Protein AF-0000000084910487 (afdb_homodimer)

Nearest PDB structures (foldseek):
  5ccx-assembly1_A-2  TM=9.450E-01  e=1.710E-36  Homo sapiens
  5cd1-assembly1_D  TM=9.436E-01  e=4.066E-35  Homo sapiens
  1i9g-assembly1_A  TM=9.002E-01  e=2.651E-21  Mycobacterium tuberculosis
  2pwy-assembly1_A  TM=8.645E-01  e=6.296E-18  Thermus thermophilus HB27
  5c1i-assembly1_B  TM=8.237E-01  e=2.722E-16  Thermus thermophilus HB27

InterPro domains:
  IPR014816 tRNA (1-methyladenosine) methyltransferase catalytic subunit Gcd14 [PIRSF017269] (6-311)
  IPR014816 tRNA (1-methyladenosine) methyltransferase catalytic subunit Gcd14 [PS51620] (13-311)
  IPR014816 tRNA (1-methyladenosine) methyltransferase catalytic subunit Gcd14 [PTHR12133] (1-312)
  IPR029063 S-adenosyl-L-methionine-dependent methyltransferase superfamily [G3DSA:3.40.50.150] (75-312)
  IPR029063 S-adenosyl-L-methionine-dependent methyltransferase superfamily [SSF53335] (8-310)
  IPR049470 tRNA (adenine(58)-N(1))-methyltransferase catalytic subunit TRM61, C-terminal [PF08704] (67-310)

Organism: Salpingoeca rosetta (strain ATCC 50818 / BSB-021) (NCBI:txid946362)

Solvent-accessible surface area (backbone atoms only — not comparable to full-atom values): 37308 Å² total; per-residue (Å²): 82,37,62,70,50,89,70,61,54,37,47,76,64,25,63,33,30,37,36,42,95,96,43,66,40,68,46,68,33,39,77,88,40,68,49,76,56,98,71,35,37,33,49,30,61,74,43,45,71,34,48,38,36,35,72,44,58,28,69,76,47,83,64,95,75,36,59,32,33,38,30,70,54,35,40,72,55,42,56,71,42,54,72,77,85,43,88,76,71,50,68,71,58,41,20,42,50,47,47,78,41,66,63,28,52,45,37,26,35,37,36,39,52,40,52,71,36,42,56,55,41,46,49,43,33,44,13,33,89,71,14,36,35,41,30,25,20,73,48,62,67,46,37,52,51,40,46,52,49,35,47,63,36,52,34,56,89,33,42,46,73,41,68,37,50,56,63,75,71,38,83,90,49,66,47,61,16,42,23,39,38,38,49,44,97,56,48,59,59,21,45,67,42,51,57,48,22,26,24,58,65,19,34,25,37,38,36,44,33,76,43,68,69,56,46,44,51,32,53,52,50,39,48,74,71,58,40,39,75,73,44,32,36,34,70,36,48,39,41,42,42,73,41,75,34,64,63,71,78,67,74,72,70,75,70,69,70,76,80,72,78,77,72,82,72,72,79,82,74,83,70,79,77,76,82,75,79,74,77,77,79,75,71,77,69,78,69,68,44,63,43,68,44,69,44,83,65,50,58,60,90,75,42,33,43,36,35,32,31,44,52,23,49,87,62,73,57,65,79,72,71,74,73,72,69,68,74,73,71,76,78,67,81,64,78,114,82,38,63,71,49,88,69,61,55,37,48,79,63,24,62,32,29,37,37,42,95,94,42,66,40,69,47,69,31,40,77,88,41,68,50,77,57,99,70,34,37,34,50,30,61,75,43,45,72,34,47,39,37,35,72,44,58,27,70,74,45,85,66,96,76,35,61,32,33,37,29,69,54,36,41,72,54,43,57,71,42,52,74,78,86,44,89,75,71,49,68,71,57,42,20,40,50,47,46,75,41,65,61,26,53,46,37,28,34,37,36,38,54,40,52,71,34,40,55,55,41,46,49,45,35,44,12,34,90,70,14,36,34,43,29,25,19,73,48,62,67,46,34,54,51,39,47,53,49,35,46,63,36,53,35,56,88,34,44,47,72,42,68,35,49,56,63,76,72,38,83,90,48,66,47,59,16,42,24,39,39,37,48,46,96,57,48,59,57,22,45,68,41,52,55,48,21,25,24,58,64,17,31,25,37,38,37,44,33,76,43,69,68,58,45,46,52,33,52,52,50,38,49,73,70,57,39,39,76,72,44,33,36,33,69,36,47,39,40,41,42,73,40,75,35,65,63,74,77,67,75,72,71,75,71,67,69,76,79,69,77,75,71,76,72,82,77,82,69,81,68,78,77,72,80,74,77,73,77,76,78,72,73,77,70,78,68,67,44,64,44,68,44,69,43,83,65,50,58,61,90,74,43,34,41,36,34,32,30,44,53,23,47,85,60,75,57,66,78,70,72,73,70,74,69,67,74,72,71,77,74,67,80,72,79,118

Secondary structure (DSSP, 8-state):
--SSS--SB--TT-EEEEEETTEEEEEE--TT-EEEETTEEEEGGGTTTSBTTEEEE-SSSSSTT-EEEEE---HHHHHHHS--SS----HHHHHHHHHHTT--TT-EEEEE--TTSHHHHHHHHHHTTT-EEEEEES-HHHHHHHHHHHHHTT-TTTEEEEE--TTTT--S-TT-BSEEEE--S-HHHHHHHHHHHBBTTBEEEEEEESSHHHHHHHHHHHHHTT-EEEEEEEEEEEEEEEEEE-------------------------------------------EEEEEEEEEEE----EEEEEEEPPGGGGS-------------------/--SSS--SB--TT-EEEEEETTEEEEEE--TT-EEEETTEEEEGGGTTTSBTTEEEE-SSSSSTT-EEEEE---HHHHHHHS--SS----HHHHHHHHHHTT--TT-EEEEE--TTSHHHHHHHHHHTTT-EEEEEES-HHHHHHHHHHHHHTT-TTTEEEEE--TTTT--S-TT-BSEEEE--S-HHHHHHHHHHHBBTTBEEEEEEESSHHHHHHHHHHHHHTT-EEEEEEEEEEEEEEEEEEE-----------------------------------------EEEEEEEEEEEE----EEEEEEEPPGGGGS-------------------

Foldseek 3Di:
DALQDDDFADAQQAKWWKAFDPDIAIDGQHAPDWDQDPLAIFHSVQRGGHTQQDWTAHPPPPDSPGTIGTHHDHLQRCQRHFDPPDDDDHDQVLVCVCVQQVAAAQFEEEEEDCASVSSVRSSLNRHPDNYAYEYEYQDPVRQVVNQVVCVSNVRNNRYDYYYDDLLPDARPQFQPGQEYEAEDAQVLSNVVSVNRNHHLQKGKYKYWFADVVSVVSNVVSCVVVVWPPKDKDWDWDWDKDQAQDQDPPPPPPPPVPPPPDPPPPDDDDDPPPPPPPPPPCPVPVRPRDRDTDGDPDGVPTDTMMIMTMTHNNVPPDDPPPPPCPVPPVCPPCPVD/DALQDDDFADAQQAKWWKAFDPDIAIDGQHAPDWDQDPLAIFHSVQRGGHTQQDWTAHPPPPDSPGTIGTHHDHLQRCQRHFDPPDDDDHDQVLVCVCVQQVAAAQFEEEEEDCASVSSVRSSLNRHPDNYAYEYEYQDPVRQVVNQVVCVSN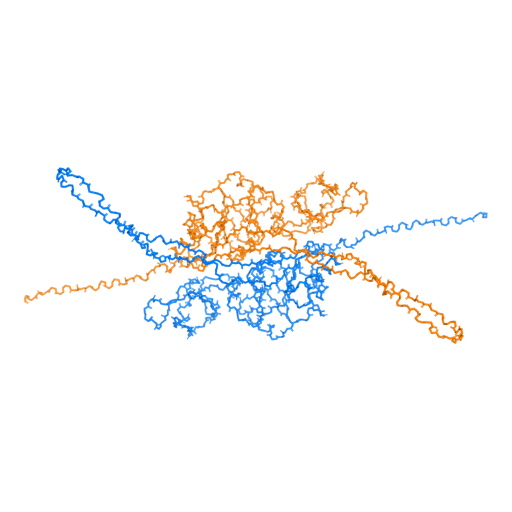VRNNHYDYYYDDLLPDARPQFQPGQEYEAEDAQVLSNVVSVNRNHHLQKGKYKYWFADVVSVVSNLVSCVVVVWPPKDKDWDWDWDWDQAQDQDPPPPPPPPVPPPPDPPPDDDDDDPPPPPPPVPPCPVPVRPRDRDTDGDPPGVPTDTMMIMTMTHNNVPPDDPPPPPCPVPPVCPPCPVD

Sequence (672 aa):
MSFVKFKDVIEDGDTVIVKYAQHSSFVVVEKGKDFHNKHGRFLFDDMIGKPFGSRIYASDRGSLRSYIYAMHPTPEYWTEVLPHRTQIIYASDISMVTFMLDLKPGSVVLETGTGSGSLSHAIARTIAPTGHLHTFDFHAERVEKAKAEFASHGLSDVITVKQADATRDGFGVDGLCDAVFLDLPSPHLALPFADKALKSTGGRLCSFSPCIEQVQRTCDLLRDMKYTDILTIEVLERKLEAKPTTMPECPLTSTAPPKAGKRKAGESSGASKRDKRGSSIDDTSALSFTSTNHVAEQKGHTGFLTFATKPHALLLQSPAEDDDEGDEGDEGRKNEMSFVKFKDVIEDGDTVIVKYAQHSSFVVVEKGKDFHNKHGRFLFDDMIGKPFGSRIYASDRGSLRSYIYAMHPTPEYWTEVLPHRTQIIYASDISMVTFMLDLKPGSVVLETGTGSGSLSHAIARTIAPTGHLHTFDFHAERVEKAKAEFASHGLSDVITVKQADATRDGFGVDGLCDAVFLDLPSPHLALPFADKALKSTGGRLCSFSPCIEQVQRTCDLLRDMKYTDILTIEVLERKLEAKPTTMPECPLTSTAPPKAGKRKAGESSGASKRDKRGSSIDDTSALSFTSTNHVAEQKGHTGFLTFATKPHALLLQSPAEDDDEGDEGDEGRKNE

Radius of gyration: 34.28 Å; Cα contacts (8 Å, |Δi|>4): 1322; chains: 2; bounding box: 84×142×130 Å

pLDDT: mean 77.85, std 25.69, range [20.2, 98.81]

Structure (mmCIF, N/CA/C/O backbone):
data_AF-0000000084910487-model_v1
#
loop_
_entity.id
_entity.type
_entity.pdbx_description
1 polymer 'tRNA (adenine(58)-N(1))-methyltransferase'
#
loop_
_atom_site.group_PDB
_atom_site.id
_atom_site.type_symbol
_atom_site.label_atom_id
_atom_site.label_alt_id
_atom_site.label_comp_id
_atom_site.label_asym_id
_atom_site.label_entity_id
_atom_site.label_seq_id
_atom_site.pdbx_PDB_ins_code
_atom_site.Cartn_x
_atom_site.Cartn_y
_atom_site.Cartn_z
_atom_site.occupancy
_atom_site.B_iso_or_equiv
_atom_site.auth_seq_id
_atom_site.auth_comp_id
_atom_site.auth_asym_id
_atom_site.auth_atom_id
_atom_site.pdbx_PDB_model_num
ATOM 1 N N . MET A 1 1 ? -7.648 -20.328 9.836 1 56.59 1 MET A N 1
ATOM 2 C CA . MET A 1 1 ? -6.816 -19.797 8.75 1 56.59 1 MET A CA 1
ATOM 3 C C . MET A 1 1 ? -6.703 -18.281 8.844 1 56.59 1 MET A C 1
ATOM 5 O O . MET A 1 1 ? -7.586 -17.609 9.391 1 56.59 1 MET A O 1
ATOM 9 N N . SER A 1 2 ? -5.418 -17.859 8.562 1 66.5 2 SER A N 1
ATOM 10 C CA . SER A 1 2 ? -5.277 -16.438 8.836 1 66.5 2 SER A CA 1
ATOM 11 C C . SER A 1 2 ? -4.773 -15.68 7.605 1 66.5 2 SER A C 1
ATOM 13 O O . SER A 1 2 ? -3.932 -16.188 6.863 1 66.5 2 SER A O 1
ATOM 15 N N . PHE A 1 3 ? -5.531 -14.633 7.176 1 77.19 3 PHE A N 1
ATOM 16 C CA . PHE A 1 3 ? -5.125 -13.688 6.141 1 77.19 3 PHE A CA 1
ATOM 17 C C . PHE A 1 3 ? -3.883 -12.914 6.57 1 77.19 3 PHE A C 1
ATOM 19 O O . PHE A 1 3 ? -3.232 -12.266 5.75 1 77.19 3 PHE A O 1
ATOM 26 N N . VAL A 1 4 ? -3.533 -13.07 7.812 1 72.25 4 VAL A N 1
ATOM 27 C CA . VAL A 1 4 ? -2.412 -12.305 8.352 1 72.25 4 VAL A CA 1
ATOM 28 C C . VAL A 1 4 ? -1.222 -13.234 8.586 1 72.25 4 VAL A C 1
ATOM 30 O O . VAL A 1 4 ? -0.068 -12.828 8.422 1 72.25 4 VAL A O 1
ATOM 33 N N . LYS A 1 5 ? -1.516 -14.5 8.922 1 73.38 5 LYS A N 1
ATOM 34 C CA . LYS A 1 5 ? -0.438 -15.461 9.125 1 73.38 5 LYS A CA 1
ATOM 35 C C . LYS A 1 5 ? -0.403 -16.484 7.996 1 73.38 5 LYS A C 1
ATOM 37 O O . LYS A 1 5 ? -1.414 -17.141 7.703 1 73.38 5 LYS A O 1
ATOM 42 N N . PHE A 1 6 ? 0.732 -16.531 7.301 1 70.38 6 PHE A N 1
ATOM 43 C CA . PHE A 1 6 ? 0.835 -17.484 6.207 1 70.38 6 PHE A CA 1
ATOM 44 C C . PHE A 1 6 ? 1.097 -18.891 6.742 1 70.38 6 PHE A C 1
ATOM 46 O O . PHE A 1 6 ? 1.873 -19.062 7.684 1 70.38 6 PHE A O 1
ATOM 53 N N . LYS A 1 7 ? 0.257 -19.734 6.324 1 79.62 7 LYS A N 1
ATOM 54 C CA . LYS A 1 7 ? 0.502 -21.156 6.555 1 79.62 7 LYS A CA 1
ATOM 55 C C . LYS A 1 7 ? 0.938 -21.859 5.27 1 79.62 7 LYS A C 1
ATOM 57 O O . LYS A 1 7 ? 0.58 -21.438 4.172 1 79.62 7 LYS A O 1
ATOM 62 N N . ASP A 1 8 ? 1.623 -22.953 5.438 1 83.38 8 ASP A N 1
ATOM 63 C CA . ASP A 1 8 ? 2.252 -23.594 4.289 1 83.38 8 ASP A CA 1
ATOM 64 C C . ASP A 1 8 ? 1.332 -24.656 3.678 1 83.38 8 ASP A C 1
ATOM 66 O O . ASP A 1 8 ? 1.296 -24.828 2.457 1 83.38 8 ASP A O 1
ATOM 70 N N . VAL A 1 9 ? 0.574 -25.234 4.594 1 91.31 9 VAL A N 1
ATOM 71 C CA . VAL A 1 9 ? -0.173 -26.391 4.121 1 91.31 9 VAL A CA 1
ATOM 72 C C . VAL A 1 9 ? -1.67 -26.156 4.309 1 91.31 9 VAL A C 1
ATOM 74 O O . VAL A 1 9 ? -2.094 -25.594 5.316 1 91.31 9 VAL A O 1
ATOM 77 N N . ILE A 1 10 ? -2.406 -26.656 3.369 1 93.81 10 ILE A N 1
ATOM 78 C CA . ILE A 1 10 ? -3.859 -26.531 3.41 1 93.81 10 ILE A CA 1
ATOM 79 C C . ILE A 1 10 ? -4.434 -27.484 4.445 1 93.81 10 ILE A C 1
ATOM 81 O O . ILE A 1 10 ? -4.066 -28.672 4.477 1 93.81 10 ILE A O 1
ATOM 85 N N . GLU A 1 11 ? -5.305 -27 5.32 1 94.31 11 GLU A N 1
ATOM 86 C CA . GLU A 1 11 ? -5.961 -27.812 6.344 1 94.31 11 GLU A CA 1
ATOM 87 C C . GLU A 1 11 ? -7.48 -27.75 6.207 1 94.31 11 GLU A C 1
ATOM 89 O O . GLU A 1 11 ? -8.008 -26.906 5.484 1 94.31 11 GLU A O 1
ATOM 94 N N . ASP A 1 12 ? -8.125 -28.641 6.883 1 94.69 12 ASP A N 1
ATOM 95 C CA . ASP A 1 12 ? -9.578 -28.656 6.922 1 94.69 12 ASP A CA 1
ATOM 96 C C . ASP A 1 12 ? -10.125 -27.359 7.512 1 94.69 12 ASP A C 1
ATOM 98 O O . ASP A 1 12 ? -9.641 -26.891 8.539 1 94.69 12 ASP A O 1
ATOM 102 N N . GLY A 1 13 ? -11.047 -26.75 6.801 1 92.75 13 GLY A N 1
ATOM 103 C CA . GLY A 1 13 ? -11.656 -25.531 7.277 1 92.75 13 GLY A CA 1
ATOM 104 C C . GLY A 1 13 ? -11.031 -24.281 6.691 1 92.75 13 GLY A C 1
ATOM 105 O O . GLY A 1 13 ? -11.555 -23.172 6.859 1 92.75 13 GLY A O 1
ATOM 106 N N . ASP A 1 14 ? -9.961 -24.469 5.941 1 93.12 14 ASP A N 1
ATOM 107 C CA . ASP A 1 14 ? -9.25 -23.312 5.406 1 93.12 14 ASP A CA 1
ATOM 108 C C . ASP A 1 14 ? -10.008 -22.703 4.23 1 93.12 14 ASP A C 1
ATOM 110 O O . ASP A 1 14 ? -10.656 -23.406 3.457 1 93.12 14 ASP A O 1
ATOM 114 N N . THR A 1 15 ? -9.961 -21.406 4.168 1 93.5 15 THR A N 1
ATOM 115 C CA . THR A 1 15 ? -10.352 -20.719 2.938 1 93.5 15 THR A CA 1
ATOM 116 C C . THR A 1 15 ? -9.234 -20.781 1.905 1 93.5 15 THR A C 1
ATOM 118 O O . THR A 1 15 ? -8.094 -20.422 2.199 1 93.5 15 THR A O 1
ATOM 121 N N . VAL A 1 16 ? -9.555 -21.25 0.729 1 94.12 16 VAL A N 1
ATOM 122 C CA . VAL A 1 16 ? -8.57 -21.406 -0.338 1 94.12 16 VAL A CA 1
ATOM 123 C C . VAL A 1 16 ? -9.039 -20.656 -1.582 1 94.12 16 VAL A C 1
ATOM 125 O O . VAL A 1 16 ? -10.211 -20.734 -1.958 1 94.12 16 VAL A O 1
ATOM 128 N N . ILE A 1 17 ? -8.133 -19.875 -2.135 1 93.94 17 ILE A N 1
ATOM 129 C CA . ILE A 1 17 ? -8.398 -19.234 -3.424 1 93.94 17 ILE A CA 1
ATOM 130 C C . ILE A 1 17 ? -8.102 -20.234 -4.551 1 93.94 17 ILE A C 1
ATOM 132 O O . ILE A 1 17 ? -7.008 -20.781 -4.625 1 93.94 17 ILE A O 1
ATOM 136 N N . VAL A 1 18 ? -9.062 -20.453 -5.363 1 94.06 18 VAL A N 1
ATOM 137 C CA . VAL A 1 18 ? -8.914 -21.375 -6.484 1 94.06 18 VAL A CA 1
ATOM 138 C C . VAL A 1 18 ? -8.766 -20.578 -7.781 1 94.06 18 VAL A C 1
ATOM 140 O O . VAL A 1 18 ? -9.633 -19.781 -8.133 1 94.06 18 VAL A O 1
ATOM 143 N N . LYS A 1 19 ? -7.684 -20.859 -8.391 1 91 19 LYS A N 1
ATOM 144 C CA . LYS A 1 19 ? -7.414 -20.203 -9.664 1 91 19 LYS A CA 1
ATOM 145 C C . LYS A 1 19 ? -7.438 -21.188 -10.82 1 91 19 LYS A C 1
ATOM 147 O O . LYS A 1 19 ? -6.836 -22.266 -10.742 1 91 19 LYS A O 1
ATOM 152 N N . TYR A 1 20 ? -8.141 -20.859 -11.812 1 85.06 20 TYR A N 1
ATOM 153 C CA . TYR A 1 20 ? -8.242 -21.656 -13.023 1 85.06 20 TYR A CA 1
ATOM 154 C C . TYR A 1 20 ? -8.391 -20.781 -14.258 1 85.06 20 TYR A C 1
ATOM 156 O O . TYR A 1 20 ? -9.32 -19.969 -14.336 1 85.06 20 TYR A O 1
ATOM 164 N N . ALA A 1 21 ? -7.434 -20.922 -15.227 1 76.75 21 ALA A N 1
ATOM 165 C CA . ALA A 1 21 ? -7.398 -20.078 -16.422 1 76.75 21 ALA A CA 1
ATOM 166 C C . ALA A 1 21 ? -7.438 -18.594 -16.031 1 76.75 21 ALA A C 1
ATOM 168 O O . ALA A 1 21 ? -6.586 -18.125 -15.281 1 76.75 21 ALA A O 1
ATOM 169 N N . GLN A 1 22 ? -8.453 -17.844 -16.359 1 76.19 22 GLN A N 1
ATOM 170 C CA . GLN A 1 22 ? -8.547 -16.422 -16.094 1 76.19 22 GLN A CA 1
ATOM 171 C C . GLN A 1 22 ? -9.594 -16.141 -15.016 1 76.19 22 GLN A C 1
ATOM 173 O O . GLN A 1 22 ? -10 -14.984 -14.82 1 76.19 22 GLN A O 1
ATOM 178 N N . HIS A 1 23 ? -9.867 -17.25 -14.297 1 84.69 23 HIS A N 1
ATOM 179 C CA . HIS A 1 23 ? -10.906 -17.062 -13.289 1 84.69 23 HIS A CA 1
ATOM 180 C C . HIS A 1 23 ? -10.383 -17.375 -11.891 1 84.69 23 HIS A C 1
ATOM 182 O O . HIS A 1 23 ? -9.445 -18.156 -11.734 1 84.69 23 HIS A O 1
ATOM 188 N N . SER A 1 24 ? -10.969 -16.688 -10.992 1 91.38 24 SER A N 1
ATOM 189 C CA . SER A 1 24 ? -10.656 -16.938 -9.586 1 91.38 24 SER A CA 1
ATOM 190 C C . SER A 1 24 ? -11.922 -17.031 -8.742 1 91.38 24 SER A C 1
ATOM 192 O O . SER A 1 24 ? -12.914 -16.359 -9.031 1 91.38 24 SER A O 1
ATOM 194 N N . SER A 1 25 ? -11.953 -17.906 -7.832 1 93.69 25 SER A N 1
ATOM 195 C CA . SER A 1 25 ? -12.992 -18.031 -6.812 1 93.69 25 SER A CA 1
ATOM 196 C C . SER A 1 25 ? -12.406 -18.5 -5.484 1 93.69 25 SER A C 1
ATOM 198 O O . SER A 1 25 ? -11.195 -18.688 -5.367 1 93.69 25 SER A O 1
ATOM 200 N N . PHE A 1 26 ? -13.258 -18.531 -4.434 1 94.31 26 PHE A N 1
ATOM 201 C CA . PHE A 1 26 ? -12.758 -19.078 -3.178 1 94.31 26 PHE A CA 1
ATOM 202 C C . PHE A 1 26 ? -13.617 -20.25 -2.715 1 94.31 26 PHE A C 1
ATOM 204 O O . PHE A 1 26 ? -14.781 -20.344 -3.088 1 94.31 26 PHE A O 1
ATOM 211 N N . VAL A 1 27 ? -12.992 -21.156 -2.016 1 94.75 27 VAL A N 1
ATOM 212 C CA . VAL A 1 27 ? -13.688 -22.281 -1.409 1 94.75 27 VAL A CA 1
ATOM 213 C C . VAL A 1 27 ? -13.258 -22.438 0.048 1 94.75 27 VAL A C 1
ATOM 215 O O . VAL A 1 27 ? -12.156 -22.016 0.422 1 94.75 27 VAL A O 1
ATOM 218 N N . VAL A 1 28 ? -14.141 -22.922 0.833 1 94.44 28 VAL A N 1
ATOM 219 C CA . VAL A 1 28 ? -13.789 -23.375 2.174 1 94.44 28 VAL A CA 1
ATOM 220 C C . VAL A 1 28 ? -13.625 -24.891 2.182 1 94.44 28 VAL A C 1
ATOM 222 O O . VAL A 1 28 ? -14.586 -25.625 1.926 1 94.44 28 VAL A O 1
ATOM 225 N N . VAL A 1 29 ? -12.461 -25.312 2.502 1 95.81 29 VAL A N 1
ATOM 226 C CA . VAL A 1 29 ? -12.109 -26.719 2.396 1 95.81 29 VAL A CA 1
ATOM 227 C C . VAL A 1 29 ? -12.734 -27.5 3.551 1 95.81 29 VAL A C 1
ATOM 229 O O . VAL A 1 29 ? -12.523 -27.172 4.719 1 95.81 29 VAL A O 1
ATOM 232 N N . GLU A 1 30 ? -13.508 -28.422 3.164 1 95.81 30 GLU A N 1
ATOM 233 C CA . GLU A 1 30 ? -14.125 -29.328 4.121 1 95.81 30 GLU A CA 1
ATOM 234 C C . GLU A 1 30 ? -13.883 -30.797 3.736 1 95.81 30 GLU A C 1
ATOM 236 O O . GLU A 1 30 ? -14.211 -31.203 2.621 1 95.81 30 GLU A O 1
ATOM 241 N N . LYS A 1 31 ? -13.383 -31.484 4.695 1 96.06 31 LYS A N 1
ATOM 242 C CA . LYS A 1 31 ? -13.094 -32.875 4.441 1 96.06 31 LYS A CA 1
ATOM 243 C C . LYS A 1 31 ? -14.32 -33.625 3.912 1 96.06 31 LYS A C 1
ATOM 245 O O . LYS A 1 31 ? -15.43 -33.438 4.418 1 96.06 31 LYS A O 1
ATOM 250 N N . GLY A 1 32 ? -14.148 -34.438 2.898 1 95.94 32 GLY A N 1
ATOM 251 C CA . GLY A 1 32 ? -15.219 -35.25 2.352 1 95.94 32 GLY A CA 1
ATOM 252 C C . GLY A 1 32 ? -16.047 -34.531 1.306 1 95.94 32 GLY A C 1
ATOM 253 O O . GLY A 1 32 ? -16.891 -35.125 0.646 1 95.94 32 GLY A O 1
ATOM 254 N N . LYS A 1 33 ? -15.797 -33.219 1.127 1 97 33 LYS A N 1
ATOM 255 C CA . LYS A 1 33 ? -16.547 -32.469 0.147 1 97 33 LYS A CA 1
ATOM 256 C C . LYS A 1 33 ? -15.703 -32.125 -1.082 1 97 33 LYS A C 1
ATOM 258 O O . LYS A 1 33 ? -14.578 -32.625 -1.202 1 97 33 LYS A O 1
ATOM 263 N N . ASP A 1 34 ? -16.359 -31.594 -2.045 1 95.62 34 ASP A N 1
ATOM 264 C CA . ASP A 1 34 ? -15.648 -31.281 -3.285 1 95.62 34 ASP A CA 1
ATOM 265 C C . ASP A 1 34 ? -16.109 -29.938 -3.857 1 95.62 34 ASP A C 1
ATOM 267 O O . ASP A 1 34 ? -17.047 -29.328 -3.34 1 95.62 34 ASP A O 1
ATOM 271 N N . PHE A 1 35 ? -15.367 -29.438 -4.766 1 94 35 PHE A N 1
ATOM 272 C CA . PHE A 1 35 ? -15.641 -28.25 -5.555 1 94 35 PHE A CA 1
ATOM 273 C C . PHE A 1 35 ? -15.727 -28.578 -7.039 1 94 35 PHE A C 1
ATOM 275 O O . PHE A 1 35 ? -14.867 -29.297 -7.57 1 94 35 PHE A O 1
ATOM 282 N N . HIS A 1 36 ? -16.844 -28.172 -7.641 1 92.25 36 HIS A N 1
ATOM 283 C CA . HIS A 1 36 ? -17.047 -28.5 -9.047 1 92.25 36 HIS A CA 1
ATOM 284 C C . HIS A 1 36 ? -17.219 -27.234 -9.883 1 92.25 36 HIS A C 1
ATOM 286 O O . HIS A 1 36 ? -17.891 -26.281 -9.469 1 92.25 36 HIS A O 1
ATOM 292 N N . ASN A 1 37 ? -16.484 -27.188 -11 1 87.81 37 ASN A N 1
ATOM 293 C CA . ASN A 1 37 ? -16.688 -26.141 -12 1 87.81 37 ASN A CA 1
ATOM 294 C C . ASN A 1 37 ? -16.547 -26.688 -13.414 1 87.81 37 ASN A C 1
ATOM 296 O O . ASN A 1 37 ? -16.578 -27.891 -13.625 1 87.81 37 ASN A O 1
ATOM 300 N N . LYS A 1 38 ? -16.547 -25.844 -14.422 1 86 38 LYS A N 1
ATOM 301 C CA . LYS A 1 38 ? -16.516 -26.2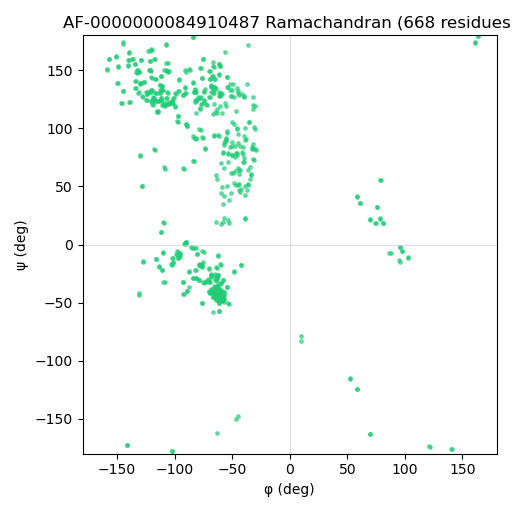5 -15.82 1 86 38 LYS A CA 1
ATOM 302 C C . LYS A 1 38 ? -15.242 -27.047 -16.125 1 86 38 LYS A C 1
ATOM 304 O O . LYS A 1 38 ? -15.195 -27.812 -17.094 1 86 38 LYS A O 1
ATOM 309 N N . HIS A 1 39 ? -14.258 -26.969 -15.266 1 86.31 39 HIS A N 1
ATOM 310 C CA . HIS A 1 39 ? -12.984 -27.641 -15.508 1 86.31 39 HIS A CA 1
ATOM 311 C C . HIS A 1 39 ? -12.93 -29 -14.812 1 86.31 39 HIS A C 1
ATOM 313 O O . HIS A 1 39 ? -11.984 -29.766 -15.023 1 86.31 39 HIS A O 1
ATOM 319 N N . GLY A 1 40 ? -13.906 -29.219 -13.961 1 89.94 40 GLY A N 1
ATOM 320 C CA . GLY A 1 40 ? -13.953 -30.531 -13.359 1 89.94 40 GLY A CA 1
ATOM 321 C C . GLY A 1 40 ? -14.352 -30.516 -11.898 1 89.94 40 GLY A C 1
ATOM 322 O O . GLY A 1 40 ? -14.836 -29.5 -11.398 1 89.94 40 GLY A O 1
ATOM 323 N N . ARG A 1 41 ? -14.266 -31.734 -11.445 1 93.38 41 ARG A N 1
ATOM 324 C CA . ARG A 1 41 ? -14.562 -31.938 -10.023 1 93.38 41 ARG A CA 1
ATOM 325 C C . ARG A 1 41 ? -13.281 -32.062 -9.211 1 93.38 41 ARG A C 1
ATOM 327 O O . ARG A 1 41 ? -12.445 -32.938 -9.5 1 93.38 41 ARG A O 1
ATOM 334 N N . PHE A 1 42 ? -13.125 -31.281 -8.203 1 94.62 42 PHE A N 1
ATOM 335 C CA . PHE A 1 42 ? -11.906 -31.266 -7.391 1 94.62 42 PHE A CA 1
ATOM 336 C C . PHE A 1 42 ? -12.219 -31.625 -5.945 1 94.62 42 PHE A C 1
ATOM 338 O O . PHE A 1 42 ? -12.992 -30.938 -5.273 1 94.62 42 PHE A O 1
ATOM 345 N N . LEU A 1 43 ? -11.602 -32.656 -5.492 1 95.38 43 LEU A N 1
ATOM 346 C CA . LEU A 1 43 ? -11.852 -33.156 -4.145 1 95.38 43 LEU A CA 1
ATOM 347 C C . LEU A 1 43 ? -11.047 -32.375 -3.117 1 95.38 43 LEU A C 1
ATOM 349 O O . LEU A 1 43 ? -9.852 -32.125 -3.311 1 95.38 43 LEU A O 1
ATOM 353 N N . PHE A 1 44 ? -11.68 -31.938 -2 1 96.88 44 PHE A N 1
ATOM 354 C CA . PHE A 1 44 ? -10.984 -31.203 -0.956 1 96.88 44 PHE A CA 1
ATOM 355 C C . PHE A 1 44 ? -9.969 -32.094 -0.252 1 96.88 44 PHE A C 1
ATOM 357 O O . PHE A 1 44 ? -8.922 -31.625 0.202 1 96.88 44 PHE A O 1
ATOM 364 N N . ASP A 1 45 ? -10.242 -33.406 -0.24 1 96.31 45 ASP A N 1
ATOM 365 C CA . ASP A 1 45 ? -9.297 -34.344 0.353 1 96.31 45 ASP A CA 1
ATOM 366 C C . ASP A 1 45 ? -7.973 -34.344 -0.408 1 96.31 45 ASP A C 1
ATOM 368 O O . ASP A 1 45 ? -6.918 -34.594 0.17 1 96.31 45 ASP A O 1
ATOM 372 N N . ASP A 1 46 ? -8.023 -34.031 -1.67 1 93.5 46 ASP A N 1
ATOM 373 C CA . ASP A 1 46 ? -6.812 -33.969 -2.486 1 93.5 46 ASP A CA 1
ATOM 374 C C . ASP A 1 46 ? -6.035 -32.688 -2.209 1 93.5 46 ASP A C 1
ATOM 376 O O . ASP A 1 46 ? -4.863 -32.562 -2.574 1 93.5 46 ASP A O 1
ATOM 380 N N . MET A 1 47 ? -6.711 -31.703 -1.601 1 93.44 47 MET A N 1
ATOM 381 C CA . MET A 1 47 ? -6.098 -30.422 -1.276 1 93.44 47 MET A CA 1
ATOM 382 C C . MET A 1 47 ? -5.453 -30.453 0.106 1 93.44 47 MET A C 1
ATOM 384 O O . MET A 1 47 ? -4.371 -29.906 0.308 1 93.44 47 MET A O 1
ATOM 388 N N . ILE A 1 48 ? -6.16 -31.094 0.97 1 95.62 48 ILE A N 1
ATOM 389 C CA . ILE A 1 48 ? -5.734 -31.109 2.365 1 95.62 48 ILE A CA 1
ATOM 390 C C . ILE A 1 48 ? -4.359 -31.766 2.479 1 95.62 48 ILE A C 1
ATOM 392 O O . ILE A 1 48 ? -4.141 -32.844 1.943 1 95.62 48 ILE A O 1
ATOM 396 N N . GLY A 1 49 ? -3.455 -31.078 3.121 1 94.12 49 GLY A N 1
ATOM 397 C CA . GLY A 1 49 ? -2.107 -31.594 3.297 1 94.12 49 GLY A CA 1
ATOM 398 C C . GLY A 1 49 ? -1.133 -31.094 2.25 1 94.12 49 GLY A C 1
ATOM 399 O O . GLY A 1 49 ? 0.082 -31.219 2.414 1 94.12 49 GLY A O 1
ATOM 400 N N . LYS A 1 50 ? -1.613 -30.562 1.215 1 92.44 50 LYS A N 1
ATOM 401 C CA . LYS A 1 50 ? -0.75 -30 0.178 1 92.44 50 LYS A CA 1
ATOM 402 C C . LYS A 1 50 ? -0.381 -28.562 0.49 1 92.44 50 LYS A C 1
ATOM 404 O O . LYS A 1 50 ? -1.137 -27.844 1.157 1 92.44 50 LYS A O 1
ATOM 409 N N . PRO A 1 51 ? 0.771 -28.156 0.043 1 90.25 51 PRO A N 1
ATOM 410 C CA . PRO A 1 51 ? 1.132 -26.75 0.214 1 90.25 51 PRO A CA 1
ATOM 411 C C . PRO A 1 51 ? 0.253 -25.812 -0.609 1 90.25 51 PRO A C 1
ATOM 413 O O . PRO A 1 51 ? -0.191 -26.172 -1.701 1 90.25 51 PRO A O 1
ATOM 416 N N . PHE A 1 52 ? -0.011 -24.672 -0.073 1 89.75 52 PHE A N 1
ATOM 417 C CA . PHE A 1 52 ? -0.647 -23.641 -0.89 1 89.75 52 PHE A CA 1
ATOM 418 C C . PHE A 1 52 ? 0.161 -23.391 -2.156 1 89.75 52 PHE A C 1
ATOM 420 O O . PHE A 1 52 ? 1.394 -23.375 -2.121 1 89.75 52 PHE A O 1
ATOM 427 N N . GLY A 1 53 ? -0.508 -23.125 -3.221 1 86.56 53 GLY A N 1
ATOM 428 C CA . GLY A 1 53 ? 0.14 -22.938 -4.508 1 86.56 53 GLY A CA 1
ATOM 429 C C . GLY A 1 53 ? 0.161 -24.203 -5.352 1 86.56 53 GLY A C 1
ATOM 430 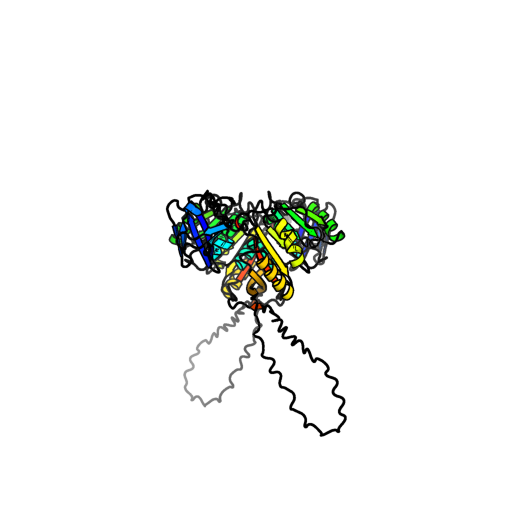O O . GLY A 1 53 ? 0.54 -24.172 -6.523 1 86.56 53 GLY A O 1
ATOM 431 N N . SER A 1 54 ? -0.357 -25.312 -4.824 1 88.62 54 SER A N 1
ATOM 432 C CA . SER A 1 54 ? -0.314 -26.594 -5.512 1 88.62 54 SER A CA 1
ATOM 433 C C . SER A 1 54 ? -1.367 -26.672 -6.609 1 88.62 54 SER A C 1
ATOM 435 O O . SER A 1 54 ? -2.414 -26.031 -6.523 1 88.62 54 SER A O 1
ATOM 437 N N . ARG A 1 55 ? -1.036 -27.453 -7.555 1 88.5 55 ARG A N 1
ATOM 438 C CA . ARG A 1 55 ? -2.027 -27.844 -8.555 1 88.5 55 ARG A CA 1
ATOM 439 C C . ARG A 1 55 ? -2.895 -28.984 -8.039 1 88.5 55 ARG A C 1
ATOM 441 O O . ARG A 1 55 ? -2.383 -29.953 -7.473 1 88.5 55 ARG A O 1
ATOM 448 N N . ILE A 1 56 ? -4.105 -28.812 -8.188 1 91.25 56 ILE A N 1
ATOM 449 C CA . ILE A 1 56 ? -5.059 -29.859 -7.84 1 91.25 56 ILE A CA 1
ATOM 450 C C . ILE A 1 56 ? -5.762 -30.359 -9.102 1 91.25 56 ILE A C 1
ATOM 452 O O . ILE A 1 56 ? -6.406 -29.594 -9.812 1 91.25 56 ILE A O 1
ATOM 456 N N . TYR A 1 57 ? -5.66 -31.594 -9.312 1 90.94 57 TYR A N 1
ATOM 457 C CA . TYR A 1 57 ? -6.18 -32.156 -10.547 1 90.94 57 TYR A CA 1
ATOM 458 C C . TYR A 1 57 ? -7.633 -32.594 -10.375 1 90.94 57 TYR A C 1
ATOM 460 O O . TYR A 1 57 ? -8.031 -33.031 -9.289 1 90.94 57 TYR A O 1
ATOM 468 N N . ALA A 1 58 ? -8.328 -32.5 -11.516 1 92.19 58 ALA A N 1
ATOM 469 C CA . ALA A 1 58 ? -9.727 -32.938 -11.508 1 92.19 58 ALA A CA 1
ATOM 470 C C . ALA A 1 58 ? -9.844 -34.438 -11.328 1 92.19 58 ALA A C 1
ATOM 472 O O . ALA A 1 58 ? -9.062 -35.219 -11.906 1 92.19 58 ALA A O 1
ATOM 473 N N . SER A 1 59 ? -10.727 -34.875 -10.531 1 88.38 59 SER A N 1
ATOM 474 C CA . SER A 1 59 ? -10.898 -36.281 -10.219 1 88.38 59 SER A CA 1
ATOM 475 C C . SER A 1 59 ? -11.703 -37 -11.297 1 88.38 59 SER A C 1
ATOM 477 O O . SER A 1 59 ? -11.625 -38.219 -11.43 1 88.38 59 SER A O 1
ATOM 479 N N . ASP A 1 60 ? -12.531 -36.406 -11.969 1 84.19 60 ASP A N 1
ATOM 480 C CA . ASP A 1 60 ? -13.469 -37.031 -12.898 1 84.19 60 ASP A CA 1
ATOM 481 C C . ASP A 1 60 ? -12.961 -36.938 -14.336 1 84.19 60 ASP A C 1
ATOM 483 O O . ASP A 1 60 ? -13.688 -37.281 -15.273 1 84.19 60 ASP A O 1
ATOM 487 N N . ARG A 1 61 ? -12 -36.281 -14.562 1 73.88 61 ARG A N 1
ATOM 488 C CA . ARG A 1 61 ? -11.562 -36.125 -15.938 1 73.88 61 ARG A CA 1
ATOM 489 C C . ARG A 1 61 ? -10.281 -36.906 -16.203 1 73.88 61 ARG A C 1
ATOM 491 O O . ARG A 1 61 ? -9.406 -36.969 -15.344 1 73.88 61 ARG A O 1
ATOM 498 N N . GLY A 1 62 ? -10.398 -38.281 -16.109 1 58.75 62 GLY A N 1
ATOM 499 C CA . GLY A 1 62 ? -9.266 -39.156 -16.391 1 58.75 62 GLY A CA 1
ATOM 500 C C . GLY A 1 62 ? -7.961 -38.406 -16.547 1 58.75 62 GLY A C 1
ATOM 501 O O . GLY A 1 62 ? -6.949 -38.781 -15.945 1 58.75 62 GLY A O 1
ATOM 502 N N . SER A 1 63 ? -7.777 -37.781 -17.766 1 52.53 63 SER A N 1
ATOM 503 C CA . SER A 1 63 ? -6.484 -37.25 -18.188 1 52.53 63 SER A CA 1
ATOM 504 C C . SER A 1 63 ? -6.066 -36.031 -17.344 1 52.53 63 SER A C 1
ATOM 506 O O . SER A 1 63 ? -6.918 -35.312 -16.828 1 52.53 63 SER A O 1
ATOM 508 N N . LEU A 1 64 ? -4.75 -36.062 -16.828 1 59.59 64 LEU A N 1
ATOM 509 C CA . LEU A 1 64 ? -3.881 -35.094 -16.141 1 59.59 64 LEU A CA 1
ATOM 510 C C . LEU A 1 64 ? -4.043 -33.719 -16.719 1 59.59 64 LEU A C 1
ATOM 512 O O . LEU A 1 64 ? -3.16 -32.844 -16.562 1 59.59 64 LEU A O 1
ATOM 516 N N . ARG A 1 65 ? -5.242 -33.469 -17.391 1 67.12 65 ARG A N 1
ATOM 517 C CA . ARG A 1 65 ? -5.152 -32.281 -18.219 1 67.12 65 ARG A CA 1
ATOM 518 C C . ARG A 1 65 ? -5.852 -31.094 -17.562 1 67.12 65 ARG A C 1
ATOM 520 O O . ARG A 1 65 ? -5.582 -29.938 -17.906 1 67.12 65 ARG A O 1
ATOM 527 N N . SER A 1 66 ? -6.723 -31.375 -16.531 1 86 66 SER A N 1
ATOM 528 C CA . SER A 1 66 ? -7.395 -30.203 -15.977 1 86 66 SER A CA 1
ATOM 529 C C . SER A 1 66 ? -7.035 -30 -14.508 1 86 66 SER A C 1
ATOM 531 O O . SER A 1 66 ? -7.113 -30.938 -13.711 1 86 66 SER A O 1
ATOM 533 N N . TYR A 1 67 ? -6.531 -28.891 -14.234 1 89.12 67 TYR A N 1
ATOM 534 C CA . TYR A 1 67 ? -6.129 -28.609 -12.859 1 89.12 67 TYR A CA 1
ATOM 535 C C . TYR A 1 67 ? -6.48 -27.172 -12.477 1 89.12 67 TYR A C 1
ATOM 537 O O . TYR A 1 67 ? -6.812 -26.359 -13.336 1 89.12 67 TYR A O 1
ATOM 545 N N . ILE A 1 68 ? -6.551 -27.031 -11.211 1 90.44 68 ILE A N 1
ATOM 546 C CA . ILE A 1 68 ? -6.672 -25.703 -10.633 1 90.44 68 ILE A CA 1
ATOM 547 C C . ILE A 1 68 ? -5.504 -25.453 -9.68 1 90.44 68 ILE A C 1
ATOM 549 O O . ILE A 1 68 ? -4.828 -26.391 -9.25 1 90.44 68 ILE A O 1
ATOM 553 N N . TYR A 1 69 ? -5.246 -24.203 -9.461 1 90.44 69 TYR A N 1
ATOM 554 C CA . TYR A 1 69 ? -4.27 -23.844 -8.43 1 90.44 69 TYR A CA 1
ATOM 555 C C . TYR A 1 69 ? -4.957 -23.516 -7.113 1 90.44 69 TYR A C 1
ATOM 557 O O . TYR A 1 69 ? -5.961 -22.797 -7.094 1 90.44 69 TYR A O 1
ATOM 565 N N . ALA A 1 70 ? -4.48 -24.078 -6.035 1 92.69 70 ALA A N 1
ATOM 566 C CA . ALA A 1 70 ? -4.965 -23.766 -4.691 1 92.69 70 ALA A CA 1
ATOM 567 C C . ALA A 1 70 ? -4.062 -22.734 -4.012 1 92.69 70 ALA A C 1
ATOM 569 O O . ALA A 1 70 ? -3.002 -23.078 -3.486 1 92.69 70 ALA A O 1
ATOM 570 N N . MET A 1 71 ? -4.566 -21.516 -3.928 1 91.12 71 MET A N 1
ATOM 571 C CA . MET A 1 71 ? -3.723 -20.422 -3.455 1 91.12 71 MET A CA 1
ATOM 572 C C . MET A 1 71 ? -4.09 -20.031 -2.027 1 91.12 71 MET A C 1
ATOM 574 O O . MET A 1 71 ? -5.238 -20.203 -1.608 1 91.12 71 MET A O 1
ATOM 578 N N . HIS A 1 72 ? -3.051 -19.578 -1.337 1 91.62 72 HIS A N 1
ATOM 579 C CA . HIS A 1 72 ? -3.309 -18.984 -0.034 1 91.62 72 HIS A CA 1
ATOM 580 C C . HIS A 1 72 ? -4.113 -17.688 -0.172 1 91.62 72 HIS A C 1
ATOM 582 O O . HIS A 1 72 ? -3.832 -16.875 -1.047 1 91.62 72 HIS A O 1
ATOM 588 N N . PRO A 1 73 ? -5.102 -17.547 0.66 1 92.62 73 PRO A N 1
ATOM 589 C CA . PRO A 1 73 ? -5.848 -16.297 0.566 1 92.62 73 PRO A CA 1
ATOM 590 C C . PRO A 1 73 ? -5.02 -15.086 0.999 1 92.62 73 PRO A C 1
ATOM 592 O O . PRO A 1 73 ? -4.254 -15.164 1.964 1 92.62 73 PRO A O 1
ATOM 595 N N . THR A 1 74 ? -5.07 -14.023 0.262 1 92.31 74 THR A N 1
ATOM 596 C CA . THR A 1 74 ? -4.504 -12.711 0.546 1 92.31 74 THR A CA 1
ATOM 597 C C . THR A 1 74 ? -5.547 -11.617 0.354 1 92.31 74 THR A C 1
ATOM 599 O O . THR A 1 74 ? -6.574 -11.836 -0.294 1 92.31 74 THR A O 1
ATOM 602 N N . PRO A 1 75 ? -5.332 -10.461 0.974 1 94.19 75 PRO A N 1
ATOM 603 C CA . PRO A 1 75 ? -6.277 -9.367 0.738 1 94.19 75 PRO A CA 1
ATOM 604 C C . PRO A 1 75 ? -6.449 -9.047 -0.745 1 94.19 75 PRO A C 1
ATOM 606 O O . PRO A 1 75 ? -7.555 -8.719 -1.186 1 94.19 75 PRO A O 1
ATOM 609 N N . GLU A 1 76 ? -5.41 -9.141 -1.494 1 92.19 76 GLU A N 1
ATOM 610 C CA . GLU A 1 76 ? -5.465 -8.906 -2.932 1 92.19 76 GLU A CA 1
ATOM 611 C C . GLU A 1 76 ? -6.402 -9.891 -3.619 1 92.19 76 GLU A C 1
ATOM 613 O O . GLU A 1 76 ? -7.281 -9.492 -4.387 1 92.19 76 GLU A O 1
ATOM 618 N N . TYR A 1 77 ? -6.242 -11.164 -3.297 1 92.75 77 TYR A N 1
ATOM 619 C CA . TYR A 1 77 ? -7.105 -12.18 -3.885 1 92.75 77 TYR A CA 1
ATOM 620 C C . TYR A 1 77 ? -8.539 -12.039 -3.377 1 92.75 77 TYR A C 1
ATOM 622 O O . TYR A 1 77 ? -9.492 -12.273 -4.121 1 92.75 77 TYR A O 1
ATOM 630 N N . TRP A 1 78 ? -8.648 -11.711 -2.119 1 94 78 TRP A N 1
ATOM 631 C CA . TRP A 1 78 ? -9.984 -11.547 -1.561 1 94 78 TRP A CA 1
ATOM 632 C C . TRP A 1 78 ? -10.758 -10.469 -2.309 1 94 78 TRP A C 1
ATOM 634 O O . TRP A 1 78 ? -11.945 -10.641 -2.611 1 94 78 TRP A O 1
ATOM 644 N N . THR A 1 79 ? -10.125 -9.391 -2.594 1 93.12 79 THR A N 1
ATOM 645 C CA . THR A 1 79 ? -10.75 -8.305 -3.344 1 93.12 79 THR A CA 1
ATOM 646 C C . THR A 1 79 ? -11.25 -8.797 -4.699 1 93.12 79 THR A C 1
ATOM 648 O O . THR A 1 79 ? -12.258 -8.312 -5.207 1 93.12 79 THR A O 1
ATOM 651 N N . GLU A 1 80 ? -10.602 -9.758 -5.238 1 90.88 80 GLU A N 1
ATOM 652 C CA . GLU A 1 80 ? -10.953 -10.281 -6.555 1 90.88 80 GLU A CA 1
ATOM 653 C C . GLU A 1 80 ? -12.156 -11.219 -6.465 1 90.88 80 GLU A C 1
ATOM 655 O O . GLU A 1 80 ? -12.945 -11.312 -7.41 1 90.88 80 GLU A O 1
ATOM 660 N N . VAL A 1 81 ? -12.297 -11.906 -5.324 1 93.19 81 VAL A N 1
ATOM 661 C CA . VAL A 1 81 ? -13.18 -13.062 -5.363 1 93.19 81 VAL A CA 1
ATOM 662 C C . VAL A 1 81 ? -14.367 -12.836 -4.434 1 93.19 81 VAL A C 1
ATOM 664 O O . VAL A 1 81 ? -15.344 -13.594 -4.473 1 93.19 81 VAL A O 1
ATOM 667 N N . LEU A 1 82 ? -14.312 -11.805 -3.572 1 90.25 82 LEU A N 1
ATOM 668 C CA . LEU A 1 82 ? -15.367 -11.656 -2.568 1 90.25 82 LEU A CA 1
ATOM 669 C C . LEU A 1 82 ? -16.719 -11.453 -3.23 1 90.25 82 LEU A C 1
ATOM 671 O O . LEU A 1 82 ? -16.812 -10.922 -4.34 1 90.25 82 LEU A O 1
ATOM 675 N N . PRO A 1 83 ? -17.719 -11.984 -2.564 1 84.5 83 PRO A N 1
ATOM 676 C CA . PRO A 1 83 ? -19.062 -11.734 -3.086 1 84.5 83 PRO A CA 1
ATOM 677 C C . PRO A 1 83 ? -19.406 -10.25 -3.154 1 84.5 83 PRO A C 1
ATOM 679 O O . PRO A 1 83 ? -19.094 -9.492 -2.229 1 84.5 83 PRO A O 1
ATOM 682 N N . HIS A 1 84 ? -19.875 -9.82 -4.219 1 81.94 84 HIS A N 1
ATOM 683 C CA . HIS A 1 84 ? -20.172 -8.398 -4.406 1 81.94 84 HIS A CA 1
ATOM 684 C C . HIS A 1 84 ? -21.547 -8.047 -3.846 1 81.94 84 HIS A C 1
ATOM 686 O O . HIS A 1 84 ? -22.484 -7.789 -4.605 1 81.94 84 HIS A O 1
ATOM 692 N N . ARG A 1 85 ? -21.609 -8.047 -2.607 1 84.81 85 ARG A N 1
ATOM 693 C CA . ARG A 1 85 ? -22.844 -7.625 -1.94 1 84.81 85 ARG A CA 1
ATOM 694 C C . ARG A 1 85 ? -22.906 -6.105 -1.841 1 84.81 85 ARG A C 1
ATOM 696 O O . ARG A 1 85 ? -23.984 -5.547 -1.583 1 84.81 85 ARG A O 1
ATOM 703 N N . THR A 1 86 ? -21.797 -5.508 -1.911 1 89.31 86 THR A N 1
ATOM 704 C CA . THR A 1 86 ? -21.641 -4.059 -1.892 1 89.31 86 THR A CA 1
ATOM 705 C C . THR A 1 86 ? -20.641 -3.6 -2.947 1 89.31 86 THR A C 1
ATOM 707 O O . THR A 1 86 ? -19.953 -4.422 -3.547 1 89.31 86 THR A O 1
ATOM 710 N N . GLN A 1 87 ? -20.75 -2.324 -3.277 1 87.44 87 GLN A N 1
ATOM 711 C CA . GLN A 1 87 ? -19.656 -1.759 -4.059 1 87.44 87 GLN A CA 1
ATOM 712 C C . GLN A 1 87 ? -18.359 -1.741 -3.26 1 87.44 87 GLN A C 1
ATOM 714 O O . GLN A 1 87 ? -18.344 -1.372 -2.084 1 87.44 87 GLN A O 1
ATOM 719 N N . ILE A 1 88 ? -17.312 -2.174 -3.912 1 89.69 88 ILE A N 1
ATOM 720 C CA . ILE A 1 88 ? -16.062 -2.277 -3.172 1 89.69 88 ILE A CA 1
ATOM 721 C C . ILE A 1 88 ? -15.016 -1.334 -3.777 1 89.69 88 ILE A C 1
ATOM 723 O O . ILE A 1 88 ? -15.18 -0.869 -4.91 1 89.69 88 ILE A O 1
ATOM 727 N N . ILE A 1 89 ? -13.992 -1.031 -2.91 1 91.75 89 ILE A N 1
ATOM 728 C CA . ILE A 1 89 ? -12.773 -0.361 -3.357 1 91.75 89 ILE A CA 1
ATOM 729 C C . ILE A 1 89 ? -11.797 -1.388 -3.928 1 91.75 89 ILE A C 1
ATOM 731 O O . ILE A 1 89 ? -11.625 -2.467 -3.357 1 91.75 89 ILE A O 1
ATOM 735 N N . TYR A 1 90 ? -11.156 -1.006 -5.008 1 89.12 90 TYR A N 1
ATOM 736 C CA . TYR A 1 90 ? -10.328 -1.986 -5.699 1 89.12 90 TYR A CA 1
ATOM 737 C C . TYR A 1 90 ? -8.852 -1.765 -5.387 1 89.12 90 TYR A C 1
ATOM 739 O O . TYR A 1 90 ? -8.5 -0.84 -4.652 1 89.12 90 TYR A O 1
ATOM 747 N N . ALA A 1 91 ? -8.094 -2.561 -5.992 1 91.81 91 ALA A N 1
ATOM 748 C CA . ALA A 1 91 ? -6.711 -2.771 -5.578 1 91.81 91 ALA A CA 1
ATOM 749 C C . ALA A 1 91 ? -5.914 -1.472 -5.633 1 91.81 91 ALA A C 1
ATOM 751 O O . ALA A 1 91 ? -5.16 -1.158 -4.711 1 91.81 91 ALA A O 1
ATOM 752 N N . SER A 1 92 ? -6.016 -0.7 -6.719 1 92.56 92 SER A N 1
ATOM 753 C CA . SER A 1 92 ? -5.23 0.522 -6.855 1 92.56 92 SER A CA 1
ATOM 754 C C . SER A 1 92 ? -5.559 1.518 -5.746 1 92.56 92 SER A C 1
ATOM 756 O O . SER A 1 92 ? -4.656 2.096 -5.141 1 92.56 92 SER A O 1
ATOM 758 N N . ASP A 1 93 ? -6.812 1.68 -5.492 1 95.25 93 ASP A N 1
ATOM 759 C CA . ASP A 1 93 ? -7.227 2.58 -4.418 1 95.25 93 ASP A CA 1
ATOM 760 C C . ASP A 1 93 ? -6.848 2.016 -3.053 1 95.25 93 ASP A C 1
ATOM 762 O O . ASP A 1 93 ? -6.398 2.754 -2.172 1 95.25 93 ASP A O 1
ATOM 766 N N . ILE A 1 94 ? -7.043 0.739 -2.904 1 97.12 94 ILE A N 1
ATOM 767 C CA . ILE A 1 94 ? -6.711 0.089 -1.642 1 97.12 94 ILE A CA 1
ATOM 768 C C . ILE A 1 94 ? -5.23 0.294 -1.33 1 97.12 94 ILE A C 1
ATOM 770 O O . ILE A 1 94 ? -4.867 0.642 -0.203 1 97.12 94 ILE A O 1
ATOM 774 N N . SER A 1 95 ? -4.398 0.054 -2.324 1 96.44 95 SER A N 1
ATOM 775 C CA . SER A 1 95 ? -2.961 0.207 -2.127 1 96.44 95 SER A CA 1
ATOM 776 C C . SER A 1 95 ? -2.607 1.633 -1.721 1 96.44 95 SER A C 1
ATOM 778 O O . SER A 1 95 ? -1.815 1.844 -0.8 1 96.44 95 SER A O 1
ATOM 780 N N . MET A 1 96 ? -3.242 2.592 -2.383 1 96.19 96 MET A N 1
ATOM 781 C CA . MET A 1 96 ? -2.977 3.998 -2.092 1 96.19 96 MET A CA 1
ATOM 782 C C . MET A 1 96 ? -3.432 4.355 -0.681 1 96.19 96 MET A C 1
ATOM 784 O O . MET A 1 96 ? -2.725 5.059 0.044 1 96.19 96 MET A O 1
ATOM 788 N N . VAL A 1 97 ? -4.562 3.873 -0.297 1 97.94 97 VAL A N 1
ATOM 789 C CA . VAL A 1 97 ? -5.102 4.156 1.027 1 97.94 97 VAL A CA 1
ATOM 790 C C . VAL A 1 97 ? -4.152 3.623 2.098 1 97.94 97 VAL A C 1
ATOM 792 O O . VAL A 1 97 ? -3.787 4.348 3.027 1 97.94 97 VAL A O 1
ATOM 795 N N . THR A 1 98 ? -3.738 2.395 1.992 1 97.44 98 THR A N 1
ATOM 796 C CA . THR A 1 98 ? -2.883 1.784 3.004 1 97.44 98 THR A CA 1
ATOM 797 C C . THR A 1 98 ? -1.544 2.512 3.09 1 97.44 98 THR A C 1
ATOM 799 O O . THR A 1 98 ? -0.996 2.686 4.18 1 97.44 98 THR A O 1
ATOM 802 N N . PHE A 1 99 ? -1.054 2.973 1.958 1 96.12 99 PHE A N 1
ATOM 803 C CA . PHE A 1 99 ? 0.234 3.658 1.914 1 96.12 99 PHE A CA 1
ATOM 804 C C . PHE A 1 99 ? 0.109 5.078 2.447 1 96.12 99 PHE A C 1
ATOM 806 O O . PHE A 1 99 ? 0.806 5.457 3.393 1 96.12 99 PHE A O 1
ATOM 813 N N . MET A 1 100 ? -0.843 5.812 1.951 1 96.25 100 MET A N 1
ATOM 814 C CA . MET A 1 100 ? -0.91 7.25 2.195 1 96.25 100 MET A CA 1
ATOM 815 C C . MET A 1 100 ? -1.526 7.539 3.561 1 96.25 100 MET A C 1
ATOM 817 O O . MET A 1 100 ? -1.467 8.672 4.043 1 96.25 100 MET A O 1
ATOM 821 N N . LEU A 1 101 ? -2.027 6.555 4.211 1 97.44 101 LEU A N 1
ATOM 822 C CA . LEU A 1 101 ? -2.432 6.691 5.605 1 97.44 101 LEU A CA 1
ATOM 823 C C . LEU A 1 101 ? -1.276 6.355 6.543 1 97.44 101 LEU A C 1
ATOM 825 O O . LEU A 1 101 ? -1.449 6.328 7.762 1 97.44 101 LEU A O 1
ATOM 829 N N . ASP A 1 102 ? -0.167 6.062 5.996 1 93.31 102 ASP A N 1
ATOM 830 C CA . ASP A 1 102 ? 1.054 5.766 6.738 1 93.31 102 ASP A CA 1
ATOM 831 C C . ASP A 1 102 ? 0.866 4.547 7.641 1 93.31 102 ASP A C 1
ATOM 833 O O . ASP A 1 102 ? 1.341 4.531 8.781 1 93.31 102 ASP A O 1
ATOM 837 N N . LEU A 1 103 ? 0.103 3.551 7.195 1 95.19 103 LEU A N 1
ATOM 838 C CA . LEU A 1 103 ? -0.176 2.389 8.031 1 95.19 103 LEU A CA 1
ATOM 839 C C . LEU A 1 103 ? 1.078 1.542 8.219 1 95.19 103 LEU A C 1
ATOM 841 O O . LEU A 1 103 ? 1.872 1.383 7.293 1 95.19 103 LEU A O 1
ATOM 845 N N . LYS A 1 104 ? 1.211 1.031 9.375 1 90 104 LYS A N 1
ATOM 846 C CA . LYS A 1 104 ? 2.328 0.18 9.773 1 90 104 LYS A CA 1
ATOM 847 C C . LYS A 1 104 ? 1.903 -0.811 10.852 1 90 104 LYS A C 1
ATOM 849 O O . LYS A 1 104 ? 0.844 -0.656 11.461 1 90 104 LYS A O 1
ATOM 854 N N . PRO A 1 105 ? 2.682 -1.835 11.023 1 89.19 105 PRO A N 1
ATOM 855 C CA . PRO A 1 105 ? 2.348 -2.723 12.141 1 89.19 105 PRO A CA 1
ATOM 856 C C . PRO A 1 105 ? 2.168 -1.973 13.453 1 89.19 105 PRO A C 1
ATOM 858 O O . PRO A 1 105 ? 3.006 -1.14 13.812 1 89.19 105 PRO A O 1
ATOM 861 N N . GLY A 1 106 ? 1.023 -2.215 14.117 1 92.06 106 GLY A N 1
ATOM 862 C CA . GLY A 1 106 ? 0.759 -1.562 15.391 1 92.06 106 GLY A CA 1
ATOM 863 C C . GLY A 1 106 ? -0.213 -0.403 15.273 1 92.06 106 GLY A C 1
ATOM 864 O O . GLY A 1 106 ? -0.73 0.085 16.281 1 92.06 106 GLY A O 1
ATOM 865 N N . SER A 1 107 ? -0.509 0.005 14.086 1 94.81 107 SER A N 1
ATOM 866 C CA . SER A 1 107 ? -1.428 1.122 13.898 1 94.81 107 SER A CA 1
ATOM 867 C C . SER A 1 107 ? -2.832 0.772 14.375 1 94.81 107 SER A C 1
ATOM 869 O O . SER A 1 107 ? -3.283 -0.364 14.219 1 94.81 107 SER A O 1
ATOM 871 N N . VAL A 1 108 ? -3.438 1.763 14.961 1 98 108 VAL A N 1
ATOM 872 C CA . VAL A 1 108 ? -4.863 1.681 15.258 1 98 108 VAL A CA 1
ATOM 873 C C . VAL A 1 108 ? -5.648 2.49 14.227 1 98 108 VAL A C 1
ATOM 875 O O . VAL A 1 108 ? -5.418 3.691 14.062 1 98 108 VAL A O 1
ATOM 878 N N . VAL A 1 109 ? -6.605 1.812 13.539 1 98.81 109 VAL A N 1
ATOM 879 C CA . VAL A 1 109 ? -7.258 2.426 12.391 1 98.81 109 VAL A CA 1
ATOM 880 C C . VAL A 1 109 ? -8.773 2.377 12.57 1 98.81 109 VAL A C 1
ATOM 882 O O . VAL A 1 109 ? -9.312 1.39 13.07 1 98.81 109 VAL A O 1
ATOM 885 N N . LEU A 1 110 ? -9.43 3.465 12.18 1 98.75 110 LEU A N 1
ATOM 886 C CA . LEU A 1 110 ? -10.883 3.52 12.086 1 98.75 110 LEU A CA 1
ATOM 887 C C . LEU A 1 110 ? -11.328 3.52 10.625 1 98.75 110 LEU A C 1
ATOM 889 O O . LEU A 1 110 ? -10.828 4.305 9.82 1 98.75 110 LEU A O 1
ATOM 893 N N . GLU A 1 111 ? -12.188 2.615 10.281 1 98.62 111 GLU A N 1
ATOM 894 C CA . GLU A 1 111 ? -12.766 2.523 8.945 1 98.62 111 GLU A CA 1
ATOM 895 C C . GLU A 1 111 ? -14.281 2.627 8.992 1 98.62 111 GLU A C 1
ATOM 897 O O . GLU A 1 111 ? -14.93 2.014 9.844 1 98.62 111 GLU A O 1
ATOM 902 N N . THR A 1 112 ? -14.844 3.467 8.164 1 97.62 112 THR A N 1
ATOM 903 C CA . THR A 1 112 ? -16.281 3.445 7.938 1 97.62 112 THR A CA 1
ATOM 904 C C . THR A 1 112 ? -16.609 2.861 6.562 1 97.62 112 THR A C 1
ATOM 906 O O . THR A 1 112 ? -15.836 3.037 5.613 1 97.62 112 THR A O 1
ATOM 909 N N . GLY A 1 113 ? -17.766 2.217 6.461 1 95.75 113 GLY A N 1
ATOM 910 C CA . GLY A 1 113 ? -18.109 1.521 5.23 1 95.75 113 GLY A CA 1
ATOM 911 C C . GLY A 1 113 ? -17.422 0.177 5.094 1 95.75 113 GLY A C 1
ATOM 912 O O . GLY A 1 113 ? -16.766 -0.087 4.086 1 95.75 113 GLY A O 1
ATOM 913 N N . THR A 1 114 ? -17.609 -0.658 6.09 1 96.06 114 THR A N 1
ATOM 914 C CA . THR A 1 114 ? -17 -1.979 6.094 1 96.06 114 THR A CA 1
ATOM 915 C C . THR A 1 114 ? -17.328 -2.734 4.809 1 96.06 114 THR A C 1
ATOM 917 O O . THR A 1 114 ? -16.438 -3.273 4.152 1 96.06 114 THR A O 1
ATOM 920 N N . GLY A 1 115 ? -18.688 -2.773 4.473 1 94.38 115 GLY A N 1
ATOM 921 C CA . GLY A 1 115 ? -19.141 -3.459 3.273 1 94.38 115 GLY A CA 1
ATOM 922 C C . GLY A 1 115 ? -18.766 -4.926 3.246 1 94.38 115 GLY A C 1
ATOM 923 O O . GLY A 1 115 ? -19.047 -5.664 4.195 1 94.38 115 GLY A O 1
ATOM 924 N N . SER A 1 116 ? -18.078 -5.266 2.186 1 93.69 116 SER A N 1
ATOM 925 C CA . SER A 1 116 ? -17.688 -6.66 2.012 1 93.69 116 SER A CA 1
ATOM 926 C C . SER A 1 116 ? -16.312 -6.926 2.621 1 93.69 116 SER A C 1
ATOM 928 O O . SER A 1 116 ? -15.789 -8.031 2.506 1 93.69 116 SER A O 1
ATOM 930 N N . GLY A 1 117 ? -15.719 -5.938 3.189 1 95.25 117 GLY A N 1
ATOM 931 C CA . GLY A 1 117 ? -14.5 -6.105 3.961 1 95.25 117 GLY A CA 1
ATOM 932 C C . GLY A 1 117 ? -13.25 -6.176 3.1 1 95.25 117 GLY A C 1
ATOM 933 O O . GLY A 1 117 ? -12.211 -6.68 3.535 1 95.25 117 GLY A O 1
ATOM 934 N N . SER A 1 118 ? -13.367 -5.695 1.824 1 95.31 118 SER A N 1
ATOM 935 C CA . SER A 1 118 ? -12.203 -5.703 0.937 1 95.31 118 SER A CA 1
ATOM 936 C C . SER A 1 118 ? -11.078 -4.848 1.495 1 95.31 118 SER A C 1
ATOM 938 O O . SER A 1 118 ? -9.984 -5.355 1.773 1 95.31 118 SER A O 1
ATOM 940 N N . LEU A 1 119 ? -11.344 -3.619 1.731 1 97.56 119 LEU A N 1
ATOM 941 C CA . LEU A 1 119 ? -10.336 -2.717 2.285 1 97.56 119 LEU A CA 1
ATOM 942 C C . LEU A 1 119 ? -9.93 -3.152 3.688 1 97.56 119 LEU A C 1
ATOM 944 O O . LEU A 1 119 ? -8.75 -3.1 4.039 1 97.56 119 LEU A O 1
ATOM 948 N N . SER A 1 120 ? -10.867 -3.65 4.48 1 97.88 120 SER A N 1
ATOM 949 C CA . SER A 1 120 ? -10.609 -4.074 5.855 1 97.88 120 SER A CA 1
ATOM 950 C C . SER A 1 120 ? -9.516 -5.133 5.91 1 97.88 120 SER A C 1
ATOM 952 O O . SER A 1 120 ? -8.648 -5.09 6.789 1 97.88 120 SER A O 1
ATOM 954 N N . HIS A 1 121 ? -9.539 -6.043 4.988 1 96.88 121 HIS A N 1
ATOM 955 C CA . HIS A 1 121 ? -8.547 -7.113 4.969 1 96.88 121 HIS A CA 1
ATOM 956 C C . HIS A 1 121 ? -7.148 -6.566 4.699 1 96.88 121 HIS A C 1
ATOM 958 O O . HIS A 1 121 ? -6.176 -7.012 5.312 1 96.88 121 HIS A O 1
ATOM 964 N N . ALA A 1 122 ? -7.082 -5.637 3.754 1 97.12 122 ALA A N 1
ATOM 965 C CA . ALA A 1 122 ? -5.793 -5.035 3.428 1 97.12 122 ALA A CA 1
ATOM 966 C C . ALA A 1 122 ? -5.238 -4.246 4.613 1 97.12 122 ALA A C 1
ATOM 968 O O . ALA A 1 122 ? -4.047 -4.332 4.918 1 97.12 122 ALA A O 1
ATOM 969 N N . ILE A 1 123 ? -6.105 -3.49 5.266 1 98.06 123 ILE A N 1
ATOM 970 C CA . ILE A 1 123 ? -5.684 -2.734 6.441 1 98.06 123 ILE A CA 1
ATOM 971 C C . ILE A 1 123 ? -5.211 -3.695 7.531 1 98.06 123 ILE A C 1
ATOM 973 O O . ILE A 1 123 ? -4.148 -3.5 8.125 1 98.06 123 ILE A O 1
ATOM 977 N N . ALA A 1 124 ? -5.969 -4.738 7.797 1 97.06 124 ALA A N 1
ATOM 978 C CA . ALA A 1 124 ? -5.656 -5.699 8.852 1 97.06 124 ALA A CA 1
ATOM 979 C C . ALA A 1 124 ? -4.273 -6.312 8.641 1 97.06 124 ALA A C 1
ATOM 981 O O . ALA A 1 124 ? -3.475 -6.398 9.57 1 97.06 124 ALA A O 1
ATOM 982 N N . ARG A 1 125 ? -4.02 -6.719 7.418 1 94 125 ARG A N 1
ATOM 983 C CA . ARG A 1 125 ? -2.721 -7.312 7.109 1 94 125 ARG A CA 1
ATOM 984 C C . ARG A 1 125 ? -1.591 -6.324 7.387 1 94 125 ARG A C 1
ATOM 986 O O . ARG A 1 125 ? -0.529 -6.711 7.879 1 94 125 ARG A O 1
ATOM 993 N N . THR A 1 126 ? -1.827 -5.09 7.027 1 93.75 126 THR A N 1
ATOM 994 C CA . THR A 1 126 ? -0.793 -4.066 7.109 1 93.75 126 THR A CA 1
ATOM 995 C C . THR A 1 126 ? -0.481 -3.729 8.57 1 93.75 126 THR A C 1
ATOM 997 O O . THR A 1 126 ? 0.673 -3.479 8.914 1 93.75 126 THR A O 1
ATOM 1000 N N . ILE A 1 127 ? -1.419 -3.801 9.43 1 95.06 127 ILE A N 1
ATOM 1001 C CA . ILE A 1 127 ? -1.244 -3.264 10.781 1 95.06 127 ILE A CA 1
ATOM 1002 C C . ILE A 1 127 ? -0.945 -4.402 11.75 1 95.06 127 ILE A C 1
ATOM 1004 O O . ILE A 1 127 ? -0.551 -4.16 12.898 1 95.06 127 ILE A O 1
ATOM 1008 N N . ALA A 1 128 ? -1.211 -5.609 11.281 1 91.81 128 ALA A N 1
ATOM 1009 C CA . ALA A 1 128 ? -0.926 -6.773 12.117 1 91.81 128 ALA A CA 1
ATOM 1010 C C . ALA A 1 128 ? 0.564 -6.871 12.43 1 91.81 128 ALA A C 1
ATOM 1012 O O . ALA A 1 128 ? 1.396 -6.332 11.695 1 91.81 128 ALA A O 1
ATOM 1013 N N . PRO A 1 129 ? 0.933 -7.531 13.539 1 88.56 129 PRO A N 1
ATOM 1014 C CA . PRO A 1 129 ? 0.086 -8.312 14.445 1 88.56 129 PRO A CA 1
ATOM 1015 C C . PRO A 1 129 ? -0.394 -7.496 15.648 1 88.56 129 PRO A C 1
ATOM 1017 O O . PRO A 1 129 ? -1.248 -7.957 16.406 1 88.56 129 PRO A O 1
ATOM 1020 N N . THR A 1 130 ? 0.075 -6.297 15.867 1 91.31 130 THR A N 1
ATOM 1021 C CA . THR A 1 130 ? -0.173 -5.609 17.125 1 91.31 130 THR A CA 1
ATOM 1022 C C . THR A 1 130 ? -1.132 -4.441 16.938 1 91.31 130 THR A C 1
ATOM 1024 O O . THR A 1 130 ? -1.536 -3.793 17.891 1 91.31 130 THR A O 1
ATOM 1027 N N . GLY A 1 131 ? -1.453 -4.164 15.719 1 94.81 131 GLY A N 1
ATOM 1028 C CA . GLY A 1 131 ? -2.41 -3.107 15.445 1 94.81 131 GLY A CA 1
ATOM 1029 C C . GLY A 1 131 ? -3.854 -3.568 15.539 1 94.81 131 GLY A C 1
ATOM 1030 O O . GLY A 1 131 ? -4.121 -4.73 15.852 1 94.81 131 GLY A O 1
ATOM 1031 N N . HIS A 1 132 ? -4.77 -2.59 15.32 1 98.25 132 HIS A N 1
ATOM 1032 C CA . HIS A 1 132 ? -6.184 -2.928 15.43 1 98.25 132 HIS A CA 1
ATOM 1033 C C . HIS A 1 132 ? -7.027 -2.066 14.492 1 98.25 132 HIS A C 1
ATOM 1035 O O . HIS A 1 132 ? -6.785 -0.864 14.367 1 98.25 132 HIS A O 1
ATOM 1041 N N . LEU A 1 133 ? -7.969 -2.719 13.891 1 98.69 133 LEU A N 1
ATOM 1042 C CA . LEU A 1 133 ? -8.914 -2.025 13.023 1 98.69 133 LEU A CA 1
ATOM 1043 C C . LEU A 1 133 ? -10.305 -1.992 13.656 1 98.69 133 LEU A C 1
ATOM 1045 O O . LEU A 1 133 ? -10.867 -3.039 13.977 1 98.69 133 LEU A O 1
ATOM 1049 N N . HIS A 1 134 ? -10.805 -0.815 13.875 1 98.62 134 HIS A N 1
ATOM 1050 C CA . HIS A 1 134 ? -12.211 -0.6 14.188 1 98.62 134 HIS A CA 1
ATOM 1051 C C . HIS A 1 134 ? -13 -0.215 12.938 1 98.62 134 HIS A C 1
ATOM 1053 O O . HIS A 1 134 ? -12.805 0.871 12.391 1 98.62 134 HIS A O 1
ATOM 1059 N N . THR A 1 135 ? -13.859 -1.116 12.492 1 98.38 135 THR A N 1
ATOM 1060 C CA . THR A 1 135 ? -14.609 -0.826 11.273 1 98.38 135 THR A CA 1
ATOM 1061 C C . THR A 1 135 ? -16.109 -0.758 11.578 1 98.38 135 THR A C 1
ATOM 1063 O O . THR A 1 135 ? -16.609 -1.517 12.406 1 98.38 135 THR A O 1
ATOM 1066 N N . PHE A 1 136 ? -16.797 0.193 10.891 1 97.56 136 PHE A N 1
ATOM 1067 C CA . PHE A 1 136 ? -18.203 0.467 11.172 1 97.56 136 PHE A CA 1
ATOM 1068 C C . PHE A 1 136 ? -19.016 0.468 9.883 1 97.56 136 PHE A C 1
ATOM 1070 O O . PHE A 1 136 ? -18.562 0.969 8.852 1 97.56 136 PHE A O 1
ATOM 1077 N N . ASP A 1 137 ? -20.125 -0.084 9.945 1 96.44 137 ASP A N 1
ATOM 1078 C CA . ASP A 1 137 ? -21.109 -0.035 8.867 1 96.44 137 ASP A CA 1
ATOM 1079 C C . ASP A 1 137 ? -22.484 0.351 9.398 1 96.44 137 ASP A C 1
ATOM 1081 O O . ASP A 1 137 ? -22.812 0.074 10.555 1 96.44 137 ASP A O 1
ATOM 1085 N N . PHE A 1 138 ? -23.203 1.009 8.578 1 94.44 138 PHE A N 1
ATOM 1086 C CA . PHE A 1 138 ? -24.547 1.46 8.945 1 94.44 138 PHE A CA 1
ATOM 1087 C C . PHE A 1 138 ? -25.516 0.289 8.977 1 94.44 138 PHE A C 1
ATOM 1089 O O . PHE A 1 138 ? -26.453 0.271 9.789 1 94.44 138 PHE A O 1
ATOM 1096 N N . HIS A 1 139 ? -25.359 -0.717 8.164 1 94.75 139 HIS A N 1
ATOM 1097 C CA . HIS A 1 139 ? -26.297 -1.815 7.977 1 94.75 139 HIS A CA 1
ATOM 1098 C C . HIS A 1 139 ? -25.953 -2.992 8.883 1 94.75 139 HIS A C 1
ATOM 1100 O O . HIS A 1 139 ? -24.875 -3.578 8.773 1 94.75 139 HIS A O 1
ATOM 1106 N N . ALA A 1 140 ? -26.906 -3.432 9.57 1 96.06 140 ALA A N 1
ATOM 1107 C CA . ALA A 1 140 ? -26.719 -4.512 10.539 1 96.06 140 ALA A CA 1
ATOM 1108 C C . ALA A 1 140 ? -26.375 -5.82 9.844 1 96.06 140 ALA A C 1
ATOM 1110 O O . ALA A 1 140 ? -25.531 -6.586 10.328 1 96.06 140 ALA A O 1
ATOM 1111 N N . GLU A 1 141 ? -26.984 -6.059 8.82 1 95.62 141 GLU A N 1
ATOM 1112 C CA . GLU A 1 141 ? -26.75 -7.301 8.086 1 95.62 141 GLU A CA 1
ATOM 1113 C C . GLU A 1 141 ? -25.312 -7.379 7.574 1 95.62 141 GLU A C 1
ATOM 1115 O O . GLU A 1 141 ? -24.688 -8.438 7.645 1 95.62 141 GLU A O 1
ATOM 1120 N N . ARG A 1 142 ? -24.859 -6.273 7.043 1 94.88 142 ARG A N 1
ATOM 1121 C CA . ARG A 1 142 ? -23.484 -6.223 6.562 1 94.88 142 ARG A CA 1
ATOM 1122 C C . ARG A 1 142 ? -22.5 -6.445 7.703 1 94.88 142 ARG A C 1
ATOM 1124 O O . ARG A 1 142 ? -21.484 -7.129 7.531 1 94.88 142 ARG A O 1
ATOM 1131 N N . VAL A 1 143 ? -22.812 -5.902 8.812 1 97.06 143 VAL A N 1
ATOM 1132 C CA . VAL A 1 143 ? -21.969 -6.031 9.992 1 97.06 143 VAL A CA 1
ATOM 1133 C C . VAL A 1 143 ? -21.875 -7.496 10.422 1 97.06 143 VAL A C 1
ATOM 1135 O O . VAL A 1 143 ? -20.797 -8.016 10.664 1 97.06 143 VAL A O 1
ATOM 1138 N N . GLU A 1 144 ? -22.969 -8.133 10.477 1 97.31 144 GLU A N 1
ATOM 1139 C CA . GLU A 1 144 ? -23.016 -9.523 10.898 1 97.31 144 GLU A CA 1
ATOM 1140 C C . GLU A 1 144 ? -22.25 -10.422 9.93 1 97.31 144 GLU A C 1
ATOM 1142 O O . GLU A 1 144 ? -21.484 -11.297 10.352 1 97.31 144 GLU A O 1
ATOM 1147 N N . LYS A 1 145 ? -22.469 -10.18 8.727 1 95.88 145 LYS A N 1
ATOM 1148 C CA . LYS A 1 145 ? -21.781 -10.969 7.707 1 95.88 145 LYS A CA 1
ATOM 1149 C C . LYS A 1 145 ? -20.266 -10.734 7.762 1 95.88 145 LYS A C 1
ATOM 1151 O O . LYS A 1 145 ? -19.484 -11.688 7.703 1 95.88 145 LYS A O 1
ATOM 1156 N N . ALA A 1 146 ? -19.922 -9.477 7.824 1 96.06 146 ALA A N 1
ATOM 1157 C CA . ALA A 1 146 ? -18.5 -9.148 7.902 1 96.06 146 ALA A CA 1
ATOM 1158 C C . ALA A 1 146 ? -17.859 -9.758 9.141 1 96.06 146 ALA A C 1
ATOM 1160 O O . ALA A 1 146 ? -16.75 -10.297 9.078 1 96.06 146 ALA A O 1
ATOM 1161 N N . LYS A 1 147 ? -18.531 -9.695 10.242 1 97.19 147 LYS A N 1
ATOM 1162 C CA . LYS A 1 147 ? -18.047 -10.266 11.492 1 97.19 147 LYS A CA 1
ATOM 1163 C C . LYS A 1 147 ? -17.781 -11.758 11.344 1 97.19 147 LYS A C 1
ATOM 1165 O O . LYS A 1 147 ? -16.734 -12.25 11.789 1 97.19 147 LYS A O 1
ATOM 1170 N N . ALA A 1 148 ? -18.672 -12.422 10.812 1 95.38 148 ALA A N 1
ATOM 1171 C CA . ALA A 1 148 ? -18.531 -13.867 10.602 1 95.38 148 ALA A CA 1
ATOM 1172 C C . ALA A 1 148 ? -17.375 -14.172 9.664 1 95.38 148 ALA A C 1
ATOM 1174 O O . ALA A 1 148 ? -16.609 -15.102 9.906 1 95.38 148 ALA A O 1
ATOM 1175 N N . GLU A 1 149 ? -17.234 -13.406 8.625 1 93.75 149 GLU A N 1
ATOM 1176 C CA . GLU A 1 149 ? -16.156 -13.617 7.664 1 93.75 149 GLU A CA 1
ATOM 1177 C C . GLU A 1 149 ? -14.789 -13.336 8.297 1 93.75 149 GLU A C 1
ATOM 1179 O O . GLU A 1 149 ? -13.852 -14.109 8.117 1 93.75 149 GLU A O 1
ATOM 1184 N N . PHE A 1 150 ? -14.727 -12.234 9.023 1 96 150 PHE A N 1
ATOM 1185 C CA . PHE A 1 150 ? -13.469 -11.914 9.695 1 96 150 PHE A CA 1
ATOM 1186 C C . PHE A 1 150 ? -13.078 -13.023 10.664 1 96 150 PHE A C 1
ATOM 1188 O O . PHE A 1 150 ? -11.906 -13.398 10.742 1 96 150 PHE A O 1
ATOM 1195 N N . ALA A 1 151 ? -14.039 -13.523 11.359 1 94.69 151 ALA A N 1
ATOM 1196 C CA . ALA A 1 151 ? -13.773 -14.617 12.289 1 94.69 151 ALA A CA 1
ATOM 1197 C C . ALA A 1 151 ? -13.273 -15.859 11.555 1 94.69 151 ALA A C 1
ATOM 1199 O O . ALA A 1 151 ? -12.273 -16.453 11.945 1 94.69 151 ALA A O 1
ATOM 1200 N N . SER A 1 152 ? -13.938 -16.203 10.492 1 91.62 152 SER A N 1
ATOM 1201 C CA . SER A 1 152 ? -13.562 -17.375 9.711 1 91.62 152 SER A CA 1
ATOM 1202 C C . SER A 1 152 ? -12.172 -17.203 9.094 1 91.62 152 SER A C 1
ATOM 1204 O O . SER A 1 152 ? -11.469 -18.188 8.867 1 91.62 152 SER A O 1
ATOM 1206 N N . HIS A 1 153 ? -11.812 -15.961 8.867 1 92.94 153 HIS A N 1
ATOM 1207 C CA . HIS A 1 153 ? -10.531 -15.672 8.242 1 92.94 153 HIS A CA 1
ATOM 1208 C C . HIS A 1 153 ? -9.438 -15.484 9.289 1 92.94 153 HIS A C 1
ATOM 1210 O O . HIS A 1 153 ? -8.297 -15.156 8.953 1 92.94 153 HIS A O 1
ATOM 1216 N N . GLY A 1 154 ? -9.812 -15.633 10.578 1 91.5 154 GLY A N 1
ATOM 1217 C CA . GLY A 1 154 ? -8.844 -15.523 11.648 1 91.5 154 GLY A CA 1
ATOM 1218 C C . GLY A 1 154 ? -8.438 -14.086 11.945 1 91.5 154 GLY A C 1
ATOM 1219 O O . GLY A 1 154 ? -7.293 -13.828 12.328 1 91.5 154 GLY A O 1
ATOM 1220 N N . LEU A 1 155 ? -9.352 -13.148 11.758 1 95.38 155 LEU A N 1
ATOM 1221 C CA . LEU A 1 155 ? -9.008 -11.742 11.883 1 95.38 155 LEU A CA 1
ATOM 1222 C C . LEU A 1 155 ? -9.688 -11.117 13.102 1 95.38 155 LEU A C 1
ATOM 1224 O O . LEU A 1 155 ? -9.602 -9.906 13.32 1 95.38 155 LEU A O 1
ATOM 1228 N N . SER A 1 156 ? -10.273 -11.883 13.977 1 95.31 156 SER A N 1
ATOM 1229 C CA . SER A 1 156 ? -11.062 -11.375 15.086 1 95.31 156 SER A CA 1
ATOM 1230 C C . SER A 1 156 ? -10.188 -10.656 16.109 1 95.31 156 SER A C 1
ATOM 1232 O O . SER A 1 156 ? -10.656 -9.789 16.844 1 95.31 156 SER A O 1
ATOM 1234 N N . ASP A 1 157 ? -8.953 -11.016 16.156 1 94.81 157 ASP A N 1
ATOM 1235 C CA . ASP A 1 157 ? -8.047 -10.391 17.125 1 94.81 157 ASP A CA 1
ATOM 1236 C C . ASP A 1 157 ? -7.609 -9.008 16.641 1 94.81 157 ASP A C 1
ATOM 1238 O O . ASP A 1 157 ? -7.16 -8.18 17.438 1 94.81 157 ASP A O 1
ATOM 1242 N N . VAL A 1 158 ? -7.781 -8.758 15.344 1 96.38 158 VAL A N 1
ATOM 1243 C CA . VAL A 1 158 ? -7.215 -7.539 14.766 1 96.38 158 VAL A CA 1
ATOM 1244 C C . VAL A 1 158 ? -8.344 -6.605 14.32 1 96.38 158 VAL A C 1
ATOM 1246 O O . VAL A 1 158 ? -8.133 -5.398 14.18 1 96.38 158 VAL A O 1
ATOM 1249 N N . ILE A 1 159 ? -9.539 -7.16 14.156 1 98.19 159 ILE A N 1
ATOM 1250 C CA . ILE A 1 159 ? -10.641 -6.348 13.641 1 98.19 159 ILE A CA 1
ATOM 1251 C C . ILE A 1 159 ? -11.82 -6.391 14.609 1 98.19 159 ILE A C 1
ATOM 1253 O O . ILE A 1 159 ? -12.227 -7.469 15.047 1 98.19 159 ILE A O 1
ATOM 1257 N N . THR A 1 160 ? -12.305 -5.262 14.938 1 98.31 160 THR A N 1
ATOM 1258 C CA . THR A 1 160 ? -13.602 -5.117 15.586 1 98.31 160 THR A CA 1
ATOM 1259 C C . THR A 1 160 ? -14.602 -4.445 14.648 1 98.31 160 THR A C 1
ATOM 1261 O O . THR A 1 160 ? -14.336 -3.365 14.117 1 98.31 160 THR A O 1
ATOM 1264 N N . VAL A 1 161 ? -15.68 -5.098 14.438 1 97.88 161 VAL A N 1
ATOM 1265 C CA . VAL A 1 161 ? -16.703 -4.551 13.555 1 97.88 161 VAL A CA 1
ATOM 1266 C C . VAL A 1 161 ? -17.953 -4.211 14.375 1 97.88 161 VAL A C 1
ATOM 1268 O O . VAL A 1 161 ? -18.406 -5.008 15.195 1 97.88 161 VAL A O 1
ATOM 1271 N N . LYS A 1 162 ? -18.5 -3.031 14.164 1 96.69 162 LYS A N 1
ATOM 1272 C CA . LYS A 1 162 ? -19.688 -2.566 14.859 1 96.69 162 LYS A CA 1
ATOM 1273 C C . LYS A 1 162 ? -20.625 -1.806 13.922 1 96.69 162 LYS A C 1
ATOM 1275 O O . LYS A 1 162 ? -20.172 -1.271 12.906 1 96.69 162 LYS A O 1
ATOM 1280 N N . GLN A 1 163 ? -21.828 -1.854 14.297 1 96.5 163 GLN A N 1
ATOM 1281 C CA . GLN A 1 163 ? -22.797 -1.009 13.609 1 96.5 163 GLN A CA 1
ATOM 1282 C C . GLN A 1 163 ? -22.797 0.407 14.18 1 96.5 163 GLN A C 1
ATOM 1284 O O . GLN A 1 163 ? -22.781 0.59 15.398 1 96.5 163 GLN A O 1
ATOM 1289 N N . ALA A 1 164 ? -22.734 1.365 13.328 1 93.62 164 ALA A N 1
ATOM 1290 C CA . ALA A 1 164 ? -22.844 2.75 13.781 1 93.62 164 ALA A CA 1
ATOM 1291 C C . ALA A 1 164 ? -23.266 3.67 12.633 1 93.62 164 ALA A C 1
ATOM 1293 O O . ALA A 1 164 ? -23.016 3.371 11.469 1 93.62 164 ALA A O 1
ATOM 1294 N N . ASP A 1 165 ? -23.922 4.672 13.062 1 92.44 165 ASP A N 1
ATOM 1295 C CA . ASP A 1 165 ? -24.094 5.812 12.172 1 92.44 165 ASP A CA 1
ATOM 1296 C C . ASP A 1 165 ? -22.953 6.809 12.32 1 92.44 165 ASP A C 1
ATOM 1298 O O . ASP A 1 165 ? -22.938 7.609 13.258 1 92.44 165 ASP A O 1
ATOM 1302 N N . ALA A 1 166 ? -22.078 6.805 11.461 1 88.38 166 ALA A N 1
ATOM 1303 C CA . ALA A 1 166 ? -20.828 7.574 11.508 1 88.38 166 ALA A CA 1
ATOM 1304 C C . ALA A 1 166 ? -21.109 9.07 11.492 1 88.38 166 ALA A C 1
ATOM 1306 O O . ALA A 1 166 ? -20.25 9.875 11.852 1 88.38 166 ALA A O 1
ATOM 1307 N N . THR A 1 167 ? -22.281 9.469 11.055 1 89.06 167 THR A N 1
ATOM 1308 C CA . THR A 1 167 ? -22.594 10.883 10.891 1 89.06 167 THR A CA 1
ATOM 1309 C C . THR A 1 167 ? -23.359 11.414 12.109 1 89.06 167 THR A C 1
ATOM 1311 O O . THR A 1 167 ? -23.531 12.625 12.258 1 89.06 167 THR A O 1
ATOM 1314 N N . ARG A 1 168 ? -23.75 10.508 13.078 1 88.31 168 ARG A N 1
ATOM 1315 C CA . ARG A 1 168 ? -24.594 10.969 14.18 1 88.31 168 ARG A CA 1
ATOM 1316 C C . ARG A 1 168 ? -24.031 10.508 15.523 1 88.31 168 ARG A C 1
ATOM 1318 O O . ARG A 1 168 ? -24.062 11.258 16.5 1 88.31 168 ARG A O 1
ATOM 1325 N N . ASP A 1 169 ? -23.562 9.344 15.688 1 84.44 169 ASP A N 1
ATOM 1326 C CA . ASP A 1 169 ? -23.297 8.703 16.969 1 84.44 169 ASP A CA 1
ATOM 1327 C C . ASP A 1 169 ? -21.812 8.727 17.297 1 84.44 169 ASP A C 1
ATOM 1329 O O . ASP A 1 169 ? -21.422 8.523 18.453 1 84.44 169 ASP A O 1
ATOM 1333 N N . GLY A 1 170 ? -21.016 9.047 16.438 1 84 170 GLY A N 1
ATOM 1334 C CA . GLY A 1 170 ? -19.594 8.828 16.656 1 84 170 GLY A CA 1
ATOM 1335 C C . GLY A 1 170 ? -19.203 7.363 16.656 1 84 170 GLY A C 1
ATOM 1336 O O . GLY A 1 170 ? -20 6.508 16.25 1 84 170 GLY A O 1
ATOM 1337 N N . PHE A 1 171 ? -17.922 6.969 17.219 1 90.25 171 PHE A N 1
ATOM 1338 C CA . PHE A 1 171 ? -17.391 5.629 17 1 90.25 171 PHE A CA 1
ATOM 1339 C C . PHE A 1 171 ? -17.016 4.965 18.312 1 90.25 171 PHE A C 1
ATOM 1341 O O . PHE A 1 171 ? -16.812 3.75 18.359 1 90.25 171 PHE A O 1
ATOM 1348 N N . GLY A 1 172 ? -16.922 5.742 19.422 1 91.25 172 GLY A N 1
ATOM 1349 C CA . GLY A 1 172 ? -16.562 5.199 20.719 1 91.25 172 GLY A CA 1
ATOM 1350 C C . GLY A 1 172 ? -15.094 4.852 20.844 1 91.25 172 GLY A C 1
ATOM 1351 O O . GLY A 1 172 ? -14.719 3.98 21.625 1 91.25 172 GLY A O 1
ATOM 1352 N N . VAL A 1 173 ? -14.258 5.355 20.016 1 95.5 173 VAL A N 1
ATOM 1353 C CA . VAL A 1 173 ? -12.82 5.117 20.047 1 95.5 173 VAL A CA 1
ATOM 1354 C C . VAL A 1 173 ? -12.07 6.445 20.031 1 95.5 173 VAL A C 1
ATOM 1356 O O . VAL A 1 173 ? -11.117 6.617 19.25 1 95.5 173 VAL A O 1
ATOM 1359 N N . ASP A 1 174 ? -12.43 7.305 20.875 1 95.62 174 ASP A N 1
ATOM 1360 C CA . ASP A 1 174 ? -11.914 8.672 20.891 1 95.62 174 ASP A CA 1
ATOM 1361 C C . ASP A 1 174 ? -10.422 8.688 21.25 1 95.62 174 ASP A C 1
ATOM 1363 O O . ASP A 1 174 ? -10.008 8.055 22.219 1 95.62 174 ASP A O 1
ATOM 1367 N N . GLY A 1 175 ? -9.703 9.367 20.453 1 95.75 175 GLY A N 1
ATOM 1368 C CA . GLY A 1 175 ? -8.297 9.641 20.734 1 95.75 175 GLY A CA 1
ATOM 1369 C C . GLY A 1 175 ? -7.418 8.406 20.625 1 95.75 175 GLY A C 1
ATOM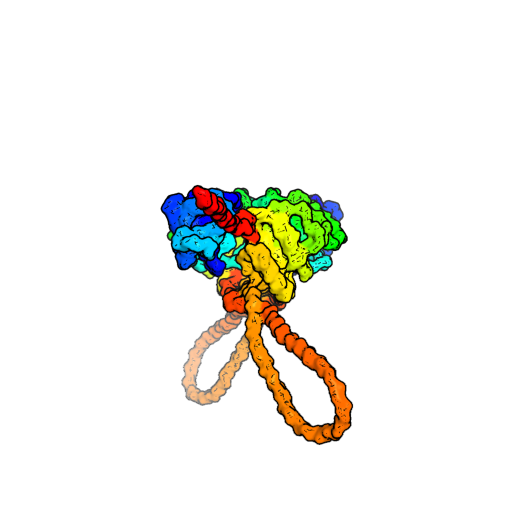 1370 O O . GLY A 1 175 ? -6.34 8.352 21.219 1 95.75 175 GLY A O 1
ATOM 1371 N N . LEU A 1 176 ? -7.848 7.406 19.922 1 96.38 176 LEU A N 1
ATOM 1372 C CA . LEU A 1 176 ? -7.125 6.137 19.906 1 96.38 176 LEU A CA 1
ATOM 1373 C C . LEU A 1 176 ? -6.477 5.887 18.547 1 96.38 176 LEU A C 1
ATOM 1375 O O . LEU A 1 176 ? -5.512 5.125 18.453 1 96.38 176 LEU A O 1
ATOM 1379 N N . CYS A 1 177 ? -6.969 6.52 17.547 1 97.94 177 CYS A N 1
ATOM 1380 C CA . CYS A 1 177 ? -6.648 6.062 16.203 1 97.94 177 CYS A CA 1
ATOM 1381 C C . CYS A 1 177 ? -5.48 6.852 15.617 1 97.94 177 CYS A C 1
ATOM 1383 O O . CYS A 1 177 ? -5.391 8.062 15.805 1 97.94 177 CYS A O 1
ATOM 1385 N N . ASP A 1 178 ? -4.668 6.137 14.906 1 96.06 178 ASP A N 1
ATOM 1386 C CA . ASP A 1 178 ? -3.588 6.734 14.133 1 96.06 178 ASP A CA 1
ATOM 1387 C C . ASP A 1 178 ? -4.086 7.215 12.773 1 96.06 178 ASP A C 1
ATOM 1389 O O . ASP A 1 178 ? -3.52 8.141 12.188 1 96.06 178 ASP A O 1
ATOM 1393 N N . ALA A 1 179 ? -5.082 6.566 12.289 1 98.44 179 ALA A N 1
ATOM 1394 C CA . ALA A 1 179 ? -5.598 6.863 10.953 1 98.44 179 ALA A CA 1
ATOM 1395 C C . ALA A 1 179 ? -7.098 6.59 10.875 1 98.44 179 ALA A C 1
ATOM 1397 O O . ALA A 1 179 ? -7.617 5.738 11.594 1 98.44 179 ALA A O 1
ATOM 1398 N N . VAL A 1 180 ? -7.762 7.324 9.961 1 98.75 180 VAL A N 1
ATOM 1399 C CA . VAL A 1 180 ? -9.195 7.176 9.742 1 98.75 180 VAL A CA 1
ATOM 1400 C C . VAL A 1 180 ? -9.484 7.105 8.242 1 98.75 180 VAL A C 1
ATOM 1402 O O . VAL A 1 180 ? -8.93 7.887 7.461 1 98.75 180 VAL A O 1
ATOM 1405 N N . PHE A 1 181 ? -10.312 6.18 7.859 1 98.75 181 PHE A N 1
ATOM 1406 C CA . PHE A 1 181 ? -10.805 6.07 6.492 1 98.75 181 PHE A CA 1
ATOM 1407 C C . PHE A 1 181 ? -12.32 6.234 6.445 1 98.75 181 PHE A C 1
ATOM 1409 O O . PHE A 1 181 ? -13.047 5.508 7.125 1 98.75 181 PHE A O 1
ATOM 1416 N N . LEU A 1 182 ? -12.773 7.141 5.629 1 98 182 LEU A N 1
ATOM 1417 C CA . LEU A 1 182 ? -14.203 7.422 5.492 1 98 182 LEU A CA 1
ATOM 1418 C C . LEU A 1 182 ? -14.695 7.059 4.098 1 98 182 LEU A C 1
ATOM 1420 O O . LEU A 1 182 ? -14.289 7.676 3.109 1 98 182 LEU A O 1
ATOM 1424 N N . ASP A 1 183 ? -15.5 6.137 3.963 1 96.81 183 ASP A N 1
ATOM 1425 C CA . ASP A 1 183 ? -16.25 5.793 2.756 1 96.81 183 ASP A CA 1
ATOM 1426 C C . ASP A 1 183 ? -17.75 5.93 2.982 1 96.81 183 ASP A C 1
ATOM 1428 O O . ASP A 1 183 ? -18.438 4.934 3.211 1 96.81 183 ASP A O 1
ATOM 1432 N N . LEU A 1 184 ? -18.234 7.129 2.895 1 93.94 184 LEU A N 1
ATOM 1433 C CA . LEU A 1 184 ? -19.609 7.5 3.215 1 93.94 184 LEU A CA 1
ATOM 1434 C C . LEU A 1 184 ? -20.188 8.398 2.131 1 93.94 184 LEU A C 1
ATOM 1436 O O . LEU A 1 184 ? -19.453 9.109 1.441 1 93.94 184 LEU A O 1
ATOM 1440 N N . PRO A 1 185 ? -21.469 8.391 2.02 1 90 185 PRO A N 1
ATOM 1441 C CA . PRO A 1 185 ? -22.094 9.32 1.078 1 90 185 PRO A CA 1
ATOM 1442 C C . PRO A 1 185 ? -21.844 10.789 1.432 1 90 185 PRO A C 1
ATOM 1444 O O . PRO A 1 185 ? -21.719 11.633 0.538 1 90 185 PRO A O 1
ATOM 1447 N N . SER A 1 186 ? -21.766 11.055 2.713 1 92.62 186 SER A N 1
ATOM 1448 C CA . SER A 1 186 ? -21.5 12.414 3.186 1 92.62 186 SER A CA 1
ATOM 1449 C C . SER A 1 186 ? -20.359 12.438 4.203 1 92.62 186 SER A C 1
ATOM 1451 O O . SER A 1 186 ? -20.594 12.695 5.387 1 92.62 186 SER A O 1
ATOM 1453 N N . PRO A 1 187 ? -19.203 12.312 3.725 1 94.88 187 PRO A N 1
ATOM 1454 C CA . PRO A 1 187 ? -18.094 12.203 4.672 1 94.88 187 PRO A CA 1
ATOM 1455 C C . PRO A 1 187 ? -17.922 13.453 5.527 1 94.88 187 PRO A C 1
ATOM 1457 O O . PRO A 1 187 ? -17.484 13.367 6.676 1 94.88 187 PRO A O 1
ATOM 1460 N N . HIS A 1 188 ? -18.328 14.641 5.016 1 94.56 188 HIS A N 1
ATOM 1461 C CA . HIS A 1 188 ? -18.141 15.883 5.754 1 94.56 188 HIS A CA 1
ATOM 1462 C C . HIS A 1 188 ? -18.922 15.867 7.066 1 94.56 188 HIS A C 1
ATOM 1464 O O . HIS A 1 188 ? -18.516 16.5 8.039 1 94.56 188 HIS A O 1
ATOM 1470 N N . LEU A 1 189 ? -19.984 15.125 7.152 1 94.75 189 LEU A N 1
ATOM 1471 C CA . LEU A 1 189 ? -20.766 15.031 8.367 1 94.75 189 LEU A CA 1
ATOM 1472 C C . LEU A 1 189 ? -20.078 14.156 9.406 1 94.75 189 LEU A C 1
ATOM 1474 O O . LEU A 1 189 ? -20.344 14.273 10.602 1 94.75 189 LEU A O 1
ATOM 1478 N N . ALA A 1 190 ? -19.156 13.359 8.977 1 96.44 190 ALA A N 1
ATOM 1479 C CA . ALA A 1 190 ? -18.484 12.422 9.883 1 96.44 190 ALA A CA 1
ATOM 1480 C C . ALA A 1 190 ? -17.156 12.984 10.367 1 96.44 190 ALA A C 1
ATOM 1482 O O . ALA A 1 190 ? -16.547 12.453 11.297 1 96.44 190 ALA A O 1
ATOM 1483 N N . LEU A 1 191 ? -16.672 14.055 9.766 1 97.31 191 LEU A N 1
ATOM 1484 C CA . LEU A 1 191 ? -15.336 14.578 10 1 97.31 191 LEU A CA 1
ATOM 1485 C C . LEU A 1 191 ? -15.148 14.961 11.469 1 97.31 191 LEU A C 1
ATOM 1487 O O . LEU A 1 191 ? -14.117 14.656 12.062 1 97.31 191 LEU A O 1
ATOM 1491 N N . PRO A 1 192 ? -16.203 15.57 12.133 1 96.19 192 PRO A N 1
ATOM 1492 C CA . PRO A 1 192 ? -16 15.898 13.547 1 96.19 192 PRO A CA 1
ATOM 1493 C C . PRO A 1 192 ? -15.797 14.656 14.414 1 96.19 192 PRO A C 1
ATOM 1495 O O . PRO A 1 192 ? -14.977 14.68 15.344 1 96.19 192 PRO A O 1
ATOM 1498 N N . PHE A 1 193 ? -16.484 13.648 14.141 1 96.88 193 PHE A N 1
ATOM 1499 C CA . PHE A 1 193 ? -16.344 12.406 14.883 1 96.88 193 PHE A CA 1
ATOM 1500 C C . PHE A 1 193 ? -15.016 11.734 14.57 1 96.88 193 PHE A C 1
ATOM 1502 O O . PHE A 1 193 ? -14.383 11.156 15.453 1 96.88 193 PHE A O 1
ATOM 1509 N N . ALA A 1 194 ? -14.609 11.766 13.289 1 97.44 194 ALA A N 1
ATOM 1510 C CA . ALA A 1 194 ? -13.312 11.234 12.875 1 97.44 194 ALA A CA 1
ATOM 1511 C C . ALA A 1 194 ? -12.172 11.961 13.586 1 97.44 194 ALA A C 1
ATOM 1513 O O . ALA A 1 194 ? -11.211 11.328 14.031 1 97.44 194 ALA A O 1
ATOM 1514 N N . ASP A 1 195 ? -12.305 13.258 13.672 1 96.62 195 ASP A N 1
ATOM 1515 C CA . ASP A 1 195 ? -11.312 14.062 14.359 1 96.62 195 ASP A CA 1
ATOM 1516 C C . ASP A 1 195 ? -11.164 13.641 15.82 1 96.62 195 ASP A C 1
ATOM 1518 O O . ASP A 1 195 ? -10.055 13.547 16.344 1 96.62 195 ASP A O 1
ATOM 1522 N N . LYS A 1 196 ? -12.297 13.406 16.469 1 96.19 196 LYS A N 1
ATOM 1523 C CA . LYS A 1 196 ? -12.305 12.984 17.859 1 96.19 196 LYS A CA 1
ATOM 1524 C C . LYS A 1 196 ? -11.648 11.617 18.031 1 96.19 196 LYS A C 1
ATOM 1526 O O . LYS A 1 196 ? -11.031 11.336 19.062 1 96.19 196 LYS A O 1
ATOM 1531 N N . ALA A 1 197 ? -11.742 10.797 17.047 1 97.44 197 ALA A N 1
ATOM 1532 C CA . ALA A 1 197 ? -11.195 9.438 17.109 1 97.44 197 ALA A CA 1
ATOM 1533 C C . ALA A 1 197 ? -9.672 9.453 16.969 1 97.44 197 ALA A C 1
ATOM 1535 O O . ALA A 1 197 ? -8.984 8.586 17.5 1 97.44 197 ALA A O 1
ATOM 1536 N N . LEU A 1 198 ? -9.148 10.375 16.219 1 96.88 198 LEU A N 1
ATOM 1537 C CA . LEU A 1 198 ? -7.711 10.469 15.992 1 96.88 198 LEU A CA 1
ATOM 1538 C C . LEU A 1 198 ? -6.988 10.906 17.266 1 96.88 198 LEU A C 1
ATOM 1540 O O . LEU A 1 198 ? -7.543 11.656 18.062 1 96.88 198 LEU A O 1
ATOM 1544 N N . LYS A 1 199 ? -5.863 10.508 17.438 1 93.56 199 LYS A N 1
ATOM 1545 C CA . LYS A 1 199 ? -5.027 10.898 18.562 1 93.56 199 LYS A CA 1
ATOM 1546 C C . LYS A 1 199 ? -4.789 12.406 18.578 1 93.56 199 LYS A C 1
ATOM 1548 O O . LYS A 1 199 ? -4.734 13.039 17.516 1 93.56 199 LYS A O 1
ATOM 1553 N N . SER A 1 200 ? -4.543 12.906 19.766 1 88.69 200 SER A N 1
ATOM 1554 C CA . SER A 1 200 ? -4.262 14.328 19.922 1 88.69 200 SER A CA 1
ATOM 1555 C C . SER A 1 200 ? -2.895 14.688 19.344 1 88.69 200 SER A C 1
ATOM 1557 O O . SER A 1 200 ? -2.623 15.852 19.062 1 88.69 200 SER A O 1
ATOM 1559 N N . THR A 1 201 ? -2.076 13.695 19.203 1 85.38 201 THR A N 1
ATOM 1560 C CA . THR A 1 201 ? -0.732 13.922 18.688 1 85.38 201 THR A CA 1
ATOM 1561 C C . THR A 1 201 ? -0.743 13.969 17.172 1 85.38 201 THR A C 1
ATOM 1563 O O . THR A 1 201 ? 0.287 14.227 16.547 1 85.38 201 THR A O 1
ATOM 1566 N N . GLY A 1 202 ? -1.945 13.727 16.625 1 88.94 202 GLY A N 1
ATOM 1567 C CA . GLY A 1 202 ? -2.053 13.773 15.172 1 88.94 202 GLY A CA 1
ATOM 1568 C C . GLY A 1 202 ? -2.553 12.477 14.562 1 88.94 202 GLY A C 1
ATOM 1569 O O . GLY A 1 202 ? -2.994 11.578 15.289 1 88.94 202 GLY A O 1
ATOM 1570 N N . GLY A 1 203 ? -2.527 12.477 13.234 1 93.25 203 GLY A N 1
ATOM 1571 C CA . GLY A 1 203 ? -2.967 11.312 12.484 1 93.25 203 GLY A CA 1
ATOM 1572 C C . GLY A 1 203 ? -3.299 11.617 11.039 1 93.25 203 GLY A C 1
ATOM 1573 O O . GLY A 1 203 ? -3.207 12.773 10.609 1 93.25 203 GLY A O 1
ATOM 1574 N N . ARG A 1 204 ? -3.578 10.555 10.336 1 96.56 204 ARG A N 1
ATOM 1575 C CA . ARG A 1 204 ? -3.902 10.68 8.922 1 96.56 204 ARG A CA 1
ATOM 1576 C C . ARG A 1 204 ? -5.363 10.344 8.656 1 96.56 204 ARG A C 1
ATOM 1578 O O . ARG A 1 204 ? -5.934 9.469 9.32 1 96.56 204 ARG A O 1
ATOM 1585 N N . LEU A 1 205 ? -5.887 11.07 7.715 1 98.44 205 LEU A N 1
ATOM 1586 C CA . LEU A 1 205 ? -7.277 10.852 7.324 1 98.44 205 LEU A CA 1
ATOM 1587 C C . LEU A 1 205 ? -7.395 10.695 5.809 1 98.44 205 LEU A C 1
ATOM 1589 O O . LEU A 1 205 ? -6.754 11.43 5.055 1 98.44 205 LEU A O 1
ATOM 1593 N N . CYS A 1 206 ? -8.234 9.75 5.387 1 98.69 206 CYS A N 1
ATOM 1594 C CA . CYS A 1 206 ? -8.562 9.578 3.977 1 98.69 206 CYS A CA 1
ATOM 1595 C C . CYS A 1 206 ? -10.07 9.469 3.777 1 98.69 206 CYS A C 1
ATOM 1597 O O . CYS A 1 206 ? -10.742 8.734 4.496 1 98.69 206 CYS A O 1
ATOM 1599 N N . SER A 1 207 ? -10.57 10.203 2.902 1 98.19 207 SER A N 1
ATOM 1600 C CA . SER A 1 207 ? -11.977 10.109 2.498 1 98.19 207 SER A CA 1
ATOM 1601 C C . SER A 1 207 ? -12.102 9.68 1.043 1 98.19 207 SER A C 1
ATOM 1603 O O . SER A 1 207 ? -11.438 10.227 0.164 1 98.19 207 SER A O 1
ATOM 1605 N N . PHE A 1 208 ? -12.898 8.719 0.825 1 97.75 208 PHE A N 1
ATOM 1606 C CA . PHE A 1 208 ? -13.227 8.273 -0.525 1 97.75 208 PHE A CA 1
ATOM 1607 C C . PHE A 1 208 ? -14.555 8.852 -0.983 1 97.75 208 PHE A C 1
ATOM 1609 O O . PHE A 1 208 ? -15.57 8.727 -0.287 1 97.75 208 PHE A O 1
ATOM 1616 N N . SER A 1 209 ? -14.547 9.453 -2.186 1 95.25 209 SER A N 1
ATOM 1617 C CA . SER A 1 209 ? -15.773 10.023 -2.734 1 95.25 209 SER A CA 1
ATOM 1618 C C . SER A 1 209 ? -15.836 9.852 -4.246 1 95.25 209 SER A C 1
ATOM 1620 O O . SER A 1 209 ? -14.875 10.18 -4.953 1 95.25 209 SER A O 1
ATOM 1622 N N . PRO A 1 210 ? -16.953 9.383 -4.75 1 89.94 210 PRO A N 1
ATOM 1623 C CA . PRO A 1 210 ? -17.094 9.289 -6.203 1 89.94 210 PRO A CA 1
ATOM 1624 C C . PRO A 1 210 ? -17.422 10.625 -6.852 1 89.94 210 PRO A C 1
ATOM 1626 O O . PRO A 1 210 ? -17.328 10.766 -8.078 1 89.94 210 PRO A O 1
ATOM 1629 N N . CYS A 1 211 ? -17.875 11.586 -6.023 1 90.12 211 CYS A N 1
ATOM 1630 C CA . CYS A 1 211 ? -18.375 12.844 -6.551 1 90.12 211 CYS A CA 1
ATOM 1631 C C . CYS A 1 211 ? -17.453 14 -6.16 1 90.12 211 CYS A C 1
ATOM 1633 O O . CYS A 1 211 ? -17.109 14.148 -4.988 1 90.12 211 CYS A O 1
ATOM 1635 N N . ILE A 1 212 ? -17.219 14.836 -7.09 1 90.12 212 ILE A N 1
ATOM 1636 C CA . ILE A 1 212 ? -16.266 15.93 -6.887 1 90.12 212 ILE A CA 1
ATOM 1637 C C . ILE A 1 212 ? -16.859 16.953 -5.914 1 90.12 212 ILE A C 1
ATOM 1639 O O . ILE A 1 212 ? -16.125 17.578 -5.152 1 90.12 212 ILE A O 1
ATOM 1643 N N . GLU A 1 213 ? -18.188 17.062 -5.914 1 90.5 213 GLU A N 1
ATOM 1644 C CA . GLU A 1 213 ? -18.828 18 -5.004 1 90.5 213 GLU A CA 1
ATOM 1645 C C . GLU A 1 213 ? -18.609 17.609 -3.547 1 90.5 213 GLU A C 1
ATOM 1647 O O . GLU A 1 213 ? -18.406 18.469 -2.684 1 90.5 213 GLU A O 1
ATOM 1652 N N . GLN A 1 214 ? -18.672 16.344 -3.336 1 92.25 214 GLN A N 1
ATOM 1653 C CA . GLN A 1 214 ? -18.406 15.836 -1.997 1 92.25 214 GLN A CA 1
ATOM 1654 C C . GLN A 1 214 ? -16.953 16.078 -1.596 1 92.25 214 GLN A C 1
ATOM 1656 O O . GLN A 1 214 ? -16.672 16.391 -0.437 1 92.25 214 GLN A O 1
ATOM 1661 N N . VAL A 1 215 ? -16.094 15.969 -2.537 1 94.88 215 VAL A N 1
ATOM 1662 C CA . VAL A 1 215 ? -14.672 16.219 -2.311 1 94.88 215 VAL A CA 1
ATOM 1663 C C . VAL A 1 215 ? -14.461 17.672 -1.888 1 94.88 215 VAL A C 1
ATOM 1665 O O . VAL A 1 215 ? -13.758 17.938 -0.912 1 94.88 215 VAL A O 1
ATOM 1668 N N . GLN A 1 216 ? -15.094 18.516 -2.572 1 93.75 216 GLN A N 1
ATOM 1669 C CA . GLN A 1 216 ? -14.93 19.938 -2.291 1 93.75 216 GLN A CA 1
ATOM 1670 C C . GLN A 1 216 ? -15.414 20.281 -0.884 1 93.75 216 GLN A C 1
ATOM 1672 O O . GLN A 1 216 ? -14.711 20.969 -0.132 1 93.75 216 GLN A O 1
ATOM 1677 N N . ARG A 1 217 ? -16.547 19.797 -0.583 1 95.19 217 ARG A N 1
ATOM 1678 C CA . ARG A 1 217 ? -17.109 20.062 0.743 1 95.19 217 ARG A CA 1
ATOM 1679 C C . ARG A 1 217 ? -16.203 19.5 1.832 1 95.19 217 ARG A C 1
ATOM 1681 O O . ARG A 1 217 ? -15.969 20.156 2.852 1 95.19 217 ARG A O 1
ATOM 1688 N N . THR A 1 218 ? -15.727 18.359 1.603 1 96.94 218 THR A N 1
ATOM 1689 C CA . THR A 1 218 ? -14.844 17.703 2.566 1 96.94 218 THR A CA 1
ATOM 1690 C C . THR A 1 218 ? -13.547 18.5 2.73 1 96.94 218 THR A C 1
ATOM 1692 O O . THR A 1 218 ? -13.109 18.75 3.854 1 96.94 218 THR A O 1
ATOM 1695 N N . CYS A 1 219 ? -13 18.891 1.621 1 95.94 219 CYS A N 1
ATOM 1696 C CA . CYS A 1 219 ? -11.758 19.656 1.671 1 95.94 219 CYS A CA 1
ATOM 1697 C C . CYS A 1 219 ? -11.961 20.969 2.404 1 95.94 219 CYS A C 1
ATOM 1699 O O . CYS A 1 219 ? -11.117 21.375 3.213 1 95.94 219 CYS A O 1
ATOM 1701 N N . ASP A 1 220 ? -13.047 21.609 2.139 1 95.44 220 ASP A N 1
ATOM 1702 C CA . ASP A 1 220 ? -13.336 22.875 2.795 1 95.44 220 ASP A CA 1
ATOM 1703 C C . ASP A 1 220 ? -13.438 22.703 4.309 1 95.44 220 ASP A C 1
ATOM 1705 O O . ASP A 1 220 ? -12.867 23.484 5.07 1 95.44 220 ASP A O 1
ATOM 1709 N N . LEU A 1 221 ? -14.117 21.719 4.691 1 97.06 221 LEU A N 1
ATOM 1710 C CA . LEU A 1 221 ? -14.281 21.5 6.121 1 97.06 221 LEU A CA 1
ATOM 1711 C C . LEU A 1 221 ? -12.953 21.109 6.766 1 97.06 221 LEU A C 1
ATOM 1713 O O . LEU A 1 221 ? -12.664 21.516 7.891 1 97.06 221 LEU A O 1
ATOM 1717 N N . LEU A 1 222 ? -12.18 20.312 6.121 1 96.62 222 LEU A N 1
ATOM 1718 C CA . LEU A 1 222 ? -10.859 19.953 6.629 1 96.62 222 LEU A CA 1
ATOM 1719 C C . LEU A 1 222 ? -10 21.188 6.855 1 96.62 222 LEU A C 1
ATOM 1721 O O . LEU A 1 222 ? -9.297 21.281 7.863 1 96.62 222 LEU A O 1
ATOM 1725 N N . ARG A 1 223 ? -10.062 22.062 5.926 1 93 223 ARG A N 1
ATOM 1726 C CA . ARG A 1 223 ? -9.312 23.297 6.078 1 93 223 ARG A CA 1
ATOM 1727 C C . ARG A 1 223 ? -9.812 24.094 7.285 1 93 223 ARG A C 1
ATOM 1729 O O . ARG A 1 223 ? -9.008 24.609 8.062 1 93 223 ARG A O 1
ATOM 1736 N N . ASP A 1 224 ? -11.07 24.156 7.422 1 94.94 224 ASP A N 1
ATOM 1737 C CA . ASP A 1 224 ? -11.656 24.844 8.57 1 94.94 224 ASP A CA 1
ATOM 1738 C C . ASP A 1 224 ? -11.203 24.203 9.883 1 94.94 224 ASP A C 1
ATOM 1740 O O . ASP A 1 224 ? -11.031 24.906 10.883 1 94.94 224 ASP A O 1
ATOM 1744 N N . MET A 1 225 ? -11.008 22.953 9.852 1 94.69 225 MET A N 1
ATOM 1745 C CA . MET A 1 225 ? -10.617 22.203 11.039 1 94.69 225 MET A CA 1
ATOM 1746 C C . MET A 1 225 ? -9.102 22.234 11.219 1 94.69 225 MET A C 1
ATOM 1748 O O . MET A 1 225 ? -8.562 21.547 12.086 1 94.69 225 MET A O 1
ATOM 1752 N N . LYS A 1 226 ? -8.359 22.859 10.297 1 89.19 226 LYS A N 1
ATOM 1753 C CA . LYS A 1 226 ? -6.93 23.156 10.375 1 89.19 226 LYS A CA 1
ATOM 1754 C C . LYS A 1 226 ? -6.102 21.922 10.062 1 89.19 226 LYS A C 1
ATOM 1756 O O . LYS A 1 226 ? -4.98 21.766 10.555 1 89.19 226 LYS A O 1
ATOM 1761 N N . TYR A 1 227 ? -6.746 21.016 9.359 1 92.44 227 TYR A N 1
ATOM 1762 C CA . TYR A 1 227 ? -5.945 19.922 8.82 1 92.44 227 TYR A CA 1
ATOM 1763 C C . TYR A 1 227 ? -4.949 20.422 7.785 1 92.44 227 TYR A C 1
ATOM 1765 O O . TYR A 1 227 ? -5.188 21.438 7.133 1 92.44 227 TYR A O 1
ATOM 1773 N N . THR A 1 228 ? -3.834 19.656 7.676 1 86.81 228 THR A N 1
ATOM 1774 C CA . THR A 1 228 ? -2.787 20.047 6.738 1 86.81 228 THR A CA 1
ATOM 1775 C C . THR A 1 228 ? -2.562 18.953 5.695 1 86.81 228 THR A C 1
ATOM 1777 O O . THR A 1 228 ? -3.141 17.859 5.789 1 86.81 228 THR A O 1
ATOM 1780 N N . ASP A 1 229 ? -1.831 19.25 4.641 1 88.31 229 ASP A N 1
ATOM 1781 C CA . ASP A 1 229 ? -1.458 18.312 3.588 1 88.31 229 ASP A CA 1
ATOM 1782 C C . ASP A 1 229 ? -2.695 17.703 2.93 1 88.31 229 ASP A C 1
ATOM 1784 O O . ASP A 1 229 ? -2.777 16.484 2.756 1 88.31 229 ASP A O 1
ATOM 1788 N N . ILE A 1 230 ? -3.617 18.609 2.732 1 93.06 230 ILE A N 1
ATOM 1789 C CA . ILE A 1 230 ? -4.828 18.141 2.07 1 93.06 230 ILE A CA 1
ATOM 1790 C C . ILE A 1 230 ? -4.539 17.875 0.595 1 93.06 230 ILE A C 1
ATOM 1792 O O . ILE A 1 230 ? -4.102 18.766 -0.131 1 93.06 230 ILE A O 1
ATOM 1796 N N . LEU A 1 231 ? -4.746 16.672 0.154 1 92.88 231 LEU A N 1
ATOM 1797 C CA . LEU A 1 231 ? -4.445 16.219 -1.203 1 92.88 231 LEU A CA 1
ATOM 1798 C C . LEU A 1 231 ? -5.547 15.312 -1.729 1 92.88 231 LEU A C 1
ATOM 1800 O O . LEU A 1 231 ? -5.898 14.32 -1.085 1 92.88 231 LEU A O 1
ATOM 1804 N N . THR A 1 232 ? -6.121 15.703 -2.844 1 95.62 232 THR A N 1
ATOM 1805 C CA . THR A 1 232 ? -7.098 14.844 -3.508 1 95.62 232 THR A CA 1
ATOM 1806 C C . THR A 1 232 ? -6.496 14.219 -4.766 1 95.62 232 THR A C 1
ATOM 1808 O O . THR A 1 232 ? -5.922 14.922 -5.602 1 95.62 232 THR A O 1
ATOM 1811 N N . ILE A 1 233 ? -6.656 12.914 -4.902 1 93.94 233 ILE A N 1
ATOM 1812 C CA . ILE A 1 233 ? -6.082 12.242 -6.062 1 93.94 233 ILE A CA 1
ATOM 1813 C C . ILE A 1 233 ? -7.113 11.297 -6.676 1 93.94 233 ILE A C 1
ATOM 1815 O O . ILE A 1 233 ? -8.008 10.805 -5.98 1 93.94 233 ILE A O 1
ATOM 1819 N N . GLU A 1 234 ? -6.988 11.18 -7.922 1 91.69 234 GLU A N 1
ATOM 1820 C CA . GLU A 1 234 ? -7.648 10.125 -8.68 1 91.69 234 GLU A CA 1
ATOM 1821 C C . GLU A 1 234 ? -6.633 9.133 -9.234 1 91.69 234 GLU A C 1
ATOM 1823 O O . GLU A 1 234 ? -5.668 9.523 -9.898 1 91.69 234 GLU A O 1
ATOM 1828 N N . VAL A 1 235 ? -6.871 7.887 -8.93 1 90.19 235 VAL A N 1
ATOM 1829 C CA . VAL A 1 235 ? -5.957 6.848 -9.406 1 90.19 235 VAL A CA 1
ATOM 1830 C C . VAL A 1 235 ? -6.602 6.074 -10.555 1 90.19 235 VAL A C 1
ATOM 1832 O O . VAL A 1 235 ? -7.672 5.484 -10.391 1 90.19 235 VAL A O 1
ATOM 1835 N N . LEU A 1 236 ? -5.953 6.102 -11.656 1 86.69 236 LEU A N 1
ATOM 1836 C CA . LEU A 1 236 ? -6.414 5.355 -12.82 1 86.69 236 LEU A CA 1
ATOM 1837 C C . LEU A 1 236 ? -5.469 4.199 -13.133 1 86.69 236 LEU A C 1
ATOM 1839 O O . LEU A 1 236 ? -4.254 4.316 -12.953 1 86.69 236 LEU A O 1
ATOM 1843 N N . GLU A 1 237 ? -6.059 3.104 -13.422 1 85.81 237 GLU A N 1
ATOM 1844 C CA . GLU A 1 237 ? -5.285 1.91 -13.742 1 85.81 237 GLU A CA 1
ATOM 1845 C C . GLU A 1 237 ? -5.602 1.407 -15.148 1 85.81 237 GLU A C 1
ATOM 1847 O O . GLU A 1 237 ? -6.77 1.331 -15.539 1 85.81 237 GLU A O 1
ATOM 1852 N N . ARG A 1 238 ? -4.578 1.127 -15.859 1 86.12 238 ARG A N 1
ATOM 1853 C CA . ARG A 1 238 ? -4.723 0.505 -17.172 1 86.12 238 ARG A CA 1
ATOM 1854 C C . ARG A 1 238 ? -4.008 -0.841 -17.219 1 86.12 238 ARG A C 1
ATOM 1856 O O . ARG A 1 238 ? -2.822 -0.933 -16.906 1 86.12 238 ARG A O 1
ATOM 1863 N N . LYS A 1 239 ? -4.762 -1.854 -17.562 1 85.94 239 LYS A N 1
ATOM 1864 C CA . LYS A 1 239 ? -4.191 -3.189 -17.703 1 85.94 239 LYS A CA 1
ATOM 1865 C C . LYS A 1 239 ? -3.729 -3.447 -19.125 1 85.94 239 LYS A C 1
ATOM 1867 O O . LYS A 1 239 ? -4.422 -3.096 -20.094 1 85.94 239 LYS A O 1
ATOM 1872 N N . LEU A 1 240 ? -2.541 -4.016 -19.234 1 83.38 240 LEU A N 1
ATOM 1873 C CA . LEU A 1 240 ? -1.998 -4.344 -20.547 1 83.38 240 LEU A CA 1
ATOM 1874 C C . LEU A 1 240 ? -1.847 -5.855 -20.703 1 83.38 240 LEU A C 1
ATOM 1876 O O . LEU A 1 240 ? -1.356 -6.535 -19.797 1 83.38 240 LEU A O 1
ATOM 1880 N N . GLU A 1 241 ? -2.557 -6.414 -21.562 1 69.06 241 GLU A N 1
ATOM 1881 C CA . GLU A 1 241 ? -2.33 -7.82 -21.875 1 69.06 241 GLU A CA 1
ATOM 1882 C C . GLU A 1 241 ? -1.322 -7.98 -23.016 1 69.06 241 GLU A C 1
ATOM 1884 O O . GLU A 1 241 ? -1.523 -7.445 -24.109 1 69.06 241 GLU A O 1
ATOM 1889 N N . ALA A 1 242 ? -0.139 -8.344 -22.656 1 60.97 242 ALA A N 1
ATOM 1890 C CA . ALA A 1 242 ? 0.824 -8.641 -23.719 1 60.97 242 ALA A CA 1
ATOM 1891 C C . ALA A 1 242 ? 0.514 -9.977 -24.391 1 60.97 242 ALA A C 1
ATOM 1893 O O . ALA A 1 242 ? 0.663 -11.031 -23.766 1 60.97 242 ALA A O 1
ATOM 1894 N N . LYS A 1 243 ? -0.445 -9.953 -25.359 1 58.09 243 LYS A N 1
ATOM 1895 C CA . LYS A 1 243 ? -0.719 -11.195 -26.078 1 58.09 243 LYS A CA 1
ATOM 1896 C C . LYS A 1 243 ? 0.161 -11.32 -27.328 1 58.09 243 LYS A C 1
ATOM 1898 O O . LYS A 1 243 ? 0.439 -10.32 -28 1 58.09 243 LYS A O 1
ATOM 1903 N N . PRO A 1 244 ? 0.755 -12.43 -27.422 1 54.44 244 PRO A N 1
ATOM 1904 C CA . PRO A 1 244 ? 1.445 -12.68 -28.703 1 54.44 244 PRO A CA 1
ATOM 1905 C C . PRO A 1 244 ? 0.526 -12.539 -29.906 1 54.44 244 PRO A C 1
ATOM 1907 O O . PRO A 1 244 ? -0.583 -13.078 -29.922 1 54.44 244 PRO A O 1
ATOM 1910 N N . THR A 1 245 ? 0.443 -11.383 -30.469 1 47.34 245 THR A N 1
ATOM 1911 C CA . THR A 1 245 ? -0.341 -11.305 -31.688 1 47.34 245 THR A CA 1
ATOM 1912 C C . THR A 1 245 ? 0.448 -11.867 -32.875 1 47.34 245 THR A C 1
ATOM 1914 O O . THR A 1 245 ? 1.563 -11.422 -33.156 1 47.34 245 THR A O 1
ATOM 1917 N N . THR A 1 246 ? 0.167 -13 -33.156 1 43.88 246 THR A N 1
ATOM 1918 C CA . THR A 1 246 ? 0.679 -13.523 -34.438 1 43.88 246 THR A CA 1
ATOM 1919 C C . THR A 1 246 ? 0.056 -12.781 -35.594 1 43.88 246 THR A C 1
ATOM 1921 O O . THR A 1 246 ? -1.168 -12.734 -35.75 1 43.88 246 THR A O 1
ATOM 1924 N N . MET A 1 247 ? 0.665 -11.805 -36.062 1 39.34 247 MET A N 1
ATOM 1925 C CA . MET A 1 247 ? 0.099 -11.234 -37.281 1 39.34 247 MET A CA 1
ATOM 1926 C C . MET A 1 247 ? -0.045 -12.297 -38.375 1 39.34 247 MET A C 1
ATOM 1928 O O . MET A 1 247 ? 0.894 -13.047 -38.625 1 39.34 247 MET A O 1
ATOM 1932 N N . PRO A 1 248 ? -1.256 -12.508 -38.781 1 40.03 248 PRO A N 1
ATOM 1933 C CA . PRO A 1 248 ? -1.366 -13.43 -39.906 1 40.03 248 PRO A CA 1
ATOM 1934 C C . PRO A 1 248 ? -0.425 -13.07 -41.031 1 40.03 248 PRO A C 1
ATOM 1936 O O . PRO A 1 248 ? -0.046 -11.906 -41.188 1 40.03 248 PRO A O 1
ATOM 1939 N N . GLU A 1 249 ? 0.172 -14.008 -41.594 1 39.59 249 GLU A N 1
ATOM 1940 C CA . GLU A 1 249 ? 0.981 -13.891 -42.812 1 39.59 249 GLU A CA 1
ATOM 1941 C C . GLU A 1 249 ? 0.299 -13.008 -43.844 1 39.59 249 GLU A C 1
ATOM 1943 O O . GLU A 1 249 ? -0.842 -13.266 -44.25 1 39.59 249 GLU A O 1
ATOM 1948 N N . CYS A 1 250 ? 0.526 -11.766 -43.688 1 37.56 250 CYS A N 1
ATOM 1949 C CA . CYS A 1 250 ? 0.02 -11.086 -44.875 1 37.56 250 CYS A CA 1
ATOM 1950 C C . CYS A 1 250 ? 0.501 -11.773 -46.156 1 37.56 250 CYS A C 1
ATOM 1952 O O . CYS A 1 250 ? 1.7 -11.992 -46.344 1 37.56 250 CYS A O 1
ATOM 1954 N N . PRO A 1 251 ? -0.34 -12.469 -46.75 1 37.44 251 PRO A N 1
ATOM 1955 C CA . PRO A 1 251 ? 0.135 -12.984 -48.031 1 37.44 251 PRO A CA 1
ATOM 1956 C C . PRO A 1 251 ? 0.824 -11.914 -48.875 1 37.44 251 PRO A C 1
ATOM 1958 O O . PRO A 1 251 ? 0.211 -10.891 -49.219 1 37.44 251 PRO A O 1
ATOM 1961 N N . LEU A 1 252 ? 2.061 -11.609 -48.5 1 35.84 252 LEU A N 1
ATOM 1962 C CA . LEU A 1 252 ? 2.727 -10.812 -49.5 1 35.84 252 LEU A CA 1
ATOM 1963 C C . LEU A 1 252 ? 2.385 -11.32 -50.906 1 35.84 252 LEU A C 1
ATOM 1965 O O . LEU A 1 252 ? 2.771 -12.43 -51.281 1 35.84 252 LEU A O 1
ATOM 1969 N N . THR A 1 253 ? 1.153 -11.008 -51.312 1 32.75 253 THR A N 1
ATOM 1970 C CA . THR A 1 253 ? 0.908 -11.203 -52.75 1 32.75 253 THR A CA 1
ATOM 1971 C C . THR A 1 253 ? 2.113 -10.758 -53.562 1 32.75 253 THR A C 1
ATOM 1973 O O . THR A 1 253 ? 2.535 -9.602 -53.469 1 32.75 253 THR A O 1
ATOM 1976 N N . SER A 1 254 ? 3.102 -11.68 -53.688 1 34.03 254 SER A N 1
ATOM 1977 C CA . SER A 1 254 ? 4.137 -11.547 -54.719 1 34.03 254 SER A CA 1
ATOM 1978 C C . SER A 1 254 ? 3.57 -10.961 -56 1 34.03 254 SER A C 1
ATOM 1980 O O . SER A 1 254 ? 2.9 -11.656 -56.75 1 34.03 254 SER A O 1
ATOM 1982 N N . THR A 1 255 ? 2.879 -9.812 -55.906 1 31.98 255 THR A N 1
ATOM 1983 C CA . THR A 1 255 ? 2.547 -9.25 -57.219 1 31.98 255 THR A CA 1
ATOM 1984 C C . THR A 1 255 ? 3.785 -9.188 -58.094 1 31.98 255 THR A C 1
ATOM 1986 O O . THR A 1 255 ? 4.746 -8.477 -57.781 1 31.98 255 THR A O 1
ATOM 1989 N N . ALA A 1 256 ? 3.998 -10.297 -58.781 1 31.3 256 ALA A N 1
ATOM 1990 C CA . ALA A 1 256 ? 4.922 -10.438 -59.906 1 31.3 256 ALA A CA 1
ATOM 1991 C C . ALA A 1 256 ? 4.875 -9.203 -60.812 1 31.3 256 ALA A C 1
ATOM 1993 O O . ALA A 1 256 ? 3.799 -8.773 -61.219 1 31.3 256 ALA A O 1
ATOM 1994 N N . PRO A 1 257 ? 5.824 -8.203 -60.531 1 33.69 257 PRO A N 1
ATOM 1995 C CA . PRO A 1 257 ? 5.762 -7.066 -61.438 1 33.69 257 PRO A CA 1
ATOM 1996 C C . PRO A 1 257 ? 5.512 -7.496 -62.875 1 33.69 257 PRO A C 1
ATOM 1998 O O . PRO A 1 257 ? 5.863 -8.609 -63.281 1 33.69 257 PRO A O 1
ATOM 2001 N N . PRO A 1 258 ? 4.48 -6.871 -63.5 1 30.53 258 PRO A N 1
ATOM 2002 C CA . PRO A 1 258 ? 4.184 -7.297 -64.875 1 30.53 258 PRO A CA 1
ATOM 2003 C C . PRO A 1 258 ? 5.438 -7.449 -65.75 1 30.53 258 PRO A C 1
ATOM 2005 O O . PRO A 1 258 ? 6.453 -6.801 -65.438 1 30.53 258 PRO A O 1
ATOM 2008 N N . LYS A 1 259 ? 5.535 -8.602 -66.438 1 27.56 259 LYS A N 1
ATOM 2009 C CA . LYS A 1 259 ? 6.539 -9.07 -67.375 1 27.56 259 LYS A CA 1
ATOM 2010 C C . LYS A 1 259 ? 6.914 -7.973 -68.375 1 27.56 259 LYS A C 1
ATOM 2012 O O . LYS A 1 259 ? 6.078 -7.535 -69.188 1 27.56 259 LYS A O 1
ATOM 2017 N N . ALA A 1 260 ? 7.555 -6.863 -67.875 1 25.73 260 ALA A N 1
ATOM 2018 C CA . ALA A 1 260 ? 7.988 -5.938 -68.938 1 25.73 260 ALA A CA 1
ATOM 2019 C C . ALA A 1 260 ? 8.477 -6.695 -70.188 1 25.73 260 ALA A C 1
ATOM 2021 O O . ALA A 1 260 ? 8.93 -7.836 -70.062 1 25.73 260 ALA A O 1
ATOM 2022 N N . GLY A 1 261 ? 8.047 -6.133 -71.375 1 24.06 261 GLY A N 1
ATOM 2023 C CA . GLY A 1 261 ? 8.266 -6.574 -72.75 1 24.06 261 GLY A CA 1
ATOM 2024 C C . GLY A 1 261 ? 9.711 -6.91 -73.062 1 24.06 261 GLY A C 1
ATOM 2025 O O . GLY A 1 261 ? 10.625 -6.359 -72.438 1 24.06 261 GLY A O 1
ATOM 2026 N N . LYS A 1 262 ? 9.898 -8.07 -73.562 1 22.16 262 LYS A N 1
ATOM 2027 C CA . LYS A 1 262 ? 11.062 -8.82 -74.062 1 22.16 262 LYS A CA 1
ATOM 2028 C C . LYS A 1 262 ? 11.969 -7.949 -74.938 1 22.16 262 LYS A C 1
ATOM 2030 O O . LYS A 1 262 ? 11.648 -7.68 -76.062 1 22.16 262 LYS A O 1
ATOM 2035 N N . ARG A 1 263 ? 12.297 -6.66 -74.438 1 23.23 263 ARG A N 1
ATOM 2036 C CA . ARG A 1 263 ? 13.195 -6.227 -75.5 1 23.23 263 ARG A CA 1
ATOM 2037 C C . ARG A 1 263 ? 14.18 -7.332 -75.875 1 23.23 263 ARG A C 1
ATOM 2039 O O . ARG A 1 263 ? 14.719 -8.008 -75 1 23.23 263 ARG A O 1
ATOM 2046 N N . LYS A 1 264 ? 14.336 -7.609 -77.188 1 21.25 264 LYS A N 1
ATOM 2047 C CA . LYS A 1 264 ? 14.977 -8.594 -78.062 1 21.25 264 LYS A CA 1
ATOM 2048 C C . LYS A 1 264 ? 16.453 -8.75 -77.75 1 21.25 264 LYS A C 1
ATOM 2050 O O . LYS A 1 264 ? 17.25 -7.82 -77.875 1 21.25 264 LYS A O 1
ATOM 2055 N N . ALA A 1 265 ? 16.766 -9.391 -76.562 1 23.14 265 ALA A N 1
ATOM 2056 C CA . ALA A 1 265 ? 18.125 -9.742 -76.188 1 23.14 265 ALA A CA 1
ATOM 2057 C C . ALA A 1 265 ? 18.875 -10.375 -77.375 1 23.14 265 ALA A C 1
ATOM 2059 O O . ALA A 1 265 ? 18.375 -11.297 -78 1 23.14 265 ALA A O 1
ATOM 2060 N N . GLY A 1 266 ? 19.547 -9.547 -78 1 20.66 266 GLY A N 1
ATOM 2061 C CA . GLY A 1 266 ? 20.438 -10.156 -78.938 1 20.66 266 GLY A CA 1
ATOM 2062 C C . GLY A 1 266 ? 21.047 -11.461 -78.5 1 20.66 266 GLY A C 1
ATOM 2063 O O . GLY A 1 266 ? 21 -11.766 -77.312 1 20.66 266 GLY A O 1
ATOM 2064 N N . GLU A 1 267 ? 21.766 -12.195 -79.375 1 21.61 267 GLU A N 1
ATOM 2065 C CA . GLU A 1 267 ? 22.078 -13.57 -79.75 1 21.61 267 GLU A CA 1
ATOM 2066 C C . GLU A 1 267 ? 23.062 -14.203 -78.75 1 21.61 267 GLU A C 1
ATOM 2068 O O . GLU A 1 267 ? 23.375 -15.391 -78.875 1 21.61 267 GLU A O 1
ATOM 2073 N N . SER A 1 268 ? 23.75 -13.344 -77.875 1 21.03 268 SER A N 1
ATOM 2074 C CA . SER A 1 268 ? 25.047 -14 -77.812 1 21.03 268 SER A CA 1
ATOM 2075 C C . SER A 1 268 ? 24.938 -15.367 -77.125 1 21.03 268 SER A C 1
ATOM 2077 O O . SER A 1 268 ? 23.984 -15.609 -76.375 1 21.03 268 SER A O 1
ATOM 2079 N N . SER A 1 269 ? 25.953 -16.281 -77.438 1 21.69 269 SER A N 1
ATOM 2080 C CA . SER A 1 269 ? 26.172 -17.719 -77.5 1 21.69 269 SER A CA 1
ATOM 2081 C C . SER A 1 269 ? 26.125 -18.375 -76.125 1 21.69 269 SER A C 1
ATOM 2083 O O . SER A 1 269 ? 25.609 -19.484 -76 1 21.69 269 SER A O 1
ATOM 2085 N N . GLY A 1 270 ? 26.984 -17.953 -75.188 1 21.47 270 GLY A N 1
ATOM 2086 C CA . GLY A 1 270 ? 27.75 -19 -74.562 1 21.47 270 GLY A CA 1
ATOM 2087 C C . GLY A 1 270 ? 26.984 -19.719 -73.438 1 21.47 270 GLY A C 1
ATOM 2088 O O . GLY A 1 270 ? 26.219 -19.094 -72.75 1 21.47 270 GLY A O 1
ATOM 2089 N N . ALA A 1 271 ? 26.672 -20.969 -73.625 1 21.95 271 ALA A N 1
ATOM 2090 C CA . ALA A 1 271 ? 25.812 -21.984 -73 1 21.95 271 ALA A CA 1
ATOM 2091 C C . ALA A 1 271 ? 26.188 -22.25 -71.562 1 21.95 271 ALA A C 1
ATOM 2093 O O . ALA A 1 271 ? 25.688 -23.203 -70.938 1 21.95 271 ALA A O 1
ATOM 2094 N N . SER A 1 272 ? 26.984 -21.359 -70.812 1 21.81 272 SER A N 1
ATOM 2095 C CA . SER A 1 272 ? 27.484 -22.109 -69.688 1 21.81 272 SER A CA 1
ATOM 2096 C C . SER A 1 272 ? 26.359 -22.516 -68.75 1 21.81 272 SER A C 1
ATOM 2098 O O . SER A 1 272 ? 25.391 -21.766 -68.562 1 21.81 272 SER A O 1
ATOM 2100 N N . LYS A 1 273 ? 26.156 -23.781 -68.5 1 22.52 273 LYS A N 1
ATOM 2101 C CA . LYS A 1 273 ? 25.25 -24.641 -67.688 1 22.52 273 LYS A CA 1
ATOM 2102 C C . LYS A 1 273 ? 25.219 -24.234 -66.25 1 22.52 273 LYS A C 1
ATOM 2104 O O . LYS A 1 273 ? 25.812 -24.906 -65.375 1 22.52 273 LYS A O 1
ATOM 2109 N N . ARG A 1 274 ? 25.25 -22.906 -65.875 1 20.73 274 ARG A N 1
ATOM 2110 C CA . ARG A 1 274 ? 25.344 -22.75 -64.438 1 20.73 274 ARG A CA 1
ATOM 2111 C C . ARG A 1 274 ? 24.141 -23.375 -63.75 1 20.73 274 ARG A C 1
ATOM 2113 O O . ARG A 1 274 ? 23 -23.281 -64.25 1 20.73 274 ARG A O 1
ATOM 2120 N N . ASP A 1 275 ? 24.422 -24.406 -62.875 1 22.94 275 ASP A N 1
ATOM 2121 C CA . ASP A 1 275 ? 23.625 -25.203 -61.969 1 22.94 275 ASP A CA 1
ATOM 2122 C C . ASP A 1 275 ? 22.812 -24.328 -61 1 22.94 275 ASP A C 1
ATOM 2124 O O . ASP A 1 275 ? 23.391 -23.516 -60.281 1 22.94 275 ASP A O 1
ATOM 2128 N N . LYS A 1 276 ? 21.672 -23.734 -61.406 1 22.58 276 LYS A N 1
ATOM 2129 C CA . LYS A 1 276 ? 20.75 -22.875 -60.656 1 22.58 276 LYS A CA 1
ATOM 2130 C C . LYS A 1 276 ? 20.203 -23.594 -59.438 1 22.58 276 LYS A C 1
ATOM 2132 O O . LYS A 1 276 ? 19.172 -24.266 -59.5 1 22.58 276 LYS A O 1
ATOM 2137 N N . ARG A 1 277 ? 20.969 -24.25 -58.531 1 23.94 277 ARG A N 1
ATOM 2138 C CA . ARG A 1 277 ? 20.281 -24.766 -57.344 1 23.94 277 ARG A CA 1
ATOM 2139 C C . ARG A 1 277 ? 19.609 -23.625 -56.562 1 23.94 277 ARG A C 1
ATOM 2141 O O . ARG A 1 277 ? 20.281 -22.719 -56.062 1 23.94 277 ARG A O 1
ATOM 2148 N N . GLY A 1 278 ? 18.547 -23.016 -57.062 1 23.55 278 GLY A N 1
ATOM 2149 C CA . GLY A 1 278 ? 17.75 -22.016 -56.375 1 23.55 278 GLY A CA 1
ATOM 2150 C C . GLY A 1 278 ? 17.266 -22.484 -55.031 1 23.55 278 GLY A C 1
ATOM 2151 O O . GLY A 1 278 ? 16.516 -23.453 -54.906 1 23.55 278 GLY A O 1
ATOM 2152 N N . SER A 1 279 ? 18.078 -22.5 -53.938 1 26.72 279 SER A N 1
ATOM 2153 C CA . SER A 1 279 ? 17.609 -22.703 -52.562 1 26.72 279 SER A CA 1
ATOM 2154 C C . SER A 1 279 ? 16.453 -21.781 -52.219 1 26.72 279 SER A C 1
ATOM 2156 O O . SER A 1 279 ? 16.562 -20.562 -52.375 1 26.72 279 SER A O 1
ATOM 2158 N N . SER A 1 280 ? 15.227 -22.141 -52.531 1 27.64 280 SER A N 1
ATOM 2159 C CA . SER A 1 280 ? 14 -21.5 -52.062 1 27.64 280 SER A CA 1
ATOM 2160 C C . SER A 1 280 ? 14.039 -21.266 -50.562 1 27.64 280 SER A C 1
ATOM 2162 O O . SER A 1 280 ? 14.102 -22.219 -49.781 1 27.64 280 SER A O 1
ATOM 2164 N N . ILE A 1 281 ? 14.773 -20.297 -50.062 1 29.27 281 ILE A N 1
ATOM 2165 C CA . ILE A 1 281 ? 14.633 -19.797 -48.688 1 29.27 281 ILE A CA 1
ATOM 2166 C C . ILE A 1 281 ? 13.156 -19.516 -48.375 1 29.27 281 ILE A C 1
ATOM 2168 O O . ILE A 1 281 ? 12.602 -18.531 -48.844 1 29.27 281 ILE A O 1
ATOM 2172 N N . ASP A 1 282 ? 12.258 -20.406 -48.562 1 31.81 282 ASP A N 1
ATOM 2173 C CA . ASP A 1 282 ? 10.93 -20.219 -48 1 31.81 282 ASP A CA 1
ATOM 2174 C C . ASP A 1 282 ? 11 -19.922 -46.5 1 31.81 282 ASP A C 1
ATOM 2176 O O . ASP A 1 282 ? 10.633 -20.766 -45.688 1 31.81 282 ASP A O 1
ATOM 2180 N N . ASP A 1 283 ? 12.156 -19.5 -45.969 1 31.91 283 ASP A N 1
ATOM 2181 C CA . ASP A 1 283 ? 12.102 -19.344 -44.531 1 31.91 283 ASP A CA 1
ATOM 2182 C C . ASP A 1 283 ? 11.102 -18.25 -44.156 1 31.91 283 ASP A C 1
ATOM 2184 O O . ASP A 1 283 ? 11.414 -17.062 -44.188 1 31.91 283 ASP A O 1
ATOM 2188 N N . THR A 1 284 ? 9.836 -18.344 -44.5 1 34.5 284 THR A N 1
ATOM 2189 C CA . THR A 1 284 ? 8.805 -17.484 -43.906 1 34.5 284 THR A CA 1
ATOM 2190 C C . THR A 1 284 ? 8.875 -17.516 -42.406 1 34.5 284 THR A C 1
ATOM 2192 O O . THR A 1 284 ? 8.414 -18.469 -41.75 1 34.5 284 THR A O 1
ATOM 2195 N N . SER A 1 285 ? 9.961 -17.109 -41.812 1 34.47 285 SER A N 1
ATOM 2196 C CA . SER A 1 285 ? 9.992 -16.953 -40.375 1 34.47 285 SER A CA 1
ATOM 2197 C C . SER A 1 285 ? 8.875 -16.016 -39.875 1 34.47 285 SER A C 1
ATOM 2199 O O . SER A 1 285 ? 8.805 -14.867 -40.312 1 34.47 285 SER A O 1
ATOM 2201 N N . ALA A 1 286 ? 7.668 -16.516 -39.562 1 36.44 286 ALA A N 1
ATOM 2202 C CA . ALA A 1 286 ? 6.625 -15.789 -38.844 1 36.44 286 ALA A CA 1
ATOM 2203 C C . ALA A 1 286 ? 7.219 -14.914 -37.75 1 36.44 286 ALA A C 1
ATOM 2205 O O . ALA A 1 286 ? 7.934 -15.406 -36.875 1 36.44 286 ALA A O 1
ATOM 2206 N N . LEU A 1 287 ? 7.531 -13.695 -38.094 1 38.03 287 LEU A N 1
ATOM 2207 C CA . LEU A 1 287 ? 7.879 -12.734 -37.062 1 38.03 287 LEU A CA 1
ATOM 2208 C C . LEU A 1 287 ? 6.738 -12.586 -36.062 1 38.03 287 LEU A C 1
ATOM 2210 O O . LEU A 1 287 ? 5.641 -12.156 -36.406 1 38.03 287 LEU A O 1
ATOM 2214 N N . SER A 1 288 ? 6.484 -13.406 -35.094 1 41.03 288 SER A N 1
ATOM 2215 C CA . SER A 1 288 ? 5.535 -13.266 -34 1 41.03 288 SER A CA 1
ATOM 2216 C C . SER A 1 288 ? 5.816 -12 -33.188 1 41.03 288 SER A C 1
ATOM 2218 O O . SER A 1 288 ? 6.926 -11.812 -32.688 1 41.03 288 SER A O 1
ATOM 2220 N N . PHE A 1 289 ? 5.18 -10.945 -33.781 1 44.75 289 PHE A N 1
ATOM 2221 C CA . PHE A 1 289 ? 5.277 -9.766 -32.906 1 44.75 289 PHE A CA 1
ATOM 2222 C C . PHE A 1 289 ? 4.242 -9.82 -31.797 1 44.75 289 PHE A C 1
ATOM 2224 O O . PHE A 1 289 ? 3.113 -10.266 -32 1 44.75 289 PHE A O 1
ATOM 2231 N N . THR A 1 290 ? 4.578 -9.75 -30.641 1 48 290 THR A N 1
ATOM 2232 C CA . THR A 1 290 ? 3.689 -9.633 -29.484 1 48 290 THR A CA 1
ATOM 2233 C C . THR A 1 290 ? 3.123 -8.227 -29.375 1 48 290 THR A C 1
ATOM 2235 O O . THR A 1 290 ? 3.877 -7.25 -29.328 1 48 290 THR A O 1
ATOM 2238 N N . SER A 1 291 ? 1.918 -8.062 -30.016 1 51.75 291 SER A N 1
ATOM 2239 C CA . SER A 1 291 ? 1.244 -6.781 -29.828 1 51.75 291 SER A CA 1
ATOM 2240 C C . SER A 1 291 ? 0.709 -6.645 -28.406 1 51.75 291 SER A C 1
ATOM 2242 O O . SER A 1 291 ? 0.342 -7.637 -27.766 1 51.75 291 SER A O 1
ATOM 2244 N N . THR A 1 292 ? 1.049 -5.598 -27.781 1 51 292 THR A N 1
ATOM 2245 C CA . THR A 1 292 ? 0.425 -5.262 -26.5 1 51 292 THR A CA 1
ATOM 2246 C C . THR A 1 292 ? -0.924 -4.582 -26.719 1 51 292 THR A C 1
ATOM 2248 O O . THR A 1 292 ? -1.006 -3.557 -27.406 1 51 292 THR A O 1
ATOM 2251 N N . ASN A 1 293 ? -1.979 -5.41 -26.75 1 47.12 293 ASN A N 1
ATOM 2252 C CA . ASN A 1 293 ? -3.305 -4.801 -26.812 1 47.12 293 ASN A CA 1
ATOM 2253 C C . ASN A 1 293 ? -3.736 -4.293 -25.438 1 47.12 293 ASN A C 1
ATOM 2255 O O . ASN A 1 293 ? -3.479 -4.938 -24.422 1 47.12 293 ASN A O 1
ATOM 2259 N N . HIS A 1 294 ? -3.932 -3.014 -25.344 1 47.78 294 HIS A N 1
ATOM 2260 C CA . HIS A 1 294 ? -4.629 -2.506 -24.172 1 47.78 294 HIS A CA 1
ATOM 2261 C C . HIS A 1 294 ? -5.871 -3.336 -23.859 1 47.78 294 HIS A C 1
ATOM 2263 O O . HIS A 1 294 ? -6.676 -3.613 -24.75 1 47.78 294 HIS A O 1
ATOM 2269 N N . VAL A 1 295 ? -5.75 -4.129 -22.984 1 51.25 295 VAL A N 1
ATOM 2270 C CA . VAL A 1 295 ? -6.977 -4.812 -22.594 1 51.25 295 VAL A CA 1
ATOM 2271 C C . VAL A 1 295 ? -8.078 -3.789 -22.312 1 51.25 295 VAL A C 1
ATOM 2273 O O . VAL A 1 295 ? -7.805 -2.709 -21.797 1 51.25 295 VAL A O 1
ATOM 2276 N N . ALA A 1 296 ? -9.266 -3.963 -22.812 1 45.94 296 ALA A N 1
ATOM 2277 C CA . ALA A 1 296 ? -10.531 -3.236 -22.797 1 45.94 296 ALA A CA 1
ATOM 2278 C C . ALA A 1 296 ? -10.906 -2.824 -21.375 1 45.94 296 ALA A C 1
ATOM 2280 O O . ALA A 1 296 ? -11.719 -1.922 -21.172 1 45.94 296 ALA A O 1
ATOM 2281 N N . GLU A 1 297 ? -10.391 -3.488 -20.359 1 49.97 297 GLU A N 1
ATOM 2282 C CA . GLU A 1 297 ? -11.086 -3.064 -19.156 1 49.97 297 GLU A CA 1
ATOM 2283 C C . GLU A 1 297 ? -10.352 -1.92 -18.469 1 49.97 297 GLU A C 1
ATOM 2285 O O . GLU A 1 297 ? -9.328 -2.137 -17.812 1 49.97 297 GLU A O 1
ATOM 2290 N N . GLN A 1 298 ? -10.281 -0.853 -19.047 1 53.59 298 GLN A N 1
ATOM 2291 C CA . GLN A 1 298 ? -9.891 0.332 -18.281 1 53.59 298 GLN A CA 1
ATOM 2292 C C . GLN A 1 298 ? -10.891 0.645 -17.188 1 53.59 298 GLN A C 1
ATOM 2294 O O . GLN A 1 298 ? -12.078 0.866 -17.453 1 53.59 298 GLN A O 1
ATOM 2299 N N . LYS A 1 299 ? -10.562 0.115 -16.031 1 57.38 299 LYS A N 1
ATOM 2300 C CA . LYS A 1 299 ? -11.453 0.673 -15.008 1 57.38 299 LYS A CA 1
ATOM 2301 C C . LYS A 1 299 ? -11.414 2.197 -15.023 1 57.38 299 LYS A C 1
ATOM 2303 O O . LYS A 1 299 ? -10.352 2.799 -14.836 1 57.38 299 LYS A O 1
ATOM 2308 N N . GLY A 1 300 ? -12.398 2.756 -15.703 1 61.72 300 GLY A N 1
ATOM 2309 C CA . GLY A 1 300 ? -12.562 4.203 -15.719 1 61.72 300 GLY A CA 1
ATOM 2310 C C . GLY A 1 300 ? -12.461 4.828 -14.344 1 61.72 300 GLY A C 1
ATOM 2311 O O . GLY A 1 300 ? -11.805 4.281 -13.453 1 61.72 300 GLY A O 1
ATOM 2312 N N . HIS A 1 301 ? -13.055 5.793 -14.125 1 67.88 301 HIS A N 1
ATOM 2313 C CA . HIS A 1 301 ? -13.133 6.562 -12.891 1 67.88 301 HIS A CA 1
ATOM 2314 C C . HIS A 1 301 ? -13.766 5.746 -11.766 1 67.88 301 HIS A C 1
ATOM 2316 O O . HIS A 1 301 ? -14.883 5.246 -11.914 1 67.88 301 HIS A O 1
ATOM 2322 N N . THR A 1 302 ? -12.953 5.445 -10.773 1 75.5 302 THR A N 1
ATOM 2323 C CA . THR A 1 302 ? -13.484 4.734 -9.609 1 75.5 302 THR A CA 1
ATOM 2324 C C . THR A 1 302 ? -13.938 5.719 -8.531 1 75.5 302 THR A C 1
ATOM 2326 O O . THR A 1 302 ? -15.016 5.562 -7.957 1 75.5 302 THR A O 1
ATOM 2329 N N . GLY A 1 303 ? -13.211 6.754 -8.258 1 90.69 303 GLY A N 1
ATOM 2330 C CA . GLY A 1 303 ? -13.477 7.734 -7.223 1 90.69 303 GLY A CA 1
ATOM 2331 C C . GLY A 1 303 ? -12.266 8.586 -6.879 1 90.69 303 GLY A C 1
ATOM 2332 O O . GLY A 1 303 ? -11.227 8.492 -7.535 1 90.69 303 GLY A O 1
ATOM 2333 N N . PHE A 1 304 ? -12.523 9.484 -5.934 1 94.88 304 PHE A N 1
ATOM 2334 C CA . PHE A 1 304 ? -11.477 10.391 -5.473 1 94.88 304 PHE A CA 1
ATOM 2335 C C . PHE A 1 304 ? -11.062 10.062 -4.043 1 94.88 304 PHE A C 1
ATOM 2337 O O . PHE A 1 304 ? -11.906 9.758 -3.197 1 94.88 304 PHE A O 1
ATOM 2344 N N . LEU A 1 305 ? -9.797 10.008 -3.873 1 97.25 305 LEU A N 1
ATOM 2345 C CA . LEU A 1 305 ? -9.242 9.883 -2.529 1 97.25 305 LEU A CA 1
ATOM 2346 C C . LEU A 1 305 ? -8.734 11.234 -2.021 1 97.25 305 LEU A C 1
ATOM 2348 O O . LEU A 1 305 ? -7.891 11.859 -2.662 1 97.25 305 LEU A O 1
ATOM 2352 N N . THR A 1 306 ? -9.25 11.695 -0.904 1 97.75 306 THR A N 1
ATOM 2353 C CA . THR A 1 306 ? -8.758 12.906 -0.258 1 97.75 306 THR A CA 1
ATOM 2354 C C . THR A 1 306 ? -7.992 12.57 1.017 1 97.75 306 THR A C 1
ATOM 2356 O O . THR A 1 306 ? -8.547 11.961 1.936 1 97.75 306 THR A O 1
ATOM 2359 N N . PHE A 1 307 ? -6.77 12.961 1.054 1 97.19 307 PHE A N 1
ATOM 2360 C CA . PHE A 1 307 ? -5.922 12.727 2.217 1 97.19 307 PHE A CA 1
ATOM 2361 C C . PHE A 1 307 ? -5.672 14.023 2.979 1 97.19 307 PHE A C 1
ATOM 2363 O O . PHE A 1 307 ? -5.609 15.102 2.381 1 97.19 307 PHE A O 1
ATOM 2370 N N . ALA A 1 308 ? -5.473 13.875 4.305 1 96.06 308 ALA A N 1
ATOM 2371 C CA . ALA A 1 308 ? -5.168 15.023 5.152 1 96.06 308 ALA A CA 1
ATOM 2372 C C . ALA A 1 308 ? -4.457 14.594 6.43 1 96.06 308 ALA A C 1
ATOM 2374 O O . ALA A 1 308 ? -4.527 13.43 6.824 1 96.06 308 ALA A O 1
ATOM 2375 N N . THR A 1 309 ? -3.758 15.492 7.09 1 93.38 309 THR A N 1
ATOM 2376 C CA . THR A 1 309 ? -3.029 15.242 8.328 1 93.38 309 THR A CA 1
ATOM 2377 C C . THR A 1 309 ? -3.598 16.078 9.469 1 93.38 309 THR A C 1
ATOM 2379 O O . THR A 1 309 ? -3.762 17.297 9.328 1 93.38 309 THR A O 1
ATOM 2382 N N . LYS A 1 310 ? -3.965 15.438 10.5 1 93.62 310 LYS A N 1
ATOM 2383 C CA . LYS A 1 310 ? -4.309 16.156 11.727 1 93.62 310 LYS A CA 1
ATOM 2384 C C . LYS A 1 310 ? -3.057 16.672 12.43 1 93.62 310 LYS A C 1
ATOM 2386 O O . LYS A 1 310 ? -2.158 15.891 12.758 1 93.62 310 LYS A O 1
ATOM 2391 N N . PRO A 1 311 ? -3.018 17.906 12.656 1 84.44 311 PRO A N 1
ATOM 2392 C CA . PRO A 1 311 ? -1.851 18.438 13.367 1 84.44 311 PRO A CA 1
ATOM 2393 C C . PRO A 1 311 ? -1.874 18.125 14.859 1 84.44 311 PRO A C 1
ATOM 2395 O O . PRO A 1 311 ? -2.924 17.766 15.398 1 84.44 311 PRO A O 1
ATOM 2398 N N . HIS A 1 312 ? -0.721 18.188 15.492 1 78.69 312 HIS A N 1
ATOM 2399 C CA . HIS A 1 312 ? -0.628 18 16.938 1 78.69 312 HIS A CA 1
ATOM 2400 C C . HIS A 1 312 ? -1.43 19.062 17.672 1 78.69 312 HIS A C 1
ATOM 2402 O O . HIS A 1 312 ? -1.422 20.234 17.297 1 78.69 312 HIS A O 1
ATOM 2408 N N . ALA A 1 313 ? -2.293 18.641 18.672 1 62.62 313 ALA A N 1
ATOM 2409 C CA . ALA A 1 313 ? -3.244 19.469 19.391 1 62.62 313 ALA A CA 1
ATOM 2410 C C . ALA A 1 313 ? -2.535 20.625 20.109 1 62.62 313 ALA A C 1
ATOM 2412 O O . ALA A 1 313 ? -3.117 21.688 20.297 1 62.62 313 ALA A O 1
ATOM 2413 N N . LEU A 1 314 ? -1.431 20.359 20.859 1 51.72 314 LEU A N 1
ATOM 2414 C CA . LEU A 1 314 ? -0.815 21.453 21.609 1 51.72 314 LEU A CA 1
ATOM 2415 C C . LEU A 1 314 ? -0.752 22.719 20.766 1 51.72 314 LEU A C 1
ATOM 2417 O O . LEU A 1 314 ? -0.542 23.812 21.297 1 51.72 314 LEU A O 1
ATOM 2421 N N . LEU A 1 315 ? -0.891 22.578 19.547 1 51.16 315 LEU A N 1
ATOM 2422 C CA . LEU A 1 315 ? -0.598 23.672 18.609 1 51.16 315 LEU A CA 1
ATOM 2423 C C . LEU A 1 315 ? -1.817 24.562 18.422 1 51.16 315 LEU A C 1
ATOM 2425 O O . LEU A 1 315 ? -1.708 25.656 17.859 1 51.16 315 LEU A O 1
ATOM 2429 N N . LEU A 1 316 ? -3.07 24.016 18.703 1 44 316 LEU A N 1
ATOM 2430 C CA . LEU A 1 316 ? -4.27 24.812 18.453 1 44 316 LEU A CA 1
ATOM 2431 C C . LEU A 1 316 ? -4.449 25.875 19.547 1 44 316 LEU A C 1
ATOM 2433 O O . LEU A 1 316 ? -5.387 26.672 19.5 1 44 316 LEU A O 1
ATOM 2437 N N . GLN A 1 317 ? -3.611 25.844 20.562 1 41.06 317 GLN A N 1
ATOM 2438 C CA . GLN A 1 317 ? -3.766 26.891 21.578 1 41.06 317 GLN A CA 1
ATOM 2439 C C . GLN A 1 317 ? -3.031 28.156 21.156 1 41.06 317 GLN A C 1
ATOM 2441 O O . GLN A 1 317 ? -1.848 28.125 20.828 1 41.06 317 GLN A O 1
ATOM 2446 N N . SER A 1 318 ? -3.643 29.047 20.547 1 42.88 318 SER A N 1
ATOM 2447 C CA . SER A 1 318 ? -3.139 30.406 20.344 1 42.88 318 SER A CA 1
ATOM 2448 C C . SER A 1 318 ? -2.264 30.844 21.516 1 42.88 318 SER A C 1
ATOM 2450 O O . SER A 1 318 ? -2.518 30.469 22.672 1 42.88 318 SER A O 1
ATOM 2452 N N . PRO A 1 319 ? -1.014 31.172 21.312 1 38.69 319 PRO A N 1
ATOM 2453 C CA . PRO A 1 319 ? -0.37 31.797 22.469 1 38.69 319 PRO A CA 1
ATOM 2454 C C . PRO A 1 319 ? -1.324 32.688 23.266 1 38.69 319 PRO A C 1
ATOM 2456 O O . PRO A 1 319 ? -2.146 33.406 22.672 1 38.69 319 PRO A O 1
ATOM 2459 N N . ALA A 1 320 ? -1.756 32.281 24.375 1 37.09 320 ALA A N 1
ATOM 2460 C CA . ALA A 1 320 ? -2.447 33.188 25.281 1 37.09 320 ALA A CA 1
ATOM 2461 C C . ALA A 1 320 ? -1.912 34.625 25.141 1 37.09 320 ALA A C 1
ATOM 2463 O O . ALA A 1 320 ? -0.699 34.844 25.156 1 37.09 320 ALA A O 1
ATOM 2464 N N . GLU A 1 321 ? -2.578 35.5 24.453 1 35.94 321 GLU A N 1
ATOM 2465 C CA . GLU A 1 321 ? -2.379 36.906 24.734 1 35.94 321 GLU A CA 1
ATOM 2466 C C . GLU A 1 321 ? -2.021 37.156 26.188 1 35.94 321 GLU A C 1
ATOM 2468 O O . GLU A 1 321 ? -2.775 36.781 27.09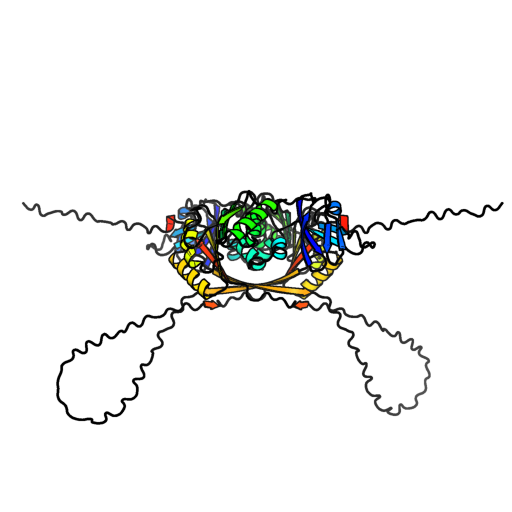4 1 35.94 321 GLU A O 1
ATOM 2473 N N . ASP A 1 322 ? -0.799 37 26.531 1 34.03 322 ASP A N 1
ATOM 2474 C CA . ASP A 1 322 ? -0.488 37.688 27.797 1 34.03 322 ASP A CA 1
ATOM 2475 C C . ASP A 1 322 ? -1.324 38.938 27.953 1 34.03 322 ASP A C 1
ATOM 2477 O O . ASP A 1 322 ? -1.189 39.906 27.156 1 34.03 322 ASP A O 1
ATOM 2481 N N . ASP A 1 323 ? -2.566 38.781 28.234 1 33.12 323 ASP A N 1
ATOM 2482 C CA . ASP A 1 323 ? -3.273 39.938 28.812 1 33.12 323 ASP A CA 1
ATOM 2483 C C . ASP A 1 323 ? -2.371 40.719 29.75 1 33.12 323 ASP A C 1
ATOM 2485 O O . ASP A 1 323 ? -2.096 40.312 30.859 1 33.12 323 ASP A O 1
ATOM 2489 N N . ASP A 1 324 ? -1.281 41.312 29.172 1 32.97 324 ASP A N 1
ATOM 2490 C CA . ASP A 1 324 ? -0.705 42.406 29.922 1 32.97 324 ASP A CA 1
ATOM 2491 C C . ASP A 1 324 ? -1.797 43.312 30.484 1 32.97 324 ASP A C 1
ATOM 2493 O O . ASP A 1 324 ? -2.328 44.188 29.766 1 32.97 324 ASP A O 1
ATOM 2497 N N . GLU A 1 325 ? -2.85 42.75 31.062 1 32.59 325 GLU A N 1
ATOM 2498 C CA . GLU A 1 325 ? -3.551 43.656 31.953 1 32.59 325 GLU A CA 1
ATOM 2499 C C . GLU A 1 325 ? -2.57 44.438 32.812 1 32.59 325 GLU A C 1
ATOM 2501 O O . GLU A 1 325 ? -1.983 43.906 33.75 1 32.59 325 GLU A O 1
ATOM 2506 N N . GLY A 1 326 ? -1.726 45.281 32.125 1 31.44 326 GLY A N 1
ATOM 2507 C CA . GLY A 1 326 ? -1.109 46.406 32.844 1 31.44 326 GLY A CA 1
ATOM 2508 C C . GLY A 1 326 ? -1.995 46.969 33.938 1 31.44 326 GLY A C 1
ATOM 2509 O O . GLY A 1 326 ? -3.121 47.406 33.656 1 31.44 326 GLY A O 1
ATOM 2510 N N . ASP A 1 327 ? -1.978 46.312 35.094 1 32.78 327 ASP A N 1
ATOM 2511 C CA . ASP A 1 327 ? -2.479 46.906 36.344 1 32.78 327 ASP A CA 1
ATOM 2512 C C . ASP A 1 327 ? -2.207 48.406 36.375 1 32.78 327 ASP A C 1
ATOM 2514 O O . ASP A 1 327 ? -1.058 48.812 36.5 1 32.78 327 ASP A O 1
ATOM 2518 N N . GLU A 1 328 ? -2.791 49.125 35.375 1 32.94 328 GLU A N 1
ATOM 2519 C CA . GLU A 1 328 ? -2.834 50.562 35.656 1 32.94 328 GLU A CA 1
ATOM 2520 C C . GLU A 1 328 ? -3.156 50.875 37.125 1 32.94 328 GLU A C 1
ATOM 2522 O O . GLU A 1 328 ? -4.258 50.562 37.594 1 32.94 328 GLU A O 1
ATOM 2527 N N . GLY A 1 329 ? -2.16 50.594 38.031 1 31.94 329 GLY A N 1
ATOM 2528 C CA . GLY A 1 329 ? -2.178 51.125 39.375 1 31.94 329 GLY A CA 1
ATOM 2529 C C . GLY A 1 329 ? -2.83 52.5 39.469 1 31.94 329 GLY A C 1
ATOM 2530 O O . GLY A 1 329 ? -2.41 53.438 38.812 1 31.94 329 GLY A O 1
ATOM 2531 N N . ASP A 1 330 ? -4.188 52.5 39.625 1 29.92 330 ASP A N 1
ATOM 2532 C CA . ASP A 1 330 ? -4.98 53.656 40.031 1 29.92 330 ASP A CA 1
ATOM 2533 C C . ASP A 1 330 ? -4.27 54.469 41.094 1 29.92 330 ASP A C 1
ATOM 2535 O O . ASP A 1 330 ? -4.207 54.031 42.25 1 29.92 330 ASP A O 1
ATOM 2539 N N . GLU A 1 331 ? -2.977 54.844 40.906 1 31.17 331 GLU A N 1
ATOM 2540 C CA . GLU A 1 331 ? -2.453 55.875 41.812 1 31.17 331 GLU A CA 1
ATOM 2541 C C . GLU A 1 331 ? -3.457 57 42 1 31.17 331 GLU A C 1
ATOM 2543 O O . GLU A 1 331 ? -3.619 57.844 41.125 1 31.17 331 GLU A O 1
ATOM 2548 N N . GLY A 1 332 ? -4.734 56.625 42.375 1 30.22 332 GLY A N 1
ATOM 2549 C CA . GLY A 1 332 ? -5.633 57.625 42.938 1 30.22 332 GLY A CA 1
ATOM 2550 C C . GLY A 1 332 ? -4.918 58.688 43.719 1 30.22 332 GLY A C 1
ATOM 2551 O O . GLY A 1 332 ? -3.893 58.438 44.344 1 30.22 332 GLY A O 1
ATOM 2552 N N . ARG A 1 333 ? -5.176 60.031 43.375 1 32.44 333 ARG A N 1
ATOM 2553 C CA . ARG A 1 333 ? -4.914 61.406 43.812 1 32.44 333 ARG A CA 1
ATOM 2554 C C . ARG A 1 333 ? -5.062 61.531 45.312 1 32.44 333 ARG A C 1
ATOM 2556 O O . ARG A 1 333 ? -6.176 61.688 45.812 1 32.44 333 ARG A O 1
ATOM 2563 N N . LYS A 1 334 ? -4.434 60.594 46.094 1 28.59 334 LYS A N 1
ATOM 2564 C CA . LYS A 1 334 ? -4.504 60.938 47.5 1 28.59 334 LYS A CA 1
ATOM 2565 C C . LYS A 1 334 ? -3.885 62.281 47.781 1 28.59 334 LYS A C 1
ATOM 2567 O O . LYS A 1 334 ? -3.301 62.531 48.844 1 28.59 334 LYS A O 1
ATOM 2572 N N . ASN A 1 335 ? -4.004 63.281 46.844 1 27.52 335 ASN A N 1
ATOM 2573 C CA . ASN A 1 335 ? -3.615 64.625 47.25 1 27.52 335 ASN A CA 1
ATOM 2574 C C . ASN A 1 335 ? -4.398 65.062 48.469 1 27.52 335 ASN A C 1
ATOM 2576 O O . ASN A 1 335 ? -4.324 66.25 48.844 1 27.52 335 ASN A O 1
ATOM 2580 N N . GLU A 1 336 ? -4.953 64.188 49.312 1 22.66 336 GLU A N 1
ATOM 2581 C CA . GLU A 1 336 ? -5.094 65.062 50.5 1 22.66 336 GLU A CA 1
ATOM 2582 C C . GLU A 1 336 ? -3.756 65.188 51.219 1 22.66 336 GLU A C 1
ATOM 2584 O O . GLU A 1 336 ? -2.932 64.312 51.219 1 22.66 336 GLU A O 1
ATOM 2589 N N . MET B 1 1 ? 16.922 7.211 15.117 1 55.47 1 MET B N 1
ATOM 2590 C CA . MET B 1 1 ? 15.555 7.457 14.656 1 55.47 1 MET B CA 1
ATOM 2591 C C . MET B 1 1 ? 15.117 6.395 13.648 1 55.47 1 MET B C 1
ATOM 2593 O O . MET B 1 1 ? 15.953 5.781 12.984 1 55.47 1 MET B O 1
ATOM 2597 N N . SER B 1 2 ? 13.797 6.023 13.875 1 66.38 2 SER B N 1
ATOM 2598 C CA . SER B 1 2 ? 13.453 4.879 13.039 1 66.38 2 SER B CA 1
ATOM 2599 C C . SER B 1 2 ? 12.234 5.176 12.164 1 66.38 2 SER B C 1
ATOM 2601 O O . SER B 1 2 ? 11.305 5.859 12.602 1 66.38 2 SER B O 1
ATOM 2603 N N . PHE B 1 3 ? 12.391 5.012 10.82 1 76.94 3 PHE B N 1
ATOM 2604 C CA . PHE B 1 3 ? 11.297 5.062 9.852 1 76.94 3 PHE B CA 1
ATOM 2605 C C . PHE B 1 3 ? 10.297 3.945 10.117 1 76.94 3 PHE B C 1
ATOM 2607 O O . PHE B 1 3 ? 9.18 3.965 9.586 1 76.94 3 PHE B O 1
ATOM 2614 N N . VAL B 1 4 ? 10.664 3.062 10.992 1 72.06 4 VAL B N 1
ATOM 2615 C CA . VAL B 1 4 ? 9.82 1.901 11.25 1 72.06 4 VAL B CA 1
ATOM 2616 C C . VAL B 1 4 ? 9.188 2.016 12.641 1 72.06 4 VAL B C 1
ATOM 2618 O O . VAL B 1 4 ? 8.055 1.572 12.852 1 72.06 4 VAL B O 1
ATOM 2621 N N . LYS B 1 5 ? 9.914 2.637 13.562 1 73.5 5 LYS B N 1
ATOM 2622 C CA . LYS B 1 5 ? 9.367 2.832 14.898 1 73.5 5 LYS B CA 1
ATOM 2623 C C . LYS B 1 5 ? 9.023 4.297 15.148 1 73.5 5 LYS B C 1
ATOM 2625 O O . LYS B 1 5 ? 9.875 5.176 14.992 1 73.5 5 LYS B O 1
ATOM 2630 N N . PHE B 1 6 ? 7.738 4.531 15.406 1 70.44 6 PHE B N 1
ATOM 2631 C CA . PHE B 1 6 ? 7.336 5.91 15.648 1 70.44 6 PHE B CA 1
ATOM 2632 C C . PHE B 1 6 ? 7.734 6.352 17.047 1 70.44 6 PHE B C 1
ATOM 2634 O O . PHE B 1 6 ? 7.617 5.582 18 1 70.44 6 PHE B O 1
ATOM 2641 N N . LYS B 1 7 ? 8.414 7.422 17.047 1 79.69 7 LYS B N 1
ATOM 2642 C CA . LYS B 1 7 ? 8.68 8.094 18.328 1 79.69 7 LYS B CA 1
ATOM 2643 C C . LYS B 1 7 ? 7.859 9.375 18.453 1 79.69 7 LYS B C 1
ATOM 2645 O O . LYS B 1 7 ? 7.512 9.992 17.438 1 79.69 7 LYS B O 1
ATOM 2650 N N . ASP B 1 8 ? 7.645 9.781 19.672 1 83.44 8 ASP B N 1
ATOM 2651 C CA . ASP B 1 8 ? 6.711 10.875 19.906 1 83.44 8 ASP B CA 1
ATOM 2652 C C . ASP B 1 8 ? 7.434 12.227 19.938 1 83.44 8 ASP B C 1
ATOM 2654 O O . ASP B 1 8 ? 6.898 13.227 19.453 1 83.44 8 ASP B O 1
ATOM 2658 N N . VAL B 1 9 ? 8.664 12.117 20.422 1 91.38 9 VAL B N 1
ATOM 2659 C CA . VAL B 1 9 ? 9.336 13.391 20.672 1 91.38 9 VAL B CA 1
ATOM 2660 C C . VAL B 1 9 ? 10.609 13.477 19.828 1 91.38 9 VAL B C 1
ATOM 2662 O O . VAL B 1 9 ? 11.32 12.484 19.672 1 91.38 9 VAL B O 1
ATOM 2665 N N . ILE B 1 10 ? 10.867 14.656 19.375 1 93.81 10 ILE B N 1
ATOM 2666 C CA . ILE B 1 10 ? 12.055 14.914 18.562 1 93.81 10 ILE B CA 1
ATOM 2667 C C . ILE B 1 10 ? 13.289 14.922 19.469 1 93.81 10 ILE B C 1
ATOM 2669 O O . ILE B 1 10 ? 13.297 15.555 20.531 1 93.81 10 ILE B O 1
ATOM 2673 N N . GLU B 1 11 ? 14.336 14.211 19.078 1 94.38 11 GLU B N 1
ATOM 2674 C CA . GLU B 1 11 ? 15.594 14.148 19.828 1 94.38 11 GLU B CA 1
ATOM 2675 C C . GLU B 1 11 ? 16.766 14.578 18.953 1 94.38 11 GLU B C 1
ATOM 2677 O O . GLU B 1 11 ? 16.641 14.695 17.734 1 94.38 11 GLU B O 1
ATOM 2682 N N . ASP B 1 12 ? 17.859 14.812 19.609 1 94.69 12 ASP B N 1
ATOM 2683 C CA . ASP B 1 12 ? 19.094 15.156 18.906 1 94.69 12 ASP B CA 1
ATOM 2684 C C . ASP B 1 12 ? 19.516 14.031 17.953 1 94.69 12 ASP B C 1
ATOM 2686 O O . ASP B 1 12 ? 19.516 12.859 18.344 1 94.69 12 ASP B O 1
ATOM 2690 N N . GLY B 1 13 ? 19.766 14.391 16.719 1 92.75 13 GLY B N 1
ATOM 2691 C CA . GLY B 1 13 ? 20.219 13.414 15.734 1 92.75 13 GLY B CA 1
ATOM 2692 C C . GLY B 1 13 ? 19.094 12.883 14.867 1 92.75 13 GLY B C 1
ATOM 2693 O O . GLY B 1 13 ? 19.328 12.188 13.883 1 92.75 13 GLY B O 1
ATOM 2694 N N . ASP B 1 14 ? 17.875 13.273 15.188 1 93.12 14 ASP B N 1
ATOM 2695 C CA . ASP B 1 14 ? 16.734 12.75 14.453 1 93.12 14 ASP B CA 1
ATOM 2696 C C . ASP B 1 14 ? 16.609 13.406 13.078 1 93.12 14 ASP B C 1
ATOM 2698 O O . ASP B 1 14 ? 16.938 14.586 12.914 1 93.12 14 ASP B O 1
ATOM 2702 N N . THR B 1 15 ? 16.219 12.625 12.133 1 93.56 15 THR B N 1
ATOM 2703 C CA . THR B 1 15 ? 15.766 13.188 10.859 1 93.56 15 THR B CA 1
ATOM 2704 C C . THR B 1 15 ? 14.328 13.695 10.992 1 93.56 15 THR B C 1
ATOM 2706 O O . THR B 1 15 ? 13.445 12.961 11.43 1 93.56 15 THR B O 1
ATOM 2709 N N . VAL B 1 16 ? 14.125 14.93 10.625 1 94.12 16 VAL B N 1
ATOM 2710 C CA . VAL B 1 16 ? 12.812 15.562 10.734 1 94.12 16 VAL B CA 1
ATOM 2711 C C . VAL B 1 16 ? 12.391 16.094 9.367 1 94.12 16 VAL B C 1
ATOM 2713 O O . VAL B 1 16 ? 13.195 16.719 8.656 1 94.12 16 VAL B O 1
ATOM 2716 N N . ILE B 1 17 ? 11.156 15.773 8.984 1 93.94 17 ILE B N 1
ATOM 2717 C CA . ILE B 1 17 ? 10.57 16.375 7.789 1 93.94 17 ILE B CA 1
ATOM 2718 C C . ILE B 1 17 ? 10.008 17.75 8.133 1 93.94 17 ILE B C 1
ATOM 2720 O O . ILE B 1 17 ? 9.195 17.891 9.047 1 93.94 17 ILE B O 1
ATOM 2724 N N . VAL B 1 18 ? 10.477 18.734 7.438 1 93.94 18 VAL B N 1
ATOM 2725 C CA . VAL B 1 18 ? 10.016 20.109 7.664 1 93.94 18 VAL B CA 1
ATOM 2726 C C . VAL B 1 18 ? 9.047 20.516 6.559 1 93.94 18 VAL B C 1
ATOM 2728 O O . VAL B 1 18 ? 9.391 20.469 5.375 1 93.94 18 VAL B O 1
ATOM 2731 N N . LYS B 1 19 ? 7.902 20.859 7.02 1 90.94 19 LYS B N 1
ATOM 2732 C CA . LYS B 1 19 ? 6.879 21.297 6.074 1 90.94 19 LYS B CA 1
ATOM 2733 C C . LYS B 1 19 ? 6.562 22.781 6.246 1 90.94 19 LYS B C 1
ATOM 2735 O O . LYS B 1 19 ? 6.371 23.25 7.367 1 90.94 19 LYS B O 1
ATOM 2740 N N . TYR B 1 20 ? 6.566 23.453 5.191 1 84.81 20 TYR B N 1
ATOM 2741 C CA . TYR B 1 20 ? 6.242 24.875 5.16 1 84.81 20 TYR B CA 1
ATOM 2742 C C . TYR B 1 20 ? 5.531 25.25 3.863 1 84.81 20 TYR B C 1
ATOM 2744 O O . TYR B 1 20 ? 6.055 25.016 2.771 1 84.81 20 TYR B O 1
ATOM 2752 N N . ALA B 1 21 ? 4.285 25.812 3.994 1 76.69 21 ALA B N 1
ATOM 2753 C CA . ALA B 1 21 ? 3.453 26.141 2.838 1 76.69 21 ALA B CA 1
ATOM 2754 C C . ALA B 1 21 ? 3.312 24.922 1.916 1 76.69 21 ALA B C 1
ATOM 2756 O O . ALA B 1 21 ? 2.875 23.859 2.348 1 76.69 21 ALA B O 1
ATOM 2757 N N . GLN B 1 22 ? 3.797 24.938 0.715 1 76.06 22 GLN B N 1
ATOM 2758 C CA . GLN B 1 22 ? 3.658 23.859 -0.25 1 76.06 22 GLN B CA 1
ATOM 2759 C C . GLN B 1 22 ? 4.992 23.141 -0.479 1 76.06 22 GLN B C 1
ATOM 2761 O O . GLN B 1 22 ? 5.137 22.375 -1.43 1 76.06 22 GLN B O 1
ATOM 2766 N N . HIS B 1 23 ? 5.852 23.391 0.521 1 84.62 23 HIS B N 1
ATOM 2767 C CA . HIS B 1 23 ? 7.176 22.812 0.34 1 84.62 23 HIS B CA 1
ATOM 2768 C C . HIS B 1 23 ? 7.516 21.859 1.482 1 84.62 23 HIS B C 1
ATOM 2770 O O . HIS B 1 23 ? 7.027 22.031 2.602 1 84.62 23 HIS B O 1
ATOM 2776 N N . SER B 1 24 ? 8.281 20.906 1.116 1 91.31 24 SER B N 1
ATOM 2777 C CA . SER B 1 24 ? 8.781 19.969 2.111 1 91.31 24 SER B CA 1
ATOM 2778 C C . SER B 1 24 ? 10.281 19.719 1.934 1 91.31 24 SER B C 1
ATOM 2780 O O . SER B 1 24 ? 10.789 19.75 0.812 1 91.31 24 SER B O 1
ATOM 2782 N N . SER B 1 25 ? 10.984 19.625 2.984 1 93.75 25 SER B N 1
ATOM 2783 C CA . SER B 1 25 ? 12.383 19.234 3.029 1 93.75 25 SER B CA 1
ATOM 2784 C C . SER B 1 25 ? 12.688 18.422 4.285 1 93.75 25 SER B C 1
ATOM 2786 O O . SER B 1 25 ? 11.789 18.156 5.09 1 93.75 25 SER B O 1
ATOM 2788 N N . PHE B 1 26 ? 13.922 17.875 4.363 1 94.31 26 PHE B N 1
ATOM 2789 C CA . PHE B 1 26 ? 14.273 17.188 5.598 1 94.31 26 PHE B CA 1
ATOM 2790 C C . PHE B 1 26 ? 15.508 17.812 6.238 1 94.31 26 PHE B C 1
ATOM 2792 O O . PHE B 1 26 ? 16.312 18.438 5.555 1 94.31 26 PHE B O 1
ATOM 2799 N N . VAL B 1 27 ? 15.578 17.734 7.535 1 94.75 27 VAL B N 1
ATOM 2800 C CA . VAL B 1 27 ? 16.734 18.188 8.297 1 94.75 27 VAL B CA 1
ATOM 2801 C C . VAL B 1 27 ? 17.156 17.109 9.297 1 94.75 27 VAL B C 1
ATOM 2803 O O . VAL B 1 27 ? 16.328 16.297 9.727 1 94.75 27 VAL B O 1
ATOM 2806 N N . VAL B 1 28 ? 18.391 17.078 9.578 1 94.44 28 VAL B N 1
ATOM 2807 C CA . VAL B 1 28 ? 18.891 16.297 10.711 1 94.44 28 VAL B CA 1
ATOM 2808 C C . VAL B 1 28 ? 19.125 17.219 11.898 1 94.44 28 VAL B C 1
ATOM 2810 O O . VAL B 1 28 ? 19.984 18.109 11.836 1 94.44 28 VAL B O 1
ATOM 2813 N N . VAL B 1 29 ? 18.438 16.953 12.945 1 95.81 29 VAL B N 1
ATOM 2814 C CA . VAL B 1 29 ? 18.453 17.844 14.102 1 95.81 29 VAL B CA 1
ATOM 2815 C C . VAL B 1 29 ? 19.734 17.656 14.891 1 95.81 29 VAL B C 1
ATOM 2817 O O . VAL B 1 29 ? 20.062 16.547 15.312 1 95.81 29 VAL B O 1
ATOM 2820 N N . GLU B 1 30 ? 20.422 18.719 15 1 95.81 30 GLU B N 1
ATOM 2821 C CA . GLU B 1 30 ? 21.641 18.75 15.805 1 95.81 30 GLU B CA 1
ATOM 2822 C C . GLU B 1 30 ? 21.609 19.906 16.797 1 95.81 30 GLU B C 1
ATOM 2824 O O . GLU B 1 30 ? 21.422 21.062 16.422 1 95.81 30 GLU B O 1
ATOM 2829 N N . LYS B 1 31 ? 21.844 19.516 18 1 96.06 31 LYS B N 1
ATOM 2830 C CA . LYS B 1 31 ? 21.828 20.531 19.047 1 96.06 31 LYS B CA 1
ATOM 2831 C C . LYS B 1 31 ? 22.766 21.688 18.719 1 96.06 31 LYS B C 1
ATOM 2833 O O . LYS B 1 31 ? 23.891 21.469 18.266 1 96.06 31 LYS B O 1
ATOM 2838 N N . GLY B 1 32 ? 22.297 22.906 18.922 1 95.88 32 GLY B N 1
ATOM 2839 C CA . GLY B 1 32 ? 23.125 24.078 18.734 1 95.88 32 GLY B CA 1
ATOM 2840 C C . GLY B 1 32 ? 23.109 24.594 17.297 1 95.88 32 GLY B C 1
ATOM 2841 O O . GLY B 1 32 ? 23.625 25.672 17.016 1 95.88 32 GLY B O 1
ATOM 2842 N N . LYS B 1 33 ? 22.469 23.828 16.406 1 97 33 LYS B N 1
ATOM 2843 C CA . LYS B 1 33 ? 22.422 24.234 15 1 97 33 LYS B CA 1
ATOM 2844 C C . LYS B 1 33 ? 21.016 24.719 14.625 1 97 33 LYS B C 1
ATOM 2846 O O . LYS B 1 33 ? 20.141 24.844 15.484 1 97 33 LYS B O 1
ATOM 2851 N N . ASP B 1 34 ? 20.953 25.25 13.445 1 95.56 34 ASP B N 1
ATOM 2852 C CA . ASP B 1 34 ? 19.672 25.781 13 1 95.56 34 ASP B CA 1
ATOM 2853 C C . ASP B 1 34 ? 19.422 25.453 11.523 1 95.56 34 ASP B C 1
ATOM 2855 O O . ASP B 1 34 ? 20.312 24.922 10.852 1 95.56 34 ASP B O 1
ATOM 2859 N N . PHE B 1 35 ? 18.219 25.609 11.109 1 93.94 35 PHE B N 1
ATOM 2860 C CA . PHE B 1 35 ? 17.75 25.5 9.734 1 93.94 35 PHE B CA 1
ATOM 2861 C C . PHE B 1 35 ? 17.156 26.812 9.25 1 93.94 35 PHE B C 1
ATOM 2863 O O . PHE B 1 35 ? 16.359 27.438 9.945 1 93.94 35 PHE B O 1
ATOM 2870 N N . HIS B 1 36 ? 17.703 27.281 8.109 1 92.25 36 HIS B N 1
ATOM 2871 C CA . HIS B 1 36 ? 17.25 28.562 7.578 1 92.25 36 HIS B CA 1
ATOM 2872 C C . HIS B 1 36 ? 16.641 28.406 6.188 1 92.25 36 HIS B C 1
ATOM 2874 O O . HIS B 1 36 ? 17.188 27.672 5.355 1 92.25 36 HIS B O 1
ATOM 2880 N N . ASN B 1 37 ? 15.469 28.984 5.98 1 87.81 37 ASN B N 1
ATOM 2881 C CA . ASN B 1 37 ? 14.875 29.094 4.652 1 87.81 37 ASN B CA 1
ATOM 2882 C C . ASN B 1 37 ? 14.18 30.438 4.461 1 87.81 37 ASN B C 1
ATOM 2884 O O . ASN B 1 37 ? 14.398 31.375 5.234 1 87.81 37 ASN B O 1
ATOM 2888 N N . LYS B 1 38 ? 13.469 30.656 3.393 1 86.06 38 LYS B N 1
ATOM 2889 C CA . LYS B 1 38 ? 12.836 31.922 3.062 1 86.06 38 LYS B CA 1
ATOM 2890 C C . LYS B 1 38 ? 11.836 32.344 4.141 1 86.06 38 LYS B C 1
ATOM 2892 O O . LYS B 1 38 ? 11.492 33.5 4.262 1 86.06 38 LYS B O 1
ATOM 2897 N N . HIS B 1 39 ? 11.422 31.406 4.969 1 86.25 39 HIS B N 1
ATOM 2898 C CA . HIS B 1 39 ? 10.414 31.688 5.977 1 86.25 39 HIS B CA 1
ATOM 2899 C C . HIS B 1 39 ? 11.047 32.031 7.32 1 86.25 39 HIS B C 1
ATOM 2901 O O . HIS B 1 39 ? 10.359 32.438 8.258 1 86.25 39 HIS B O 1
ATOM 2907 N N . GLY B 1 40 ? 12.344 31.812 7.375 1 89.88 40 GLY B N 1
ATOM 2908 C CA . GLY B 1 40 ? 13.016 32.219 8.602 1 89.88 40 GLY B CA 1
ATOM 2909 C C . GLY B 1 40 ? 14.07 31.234 9.062 1 89.88 40 GLY B C 1
ATOM 2910 O O . GLY B 1 40 ? 14.469 30.344 8.312 1 89.88 40 GLY B O 1
ATOM 2911 N N . ARG B 1 41 ? 14.531 31.672 10.219 1 93.38 41 ARG B N 1
ATOM 2912 C CA . ARG B 1 41 ? 15.539 30.828 10.867 1 93.38 41 ARG B CA 1
ATOM 2913 C C . ARG B 1 41 ? 14.922 30 11.992 1 93.38 41 ARG B C 1
ATOM 2915 O O . ARG B 1 41 ? 14.305 30.547 12.906 1 93.38 41 ARG B O 1
ATOM 2922 N N . PHE B 1 42 ? 15.102 28.719 11.969 1 94.62 42 PHE B N 1
ATOM 2923 C CA . PHE B 1 42 ? 14.5 27.812 12.938 1 94.62 42 PHE B CA 1
ATOM 2924 C C . PHE B 1 42 ? 15.578 27.062 13.727 1 94.62 42 PHE B C 1
ATOM 2926 O O . PHE B 1 42 ? 16.391 26.344 13.141 1 94.62 42 PHE B O 1
ATOM 2933 N N . LEU B 1 43 ? 15.547 27.25 15 1 95.38 43 LEU B N 1
ATOM 2934 C CA . LEU B 1 43 ? 16.562 26.641 15.859 1 95.38 43 LEU B CA 1
ATOM 2935 C C . LEU B 1 43 ? 16.203 25.188 16.172 1 95.38 43 LEU B C 1
ATOM 2937 O O . LEU B 1 43 ? 15.062 24.891 16.5 1 95.38 43 LEU B O 1
ATOM 2941 N N . PHE B 1 44 ? 17.188 24.266 16.062 1 96.81 44 PHE B N 1
ATOM 2942 C CA . PHE B 1 44 ? 16.938 22.859 16.359 1 96.81 44 PHE B CA 1
ATOM 2943 C C . PHE B 1 44 ? 16.672 22.656 17.859 1 96.81 44 PHE B C 1
ATOM 2945 O O . PHE B 1 44 ? 15.922 21.766 18.234 1 96.81 44 PHE B O 1
ATOM 2952 N N . ASP B 1 45 ? 17.234 23.547 18.656 1 96.31 45 ASP B N 1
ATOM 2953 C CA . ASP B 1 45 ? 16.984 23.484 20.094 1 96.31 45 ASP B CA 1
ATOM 2954 C C . ASP B 1 45 ? 15.508 23.703 20.406 1 96.31 45 ASP B C 1
ATOM 2956 O O . ASP B 1 45 ? 14.992 23.188 21.406 1 96.31 45 ASP B O 1
ATOM 2960 N N . ASP B 1 46 ? 14.836 24.453 19.578 1 93.5 46 ASP B N 1
ATOM 2961 C CA . ASP B 1 46 ? 13.406 24.703 19.766 1 93.5 46 ASP B CA 1
ATOM 2962 C C . ASP B 1 46 ? 12.578 23.484 19.344 1 93.5 46 ASP B C 1
ATOM 2964 O O . ASP B 1 46 ? 11.398 23.391 19.688 1 93.5 46 ASP B O 1
ATOM 2968 N N . MET B 1 47 ? 13.195 22.578 18.578 1 93.31 47 MET B N 1
ATOM 2969 C CA . MET B 1 47 ? 12.531 21.375 18.109 1 93.31 47 MET B CA 1
ATOM 2970 C C . MET B 1 47 ? 12.695 20.234 19.094 1 93.31 47 MET B C 1
ATOM 2972 O O . MET B 1 47 ? 11.766 19.453 19.328 1 93.31 47 MET B O 1
ATOM 2976 N N . ILE B 1 48 ? 13.883 20.188 19.609 1 95.62 48 ILE B N 1
ATOM 2977 C CA . ILE B 1 48 ? 14.234 19.078 20.484 1 95.62 48 ILE B CA 1
ATOM 2978 C C . ILE B 1 48 ? 13.32 19.062 21.703 1 95.62 48 ILE B C 1
ATOM 2980 O O . ILE B 1 48 ? 13.141 20.094 22.359 1 95.62 48 ILE B O 1
ATOM 2984 N N . GLY B 1 49 ? 12.727 17.938 21.969 1 94.06 49 GLY B N 1
ATOM 2985 C CA . GLY B 1 49 ? 11.82 17.797 23.094 1 94.06 49 GLY B CA 1
ATOM 2986 C C . GLY B 1 49 ? 10.367 18 22.734 1 94.06 49 GLY B C 1
ATOM 2987 O O . GLY B 1 49 ? 9.469 17.656 23.5 1 94.06 49 GLY B O 1
ATOM 2988 N N . LYS B 1 50 ? 10.109 18.516 21.609 1 92.44 50 LYS B N 1
ATOM 2989 C CA . LYS B 1 50 ? 8.734 18.703 21.156 1 92.44 50 LYS B CA 1
ATOM 2990 C C . LYS B 1 50 ? 8.219 17.469 20.438 1 92.44 50 LYS B C 1
ATOM 2992 O O . LYS B 1 50 ? 9.008 16.719 19.859 1 92.44 50 LYS B O 1
ATOM 2997 N N . PRO B 1 51 ? 6.938 17.266 20.516 1 90.25 51 PRO B N 1
ATOM 2998 C CA . PRO B 1 51 ? 6.375 16.156 19.75 1 90.25 51 PRO B CA 1
ATOM 2999 C C . PRO B 1 51 ? 6.453 16.375 18.25 1 90.25 51 PRO B C 1
ATOM 3001 O O . PRO B 1 51 ? 6.363 17.5 17.781 1 90.25 51 PRO B O 1
ATOM 3004 N N . PHE B 1 52 ? 6.66 15.305 17.531 1 89.75 52 PHE B N 1
ATOM 3005 C CA . PHE B 1 52 ? 6.52 15.406 16.078 1 89.75 52 PHE B CA 1
ATOM 3006 C C . PHE B 1 52 ? 5.152 15.961 15.711 1 89.75 52 PHE B C 1
ATOM 3008 O O . PHE B 1 52 ? 4.148 15.625 16.344 1 89.75 52 PHE B O 1
ATOM 3015 N N . GLY B 1 53 ? 5.105 16.75 14.68 1 86.5 53 GLY B N 1
ATOM 3016 C CA . GLY B 1 53 ? 3.877 17.406 14.273 1 86.5 53 GLY B CA 1
ATOM 3017 C C . GLY B 1 53 ? 3.754 18.812 14.812 1 86.5 53 GLY B C 1
ATOM 3018 O O . GLY B 1 53 ? 2.842 19.562 14.43 1 86.5 53 GLY B O 1
ATOM 3019 N N . SER B 1 54 ? 4.73 19.266 15.602 1 88.56 54 SER B N 1
ATOM 3020 C CA . SER B 1 54 ? 4.676 20.578 16.234 1 88.56 54 SER B CA 1
ATOM 3021 C C . SER B 1 54 ? 5.012 21.688 15.25 1 88.56 54 SER B C 1
ATOM 3023 O O . SER B 1 54 ? 5.754 21.469 14.289 1 88.56 54 SER B O 1
ATOM 3025 N N . ARG B 1 55 ? 4.465 22.781 15.547 1 88.44 55 ARG B N 1
ATOM 3026 C CA . ARG B 1 55 ? 4.879 24.016 14.867 1 88.44 55 ARG B CA 1
ATOM 3027 C C . ARG B 1 55 ? 6.137 24.594 15.5 1 88.44 55 ARG B C 1
ATOM 3029 O O . ARG B 1 55 ? 6.238 24.672 16.734 1 88.44 55 ARG B O 1
ATOM 3036 N N . ILE B 1 56 ? 7.02 24.891 14.703 1 91.25 56 ILE B N 1
ATOM 3037 C CA . ILE B 1 56 ? 8.25 25.547 15.148 1 91.25 56 ILE B CA 1
ATOM 3038 C C . ILE B 1 56 ? 8.32 26.953 14.578 1 91.25 56 ILE B C 1
ATOM 3040 O O . ILE B 1 56 ? 8.312 27.141 13.359 1 91.25 56 ILE B O 1
ATOM 3044 N N . TYR B 1 57 ? 8.438 27.859 15.43 1 90.88 57 TYR B N 1
ATOM 3045 C CA . TYR B 1 57 ? 8.398 29.266 15.016 1 90.88 57 TYR B CA 1
ATOM 3046 C C . TYR B 1 57 ? 9.789 29.781 14.68 1 90.88 57 TYR B C 1
ATOM 3048 O O . TYR B 1 57 ? 10.773 29.359 15.305 1 90.88 57 TYR B O 1
ATOM 3056 N N . ALA B 1 58 ? 9.773 30.719 13.734 1 92.19 58 ALA B N 1
ATOM 3057 C CA . ALA B 1 58 ? 11.039 31.328 13.344 1 92.19 58 ALA B CA 1
ATOM 3058 C C . ALA B 1 58 ? 11.602 32.188 14.469 1 92.19 58 ALA B C 1
ATOM 3060 O O . ALA B 1 58 ? 10.859 32.906 15.148 1 92.19 58 ALA B O 1
ATOM 3061 N N . SER B 1 59 ? 12.844 32.094 14.703 1 88.25 59 SER B N 1
ATOM 3062 C CA . SER B 1 59 ? 13.492 32.812 15.797 1 88.25 59 SER B CA 1
ATOM 3063 C C . SER B 1 59 ? 13.797 34.281 15.414 1 88.25 59 SER B C 1
ATOM 3065 O O . SER B 1 59 ? 13.961 35.125 16.281 1 88.25 59 SER B O 1
ATOM 3067 N N . ASP B 1 60 ? 14 34.594 14.242 1 84 60 ASP B N 1
ATOM 3068 C CA . ASP B 1 60 ? 14.469 35.875 13.797 1 84 60 ASP B CA 1
ATOM 3069 C C . ASP B 1 60 ? 13.305 36.75 13.32 1 84 60 ASP B C 1
ATOM 3071 O O . ASP B 1 60 ? 13.516 37.844 12.766 1 84 60 ASP B O 1
ATOM 3075 N N . ARG B 1 61 ? 12.242 36.281 13.211 1 73.69 61 ARG B N 1
ATOM 3076 C CA . ARG B 1 61 ? 11.141 37.062 12.664 1 73.69 61 ARG B CA 1
ATOM 3077 C C . ARG B 1 61 ? 10.141 37.406 13.758 1 73.69 61 ARG B C 1
ATOM 3079 O O . ARG B 1 61 ? 9.883 36.625 14.664 1 73.69 61 ARG B O 1
ATOM 3086 N N . GLY B 1 62 ? 10.633 38.281 14.742 1 58.22 62 GLY B N 1
ATOM 3087 C CA . GLY B 1 62 ? 9.766 38.75 15.805 1 58.22 62 GLY B CA 1
ATOM 3088 C C . GLY B 1 62 ? 8.438 38.031 15.867 1 58.22 62 GLY B C 1
ATOM 3089 O O . GLY B 1 62 ? 8.125 37.375 16.859 1 58.22 62 GLY B O 1
ATOM 3090 N N . SER B 1 63 ? 7.461 38.5 15 1 52.53 63 SER B N 1
ATOM 3091 C CA . SER B 1 63 ? 6.051 38.156 15.102 1 52.53 63 SER B CA 1
ATOM 3092 C C . SER B 1 63 ? 5.84 36.656 14.797 1 52.53 63 SER B C 1
ATOM 3094 O O . SER B 1 63 ? 6.605 36.062 14.039 1 52.53 63 SER B O 1
ATOM 3096 N N . LEU B 1 64 ? 5.023 35.906 15.68 1 59.28 64 LEU B N 1
ATOM 3097 C CA . LEU B 1 64 ? 4.422 34.594 15.742 1 59.28 64 LEU B CA 1
ATOM 3098 C C . LEU B 1 64 ? 3.906 34.156 14.367 1 59.28 64 LEU B C 1
ATOM 3100 O O . LEU B 1 64 ? 3.049 33.281 14.266 1 59.28 64 LEU B O 1
ATOM 3104 N N . ARG B 1 65 ? 4.508 34.812 13.281 1 66.94 65 ARG B N 1
ATOM 3105 C CA . ARG B 1 65 ? 3.709 34.625 12.07 1 66.94 65 ARG B CA 1
ATOM 3106 C C . ARG B 1 65 ? 4.32 33.562 11.156 1 66.94 65 ARG B C 1
ATOM 3108 O O . ARG B 1 65 ? 3.635 33.031 10.289 1 66.94 65 ARG B O 1
ATOM 3115 N N . SER B 1 66 ? 5.633 33.25 11.383 1 86 66 SER B N 1
ATOM 3116 C CA . SER B 1 66 ? 6.172 32.25 10.445 1 86 66 SER B CA 1
ATOM 3117 C C . SER B 1 66 ? 6.562 30.969 11.156 1 86 66 SER B C 1
ATOM 3119 O O . SER B 1 66 ? 7.262 31 12.172 1 86 66 SER B O 1
ATOM 3121 N N . TYR B 1 67 ? 6.016 29.938 10.727 1 89.06 67 TYR B N 1
ATOM 3122 C CA . TYR B 1 67 ? 6.301 28.656 11.359 1 89.06 67 TYR B CA 1
ATOM 3123 C C . TYR B 1 67 ? 6.43 27.547 10.312 1 89.06 67 TYR B C 1
ATOM 3125 O O . TYR B 1 67 ? 6.066 27.734 9.156 1 89.06 67 TYR B O 1
ATOM 3133 N N . ILE B 1 68 ? 7.082 26.562 10.758 1 90.38 68 ILE B N 1
ATOM 3134 C CA . ILE B 1 68 ? 7.145 25.328 10 1 90.38 68 ILE B CA 1
ATOM 3135 C C . ILE B 1 68 ? 6.59 24.172 10.844 1 90.38 68 ILE B C 1
ATOM 3137 O O . ILE B 1 68 ? 6.473 24.297 12.07 1 90.38 68 ILE B O 1
ATOM 3141 N N . TYR B 1 69 ? 6.18 23.156 10.172 1 90.31 69 TYR B N 1
ATOM 3142 C CA . TYR B 1 69 ? 5.797 21.938 10.883 1 90.31 69 TYR B CA 1
ATOM 3143 C C . TYR B 1 69 ? 6.945 20.938 10.906 1 90.31 69 TYR B C 1
ATOM 3145 O O . TYR B 1 69 ? 7.605 20.719 9.891 1 90.31 69 TYR B O 1
ATOM 3153 N N . ALA B 1 70 ? 7.227 20.391 12.062 1 92.62 70 ALA B N 1
ATOM 3154 C CA . ALA B 1 70 ? 8.219 19.344 12.219 1 92.62 70 ALA B CA 1
ATOM 3155 C C . ALA B 1 70 ? 7.555 17.969 12.242 1 92.62 70 ALA B C 1
ATOM 3157 O O . ALA B 1 70 ? 7.023 17.547 13.266 1 92.62 70 ALA B O 1
ATOM 3158 N N . MET B 1 71 ? 7.723 17.25 11.141 1 91.06 71 MET B N 1
ATOM 3159 C CA . MET B 1 71 ? 6.988 16 10.984 1 91.06 71 MET B CA 1
ATOM 3160 C C . MET B 1 71 ? 7.91 14.797 11.18 1 91.06 71 MET B C 1
ATOM 3162 O O . MET B 1 71 ? 9.117 14.891 10.922 1 91.06 71 MET B O 1
ATOM 3166 N N . HIS B 1 72 ? 7.273 13.75 11.695 1 91.56 72 HIS B N 1
ATOM 3167 C CA . HIS B 1 72 ? 7.992 12.477 11.734 1 91.56 72 HIS B CA 1
ATOM 3168 C C . HIS B 1 72 ? 8.266 11.961 10.328 1 91.56 72 HIS B C 1
ATOM 3170 O O . HIS B 1 72 ? 7.395 12.008 9.461 1 91.56 72 HIS B O 1
ATOM 3176 N N . PRO B 1 73 ? 9.469 11.508 10.117 1 92.69 73 PRO B N 1
ATOM 3177 C CA . PRO B 1 73 ? 9.727 10.961 8.781 1 92.69 73 PRO B CA 1
ATOM 3178 C C . PRO B 1 73 ? 8.961 9.664 8.516 1 92.69 73 PRO B C 1
ATOM 3180 O O . PRO B 1 73 ? 8.828 8.828 9.414 1 92.69 73 PRO B O 1
ATOM 3183 N N . THR B 1 74 ? 8.367 9.539 7.371 1 92.25 74 THR B N 1
ATOM 3184 C CA . THR B 1 74 ? 7.715 8.352 6.832 1 92.25 74 THR B CA 1
ATOM 3185 C C . THR B 1 74 ? 8.211 8.055 5.418 1 92.25 74 THR B C 1
ATOM 3187 O O . THR B 1 74 ? 8.789 8.93 4.766 1 92.25 74 THR B O 1
ATOM 3190 N N . PRO B 1 75 ? 8.055 6.82 4.973 1 94.12 75 PRO B N 1
ATOM 3191 C CA . PRO B 1 75 ? 8.445 6.527 3.594 1 94.12 75 PRO B CA 1
ATOM 3192 C C . PRO B 1 75 ? 7.766 7.445 2.58 1 94.12 75 PRO B C 1
ATOM 3194 O O . PRO B 1 75 ? 8.383 7.828 1.579 1 94.12 75 PRO B O 1
ATOM 3197 N N . GLU B 1 76 ? 6.559 7.793 2.822 1 92.19 76 GLU B N 1
ATOM 3198 C CA . GLU B 1 76 ? 5.824 8.703 1.947 1 92.19 76 GLU B CA 1
ATOM 3199 C C . GLU B 1 76 ? 6.508 10.062 1.876 1 92.19 76 GLU B C 1
ATOM 3201 O O . GLU B 1 76 ? 6.754 10.586 0.786 1 92.19 76 GLU B O 1
ATOM 3206 N N . TYR B 1 77 ? 6.84 10.602 3.033 1 92.75 77 TYR B N 1
ATOM 3207 C CA . TYR B 1 77 ? 7.512 11.898 3.072 1 92.75 77 TYR B CA 1
ATOM 3208 C C . TYR B 1 77 ? 8.922 11.797 2.492 1 92.75 77 TYR B C 1
ATOM 3210 O O . TYR B 1 77 ? 9.398 12.727 1.835 1 92.75 77 TYR B O 1
ATOM 3218 N N . TRP B 1 78 ? 9.57 10.695 2.787 1 94 78 TRP B N 1
ATOM 3219 C CA . TRP B 1 78 ? 10.914 10.516 2.26 1 94 78 TRP B CA 1
ATOM 3220 C C . TRP B 1 78 ? 10.914 10.562 0.735 1 94 78 TRP B C 1
ATOM 3222 O O . TRP B 1 78 ? 11.789 11.188 0.127 1 94 78 TRP B O 1
ATOM 3232 N N . THR B 1 79 ? 9.977 9.93 0.123 1 93.12 79 THR B N 1
ATOM 3233 C CA . THR B 1 79 ? 9.844 9.938 -1.329 1 93.12 79 THR B CA 1
ATOM 3234 C C . THR B 1 79 ? 9.703 11.359 -1.854 1 93.12 79 THR B C 1
ATOM 3236 O O . THR B 1 79 ? 10.172 11.672 -2.951 1 93.12 79 THR B O 1
ATOM 3239 N N . GLU B 1 80 ? 9.133 12.203 -1.085 1 90.88 80 GLU B N 1
ATOM 3240 C CA . GLU B 1 80 ? 8.898 13.586 -1.489 1 90.88 80 GLU B CA 1
ATOM 3241 C C . GLU B 1 80 ? 10.172 14.422 -1.366 1 90.88 80 GLU B C 1
ATOM 3243 O O . GLU B 1 80 ? 10.375 15.367 -2.133 1 90.88 80 GLU B O 1
ATOM 3248 N N . VAL B 1 81 ? 11.031 14.062 -0.4 1 93.25 81 VAL B N 1
ATOM 3249 C CA . VAL B 1 81 ? 12.031 15.055 -0.012 1 93.25 81 VAL B CA 1
ATOM 3250 C C . VAL B 1 81 ? 13.43 14.531 -0.34 1 93.25 81 VAL B C 1
ATOM 3252 O O . VAL B 1 81 ? 14.406 15.281 -0.299 1 93.25 81 VAL B O 1
ATOM 3255 N N . LEU B 1 82 ? 13.555 13.234 -0.658 1 90.31 82 LEU B N 1
ATOM 3256 C CA . LEU B 1 82 ? 14.891 12.664 -0.825 1 90.31 82 LEU B CA 1
ATOM 3257 C C . LEU B 1 82 ? 15.633 13.359 -1.965 1 90.31 82 LEU B C 1
ATOM 3259 O O . LEU B 1 82 ? 15.008 13.852 -2.908 1 90.31 82 LEU B O 1
ATOM 3263 N N . PRO B 1 83 ? 16.922 13.453 -1.76 1 84.19 83 PRO B N 1
ATOM 3264 C CA . PRO B 1 83 ? 17.719 14.008 -2.857 1 84.19 83 PRO B CA 1
ATOM 3265 C C . PRO B 1 83 ? 17.594 13.195 -4.145 1 84.19 83 PRO B C 1
ATOM 3267 O O . PRO B 1 83 ? 17.609 11.961 -4.105 1 84.19 83 PRO B O 1
ATOM 3270 N N . HIS B 1 84 ? 17.328 13.812 -5.195 1 81.88 84 HIS B N 1
ATOM 3271 C CA . HIS B 1 84 ? 17.125 13.117 -6.461 1 81.88 84 HIS B CA 1
ATOM 3272 C C . HIS B 1 84 ? 18.453 12.828 -7.152 1 81.88 84 HIS B C 1
ATOM 3274 O O . HIS B 1 84 ? 18.781 13.461 -8.156 1 81.88 84 HIS B O 1
ATOM 3280 N N . ARG B 1 85 ? 19.141 11.938 -6.613 1 84.62 85 ARG B N 1
ATOM 3281 C CA . ARG B 1 85 ? 20.391 11.492 -7.23 1 84.62 85 ARG B CA 1
ATOM 3282 C C . ARG B 1 85 ? 20.125 10.477 -8.328 1 84.62 85 ARG B C 1
ATOM 3284 O O . ARG B 1 85 ? 21 10.195 -9.156 1 84.62 85 ARG B O 1
ATOM 3291 N N . THR B 1 86 ? 19 9.867 -8.25 1 89.38 86 THR B N 1
ATOM 3292 C CA . THR B 1 86 ? 18.531 8.891 -9.219 1 89.38 86 THR B CA 1
ATOM 3293 C C . THR B 1 86 ? 17.047 9.109 -9.539 1 89.38 86 THR B C 1
ATOM 3295 O O . THR B 1 86 ? 16.375 9.898 -8.867 1 89.38 86 THR B O 1
ATOM 3298 N N . GLN B 1 87 ? 16.672 8.57 -10.68 1 87.75 87 GLN B N 1
ATOM 3299 C CA . GLN B 1 87 ? 15.227 8.5 -10.906 1 87.75 87 GLN B CA 1
ATOM 3300 C C . GLN B 1 87 ? 14.555 7.586 -9.891 1 87.75 87 GLN B C 1
ATOM 3302 O O . GLN B 1 87 ? 15.055 6.496 -9.602 1 87.75 87 GLN B O 1
ATOM 3307 N N . ILE B 1 88 ? 13.461 8.07 -9.367 1 89.81 88 ILE B N 1
ATOM 3308 C CA . ILE B 1 88 ? 12.82 7.293 -8.312 1 89.81 88 ILE B CA 1
ATOM 3309 C C . ILE B 1 88 ? 11.422 6.871 -8.758 1 89.81 88 ILE B C 1
ATOM 3311 O O . ILE B 1 88 ? 10.867 7.438 -9.703 1 89.81 88 ILE B O 1
ATOM 3315 N N . ILE B 1 89 ? 10.945 5.793 -8.047 1 91.88 89 ILE B N 1
ATOM 3316 C CA . ILE B 1 89 ? 9.547 5.383 -8.133 1 91.88 89 ILE B CA 1
ATOM 3317 C C . ILE B 1 89 ? 8.703 6.207 -7.16 1 91.88 89 ILE B C 1
ATOM 3319 O O . ILE B 1 89 ? 9.109 6.434 -6.02 1 91.88 89 ILE B O 1
ATOM 3323 N N . TYR B 1 90 ? 7.531 6.59 -7.629 1 89.19 90 TYR B N 1
ATOM 3324 C CA . TYR B 1 90 ? 6.742 7.512 -6.816 1 89.19 90 TYR B CA 1
ATOM 3325 C C . TYR B 1 90 ? 5.621 6.777 -6.094 1 89.19 90 TYR B C 1
ATOM 3327 O O . TYR B 1 90 ? 5.469 5.562 -6.238 1 89.19 90 TYR B O 1
ATOM 3335 N N . ALA B 1 91 ? 4.891 7.539 -5.422 1 91.88 91 ALA B N 1
ATOM 3336 C CA . ALA B 1 91 ? 4.004 7.027 -4.383 1 91.88 91 ALA B CA 1
ATOM 3337 C C . ALA B 1 91 ? 2.99 6.039 -4.957 1 91.88 91 ALA B C 1
ATOM 3339 O O . ALA B 1 91 ? 2.748 4.98 -4.375 1 91.88 91 ALA B O 1
ATOM 3340 N N . SER B 1 92 ? 2.34 6.363 -6.07 1 92.56 92 SER B N 1
ATOM 3341 C CA . SER B 1 92 ? 1.315 5.492 -6.633 1 92.56 92 SER B CA 1
ATOM 3342 C C . SER B 1 92 ? 1.894 4.129 -7.004 1 92.56 92 SER B C 1
ATOM 3344 O O . SER B 1 92 ? 1.305 3.092 -6.691 1 92.56 92 SER B O 1
ATOM 3346 N N . ASP B 1 93 ? 3.018 4.152 -7.629 1 95.25 93 ASP B N 1
ATOM 3347 C CA . ASP B 1 93 ? 3.674 2.9 -7.992 1 95.25 93 ASP B CA 1
ATOM 3348 C C . ASP B 1 93 ? 4.188 2.17 -6.754 1 95.25 93 ASP B C 1
ATOM 3350 O O . ASP B 1 93 ? 4.07 0.947 -6.656 1 95.25 93 ASP B O 1
ATOM 3354 N N . ILE B 1 94 ? 4.746 2.924 -5.855 1 97.12 94 ILE B N 1
ATOM 3355 C CA . ILE B 1 94 ? 5.266 2.334 -4.625 1 97.12 94 ILE B CA 1
ATOM 3356 C C . ILE B 1 94 ? 4.141 1.608 -3.889 1 97.12 94 ILE B C 1
ATOM 3358 O O . ILE B 1 94 ? 4.32 0.475 -3.436 1 97.12 94 ILE B O 1
ATOM 3362 N N . SER B 1 95 ? 3.01 2.279 -3.76 1 96.44 95 SER B N 1
ATOM 3363 C CA . SER B 1 95 ? 1.879 1.68 -3.059 1 96.44 95 SER B CA 1
ATOM 3364 C C . SER B 1 95 ? 1.437 0.384 -3.73 1 96.44 95 SER B C 1
ATOM 3366 O O . SER B 1 95 ? 1.19 -0.618 -3.057 1 96.44 95 SER B O 1
ATOM 3368 N N . MET B 1 96 ? 1.392 0.42 -5.059 1 96.25 96 MET B N 1
ATOM 3369 C CA . MET B 1 96 ? 0.968 -0.757 -5.812 1 96.25 96 MET B CA 1
ATOM 3370 C C . MET B 1 96 ? 1.962 -1.9 -5.637 1 96.25 96 MET B C 1
ATOM 3372 O O . MET B 1 96 ? 1.564 -3.053 -5.457 1 96.25 96 MET B O 1
ATOM 3376 N N . VAL B 1 97 ? 3.213 -1.598 -5.676 1 98 97 VAL B N 1
ATOM 3377 C CA . VAL B 1 97 ? 4.258 -2.607 -5.535 1 98 97 VAL B CA 1
ATOM 3378 C C . VAL B 1 97 ? 4.137 -3.285 -4.168 1 98 97 VAL B C 1
ATOM 3380 O O . VAL B 1 97 ? 4.117 -4.516 -4.078 1 98 97 VAL B O 1
ATOM 3383 N N . THR B 1 98 ? 4.043 -2.523 -3.117 1 97.5 98 THR B N 1
ATOM 3384 C CA . THR B 1 98 ? 3.994 -3.082 -1.771 1 97.5 98 THR B CA 1
ATOM 3385 C C . THR B 1 98 ? 2.746 -3.943 -1.588 1 97.5 98 THR B C 1
ATOM 3387 O O . THR B 1 98 ? 2.795 -4.984 -0.931 1 97.5 98 THR B O 1
ATOM 3390 N N . PHE B 1 99 ? 1.659 -3.539 -2.207 1 95.94 99 PHE B N 1
ATOM 3391 C CA . PHE B 1 99 ? 0.4 -4.262 -2.08 1 95.94 99 PHE B CA 1
ATOM 3392 C C . PHE B 1 99 ? 0.414 -5.527 -2.932 1 95.94 99 PHE B C 1
ATOM 3394 O O . PHE B 1 99 ? 0.219 -6.629 -2.416 1 95.94 99 PHE B O 1
ATOM 3401 N N . MET B 1 100 ? 0.77 -5.391 -4.172 1 96.19 100 MET B N 1
ATOM 3402 C CA . MET B 1 100 ? 0.591 -6.469 -5.137 1 96.19 100 MET B CA 1
ATOM 3403 C C . MET B 1 100 ? 1.713 -7.496 -5.02 1 96.19 100 MET B C 1
ATOM 3405 O O . MET B 1 100 ? 1.625 -8.586 -5.586 1 96.19 100 MET B O 1
ATOM 3409 N N . LEU B 1 101 ? 2.707 -7.223 -4.25 1 97.44 101 LEU B N 1
ATOM 3410 C CA . LEU B 1 101 ? 3.707 -8.227 -3.902 1 97.44 101 LEU B CA 1
ATOM 3411 C C . LEU B 1 101 ? 3.305 -8.977 -2.639 1 97.44 101 LEU B C 1
ATOM 3413 O O . LEU B 1 101 ? 4.066 -9.812 -2.137 1 97.44 101 LEU B O 1
ATOM 3417 N N . ASP B 1 102 ? 2.182 -8.656 -2.117 1 93.31 102 ASP B N 1
ATOM 3418 C CA . ASP B 1 102 ? 1.62 -9.312 -0.941 1 93.31 102 ASP B CA 1
ATOM 3419 C C . ASP B 1 102 ? 2.533 -9.148 0.271 1 93.31 102 ASP B C 1
ATOM 3421 O O . ASP B 1 102 ? 2.715 -10.086 1.052 1 93.31 102 ASP B O 1
ATOM 3425 N N . LEU B 1 103 ? 3.189 -8.008 0.402 1 95.19 103 LEU B N 1
ATOM 3426 C CA . LEU B 1 103 ? 4.133 -7.805 1.497 1 95.19 103 LEU B CA 1
ATOM 3427 C C . LEU B 1 103 ? 3.4 -7.715 2.832 1 95.19 103 LEU B C 1
ATOM 3429 O O . LEU B 1 103 ? 2.316 -7.133 2.914 1 95.19 103 LEU B O 1
ATOM 3433 N N . LYS B 1 104 ? 3.992 -8.266 3.811 1 90 104 LYS B N 1
ATOM 3434 C CA . LYS B 1 104 ? 3.48 -8.289 5.176 1 90 104 LYS B CA 1
ATOM 3435 C C . LYS B 1 104 ? 4.621 -8.336 6.191 1 90 104 LYS B C 1
ATOM 3437 O O . LYS B 1 104 ? 5.766 -8.617 5.828 1 90 104 LYS B O 1
ATOM 3442 N N . PRO B 1 105 ? 4.32 -7.992 7.402 1 89.12 105 PRO B N 1
ATOM 3443 C CA . PRO B 1 105 ? 5.379 -8.156 8.398 1 89.12 105 PRO B CA 1
ATOM 3444 C C . PRO B 1 105 ? 6 -9.547 8.383 1 89.12 105 PRO B C 1
ATOM 3446 O O . PRO B 1 105 ? 5.281 -10.547 8.359 1 89.12 105 PRO B O 1
ATOM 3449 N N . GLY B 1 106 ? 7.336 -9.586 8.289 1 92 106 GLY B N 1
ATOM 3450 C CA . GLY B 1 106 ? 8.031 -10.867 8.273 1 92 106 GLY B CA 1
ATOM 3451 C C . GLY B 1 106 ? 8.492 -11.281 6.887 1 92 106 GLY B C 1
ATOM 3452 O O . GLY B 1 106 ? 9.305 -12.188 6.742 1 92 106 GLY B O 1
ATOM 3453 N N . SER B 1 107 ? 8.039 -10.617 5.887 1 94.75 107 SER B N 1
ATOM 3454 C CA . SER B 1 107 ? 8.422 -10.961 4.523 1 94.75 107 SER B CA 1
ATOM 3455 C C . SER B 1 107 ? 9.914 -10.734 4.297 1 94.75 107 SER B C 1
ATOM 3457 O O . SER B 1 107 ? 10.492 -9.773 4.82 1 94.75 107 SER B O 1
ATOM 3459 N N . VAL B 1 108 ? 10.477 -11.641 3.539 1 97.94 108 VAL B N 1
ATOM 3460 C CA . VAL B 1 108 ? 11.82 -11.445 3.02 1 97.94 108 VAL B CA 1
ATOM 3461 C C . VAL B 1 108 ? 11.758 -11.016 1.555 1 97.94 108 VAL B C 1
ATOM 3463 O O . VAL B 1 108 ? 11.18 -11.727 0.722 1 97.94 108 VAL B O 1
ATOM 3466 N N . VAL B 1 109 ? 12.367 -9.852 1.254 1 98.81 109 VAL B N 1
ATOM 3467 C CA . VAL B 1 109 ? 12.18 -9.242 -0.058 1 98.81 109 VAL B CA 1
ATOM 3468 C C . VAL B 1 109 ? 13.531 -8.961 -0.703 1 98.81 109 VAL B C 1
ATOM 3470 O O . VAL B 1 109 ? 14.477 -8.562 -0.022 1 98.81 109 VAL B O 1
ATOM 3473 N N . LEU B 1 110 ? 13.609 -9.211 -2.004 1 98.75 110 LEU B N 1
ATOM 3474 C CA . LEU B 1 110 ? 14.75 -8.805 -2.822 1 98.75 110 LEU B CA 1
ATOM 3475 C C . LEU B 1 110 ? 14.383 -7.633 -3.725 1 98.75 110 LEU B C 1
ATOM 3477 O O . LEU B 1 110 ? 13.367 -7.672 -4.422 1 98.75 110 LEU B O 1
ATOM 3481 N N . GLU B 1 111 ? 15.141 -6.598 -3.648 1 98.62 111 GLU B N 1
ATOM 3482 C CA . GLU B 1 111 ? 14.969 -5.418 -4.496 1 98.62 111 GLU B CA 1
ATOM 3483 C C . GLU B 1 111 ? 16.219 -5.141 -5.312 1 98.62 111 GLU B C 1
ATOM 3485 O O . GLU B 1 111 ? 17.344 -5.215 -4.793 1 98.62 111 GLU B O 1
ATOM 3490 N N . THR B 1 112 ? 16.078 -4.93 -6.594 1 97.56 112 THR B N 1
ATOM 3491 C CA . THR B 1 112 ? 17.156 -4.387 -7.406 1 97.56 112 THR B CA 1
ATOM 3492 C C . THR B 1 112 ? 16.875 -2.936 -7.781 1 97.56 112 THR B C 1
ATOM 3494 O O . THR B 1 112 ? 15.719 -2.549 -7.973 1 97.56 112 THR B O 1
ATOM 3497 N N . GLY B 1 113 ? 17.938 -2.156 -7.941 1 95.69 113 GLY B N 1
ATOM 3498 C CA . GLY B 1 113 ? 17.781 -0.73 -8.18 1 95.69 113 GLY B CA 1
ATOM 3499 C C . GLY B 1 113 ? 17.484 0.052 -6.914 1 95.69 113 GLY B C 1
ATOM 3500 O O . GLY B 1 113 ? 16.484 0.779 -6.852 1 95.69 113 GLY B O 1
ATOM 3501 N N . THR B 1 114 ? 18.359 -0.102 -5.938 1 96 114 THR B N 1
ATOM 3502 C CA . THR B 1 114 ? 18.172 0.585 -4.664 1 96 114 THR B CA 1
ATOM 3503 C C . THR B 1 114 ? 17.984 2.084 -4.879 1 96 114 THR B C 1
ATOM 3505 O O . THR B 1 114 ? 17.047 2.682 -4.348 1 96 114 THR B O 1
ATOM 3508 N N . GLY B 1 115 ? 18.953 2.693 -5.699 1 94.25 115 GLY B N 1
ATOM 3509 C 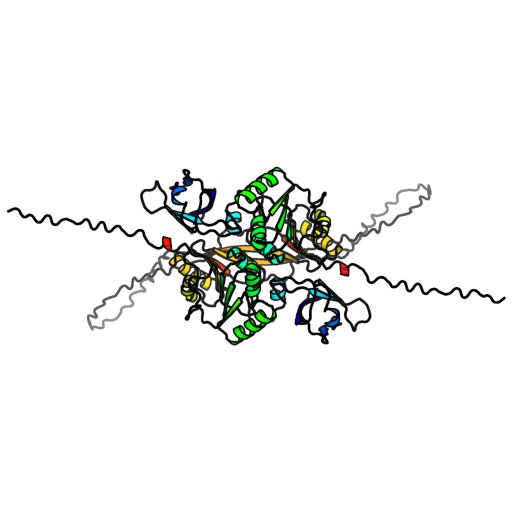CA . GLY B 1 115 ? 18.891 4.117 -5.988 1 94.25 115 GLY B CA 1
ATOM 3510 C C . GLY B 1 115 ? 18.938 4.98 -4.738 1 94.25 115 GLY B C 1
ATOM 3511 O O . GLY B 1 115 ? 19.828 4.828 -3.9 1 94.25 115 GLY B O 1
ATOM 3512 N N . SER B 1 116 ? 17.922 5.809 -4.641 1 93.62 116 SER B N 1
ATOM 3513 C CA . SER B 1 116 ? 17.859 6.727 -3.508 1 93.62 116 SER B CA 1
ATOM 3514 C C . SER B 1 116 ? 17.094 6.109 -2.34 1 93.62 116 SER B C 1
ATOM 3516 O O . SER B 1 116 ? 16.875 6.77 -1.323 1 93.62 116 SER B O 1
ATOM 3518 N N . GLY B 1 117 ? 16.641 4.902 -2.496 1 95.19 117 GLY B N 1
ATOM 3519 C CA . GLY B 1 117 ? 16.062 4.145 -1.398 1 95.19 117 GLY B CA 1
ATOM 3520 C C . GLY B 1 117 ? 14.617 4.508 -1.126 1 95.19 117 GLY B C 1
ATOM 3521 O O . GLY B 1 117 ? 14.102 4.254 -0.035 1 95.19 117 GLY B O 1
ATOM 3522 N N . SER B 1 118 ? 13.953 5.16 -2.137 1 95.25 118 SER B N 1
ATOM 3523 C CA . SER B 1 118 ? 12.555 5.523 -1.965 1 95.25 118 SER B CA 1
ATOM 3524 C C . SER B 1 118 ? 11.68 4.289 -1.761 1 95.25 118 SER B C 1
ATOM 3526 O O . SER B 1 118 ? 11.039 4.141 -0.718 1 95.25 118 SER B O 1
ATOM 3528 N N . LEU B 1 119 ? 11.719 3.395 -2.676 1 97.56 119 LEU B N 1
ATOM 3529 C CA . LEU B 1 119 ? 10.938 2.166 -2.57 1 97.56 119 LEU B CA 1
ATOM 3530 C C . LEU B 1 119 ? 11.414 1.321 -1.394 1 97.56 119 LEU B C 1
ATOM 3532 O O . LEU B 1 119 ? 10.594 0.74 -0.674 1 97.56 119 LEU B O 1
ATOM 3536 N N . SER B 1 120 ? 12.711 1.298 -1.13 1 97.88 120 SER B N 1
ATOM 3537 C CA . SER B 1 120 ? 13.289 0.505 -0.053 1 97.88 120 SER B CA 1
ATOM 3538 C C . SER B 1 120 ? 12.672 0.864 1.294 1 97.88 120 SER B C 1
ATOM 3540 O O . SER B 1 120 ? 12.383 -0.018 2.105 1 97.88 120 SER B O 1
ATOM 3542 N N . HIS B 1 121 ? 12.461 2.123 1.518 1 96.81 121 HIS B N 1
ATOM 3543 C CA . HIS B 1 121 ? 11.891 2.576 2.783 1 96.81 121 HIS B CA 1
ATOM 3544 C C . HIS B 1 121 ? 10.461 2.076 2.959 1 96.81 121 HIS B C 1
ATOM 3546 O O . HIS B 1 121 ? 10.07 1.671 4.055 1 96.81 121 HIS B O 1
ATOM 3552 N N . ALA B 1 122 ? 9.703 2.148 1.87 1 97.12 122 ALA B N 1
ATOM 3553 C CA . ALA B 1 122 ? 8.32 1.681 1.927 1 97.12 122 ALA B CA 1
ATOM 3554 C C . ALA B 1 122 ? 8.266 0.177 2.184 1 97.12 122 ALA B C 1
ATOM 3556 O O . ALA B 1 122 ? 7.453 -0.29 2.988 1 97.12 122 ALA B O 1
ATOM 3557 N N . ILE B 1 123 ? 9.125 -0.563 1.509 1 98.06 123 ILE B N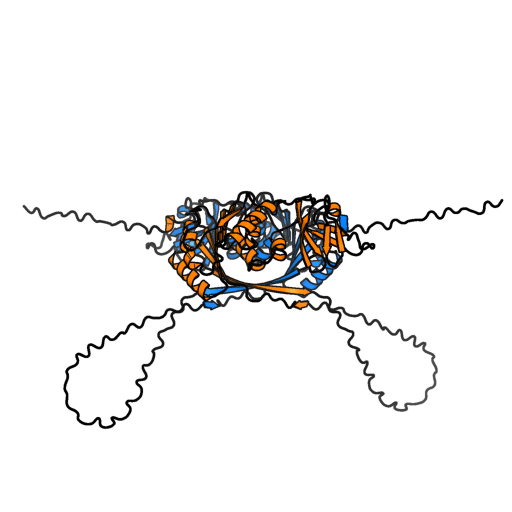 1
ATOM 3558 C CA . ILE B 1 123 ? 9.172 -2.006 1.72 1 98.06 123 ILE B CA 1
ATOM 3559 C C . ILE B 1 123 ? 9.57 -2.303 3.166 1 98.06 123 ILE B C 1
ATOM 3561 O O . ILE B 1 123 ? 8.93 -3.121 3.834 1 98.06 123 ILE B O 1
ATOM 3565 N N . ALA B 1 124 ? 10.594 -1.642 3.668 1 97.06 124 ALA B N 1
ATOM 3566 C CA . ALA B 1 124 ? 11.102 -1.872 5.02 1 97.06 124 ALA B CA 1
ATOM 3567 C C . ALA B 1 124 ? 10 -1.668 6.059 1 97.06 124 ALA B C 1
ATOM 3569 O O . ALA B 1 124 ? 9.828 -2.492 6.957 1 97.06 124 ALA B O 1
ATOM 3570 N N . ARG B 1 125 ? 9.273 -0.586 5.918 1 94 125 ARG B N 1
ATOM 3571 C CA . ARG B 1 125 ? 8.195 -0.309 6.855 1 94 125 ARG B CA 1
ATOM 3572 C C . ARG B 1 125 ? 7.148 -1.421 6.832 1 94 125 ARG B C 1
ATOM 3574 O O . ARG B 1 125 ? 6.613 -1.799 7.879 1 94 125 ARG B O 1
ATOM 3581 N N . THR B 1 126 ? 6.852 -1.884 5.648 1 93.75 126 THR B N 1
ATOM 3582 C CA . THR B 1 126 ? 5.785 -2.857 5.457 1 93.75 126 THR B CA 1
ATOM 3583 C C . THR B 1 126 ? 6.172 -4.211 6.047 1 93.75 126 THR B C 1
ATOM 3585 O O . THR B 1 126 ? 5.332 -4.914 6.605 1 93.75 126 THR B O 1
ATOM 3588 N N . ILE B 1 127 ? 7.41 -4.559 6.035 1 95.06 127 ILE B N 1
ATOM 3589 C CA . ILE B 1 127 ? 7.809 -5.926 6.359 1 95.06 127 ILE B CA 1
ATOM 3590 C C . ILE B 1 127 ? 8.336 -5.98 7.793 1 95.06 127 ILE B C 1
ATOM 3592 O O . ILE B 1 127 ? 8.523 -7.066 8.352 1 95.06 127 ILE B O 1
ATOM 3596 N N . ALA B 1 128 ? 8.633 -4.801 8.32 1 91.88 128 ALA B N 1
ATOM 3597 C CA . ALA B 1 128 ? 9.109 -4.738 9.695 1 91.88 128 ALA B CA 1
ATOM 3598 C C . ALA B 1 128 ? 8.055 -5.273 10.664 1 91.88 128 ALA B C 1
ATOM 3600 O O . ALA B 1 128 ? 6.863 -5.289 10.352 1 91.88 128 ALA B O 1
ATOM 3601 N N . PRO B 1 129 ? 8.461 -5.758 11.859 1 88.62 129 PRO B N 1
ATOM 3602 C CA . PRO B 1 129 ? 9.812 -5.711 12.422 1 88.62 129 PRO B CA 1
ATOM 3603 C C . PRO B 1 129 ? 10.609 -6.984 12.148 1 88.62 129 PRO B C 1
ATOM 3605 O O . PRO B 1 129 ? 11.812 -7.035 12.422 1 88.62 129 PRO B O 1
ATOM 3608 N N . THR B 1 130 ? 10.031 -8.023 11.602 1 91.31 130 THR B N 1
ATOM 3609 C CA . THR B 1 130 ? 10.695 -9.32 11.562 1 91.31 130 THR B CA 1
ATOM 3610 C C . THR B 1 130 ? 11.102 -9.688 10.141 1 91.31 130 THR B C 1
ATOM 3612 O O . THR B 1 130 ? 11.758 -10.703 9.914 1 91.31 130 THR B O 1
ATOM 3615 N N . GLY B 1 131 ? 10.688 -8.898 9.211 1 94.75 131 GLY B N 1
ATOM 3616 C CA . GLY B 1 131 ? 11.078 -9.141 7.828 1 94.75 131 GLY B CA 1
ATOM 3617 C C . GLY B 1 131 ? 12.438 -8.555 7.484 1 94.75 131 GLY B C 1
ATOM 3618 O O . GLY B 1 131 ? 13.109 -7.984 8.344 1 94.75 131 GLY B O 1
ATOM 3619 N N . HIS B 1 132 ? 12.836 -8.789 6.203 1 98.25 132 HIS B N 1
ATOM 3620 C CA . HIS B 1 132 ? 14.141 -8.305 5.789 1 98.25 132 HIS B CA 1
ATOM 3621 C C . HIS B 1 132 ? 14.156 -7.961 4.301 1 98.25 132 HIS B C 1
ATOM 3623 O O . HIS B 1 132 ? 13.586 -8.688 3.486 1 98.25 132 HIS B O 1
ATOM 3629 N N . LEU B 1 133 ? 14.805 -6.879 4.023 1 98.69 133 LEU B N 1
ATOM 3630 C CA . LEU B 1 133 ? 14.984 -6.449 2.639 1 98.69 133 LEU B CA 1
ATOM 3631 C C . LEU B 1 133 ? 16.438 -6.586 2.211 1 98.69 133 LEU B C 1
ATOM 3633 O O . LEU B 1 133 ? 17.328 -6.016 2.846 1 98.69 133 LEU B O 1
ATOM 3637 N N . HIS B 1 134 ? 16.672 -7.367 1.208 1 98.62 134 HIS B N 1
ATOM 3638 C CA . HIS B 1 134 ? 17.938 -7.379 0.487 1 98.62 134 HIS B CA 1
ATOM 3639 C C . HIS B 1 134 ? 17.859 -6.523 -0.772 1 98.62 134 HIS B C 1
ATOM 3641 O O . HIS B 1 134 ? 17.156 -6.867 -1.723 1 98.62 134 HIS B O 1
ATOM 3647 N N . THR B 1 135 ? 18.562 -5.406 -0.753 1 98.38 135 THR B N 1
ATOM 3648 C CA . THR B 1 135 ? 18.516 -4.516 -1.909 1 98.38 135 THR B CA 1
ATOM 3649 C C . THR B 1 135 ? 19.875 -4.406 -2.57 1 98.38 135 THR B C 1
ATOM 3651 O O . THR B 1 135 ? 20.906 -4.398 -1.887 1 98.38 135 THR B O 1
ATOM 3654 N N . PHE B 1 136 ? 19.875 -4.336 -3.926 1 97.5 136 PHE B N 1
ATOM 3655 C CA . PHE B 1 136 ? 21.109 -4.367 -4.699 1 97.5 136 PHE B CA 1
ATOM 3656 C C . PHE B 1 136 ? 21.141 -3.227 -5.711 1 97.5 136 PHE B C 1
ATOM 3658 O O . PHE B 1 136 ? 20.125 -2.908 -6.328 1 97.5 136 PHE B O 1
ATOM 3665 N N . ASP B 1 137 ? 22.219 -2.648 -5.828 1 96.44 137 ASP B N 1
ATOM 3666 C CA . ASP B 1 137 ? 22.484 -1.651 -6.859 1 96.44 137 ASP B CA 1
ATOM 3667 C C . ASP B 1 137 ? 23.797 -1.943 -7.582 1 96.44 137 ASP B C 1
ATOM 3669 O O . ASP B 1 137 ? 24.719 -2.52 -7 1 96.44 137 ASP B O 1
ATOM 3673 N N . PHE B 1 138 ? 23.828 -1.594 -8.812 1 94.38 138 PHE B N 1
ATOM 3674 C CA . PHE B 1 138 ? 25.016 -1.815 -9.641 1 94.38 138 PHE B CA 1
ATOM 3675 C C . PHE B 1 138 ? 26.125 -0.849 -9.266 1 94.38 138 PHE B C 1
ATOM 3677 O O . PHE B 1 138 ? 27.312 -1.198 -9.336 1 94.38 138 PHE B O 1
ATOM 3684 N N . HIS B 1 139 ? 25.828 0.354 -8.828 1 94.69 139 HIS B N 1
ATOM 3685 C CA . HIS B 1 139 ? 26.781 1.427 -8.586 1 94.69 139 HIS B CA 1
ATOM 3686 C C . HIS B 1 139 ? 27.25 1.433 -7.133 1 94.69 139 HIS B C 1
ATOM 3688 O O . HIS B 1 139 ? 26.453 1.625 -6.219 1 94.69 139 HIS B O 1
ATOM 3694 N N . ALA B 1 140 ? 28.484 1.449 -6.965 1 96.06 140 ALA B N 1
ATOM 3695 C CA . ALA B 1 140 ? 29.094 1.386 -5.641 1 96.06 140 ALA B CA 1
ATOM 3696 C C . ALA B 1 140 ? 28.781 2.643 -4.832 1 96.06 140 ALA B C 1
ATOM 3698 O O . ALA B 1 140 ? 28.516 2.566 -3.631 1 96.06 140 ALA B O 1
ATOM 3699 N N . GLU B 1 141 ? 28.844 3.701 -5.449 1 95.56 141 GLU B N 1
ATOM 3700 C CA . GLU B 1 141 ? 28.594 4.965 -4.766 1 95.56 141 GLU B CA 1
ATOM 3701 C C . GLU B 1 141 ? 27.172 5.031 -4.227 1 95.56 141 GLU B C 1
ATOM 3703 O O . GLU B 1 141 ? 26.953 5.492 -3.105 1 95.56 141 GLU B O 1
ATOM 3708 N N . ARG B 1 142 ? 26.234 4.598 -5.047 1 94.81 142 ARG B N 1
ATOM 3709 C CA . ARG B 1 142 ? 24.844 4.57 -4.617 1 94.81 142 ARG B CA 1
ATOM 3710 C C . ARG B 1 142 ? 24.656 3.633 -3.428 1 94.81 142 ARG B C 1
ATOM 3712 O O . ARG B 1 142 ? 23.906 3.941 -2.504 1 94.81 142 ARG B O 1
ATOM 3719 N N . VAL B 1 143 ? 25.344 2.559 -3.465 1 97 143 VAL B N 1
ATOM 3720 C CA . VAL B 1 143 ? 25.266 1.568 -2.396 1 97 143 VAL B CA 1
ATOM 3721 C C . VAL B 1 143 ? 25.766 2.172 -1.091 1 97 143 VAL B C 1
ATOM 3723 O O . VAL B 1 143 ? 25.125 2.049 -0.048 1 97 143 VAL B O 1
ATOM 3726 N N . GLU B 1 144 ? 26.859 2.805 -1.143 1 97.38 144 GLU B N 1
ATOM 3727 C CA . GLU B 1 144 ? 27.453 3.398 0.051 1 97.38 144 GLU B CA 1
ATOM 3728 C C . GLU B 1 144 ? 26.562 4.484 0.634 1 97.38 144 GLU B C 1
ATOM 3730 O O . GLU B 1 144 ? 26.359 4.551 1.85 1 97.38 144 GLU B O 1
ATOM 3735 N N . LYS B 1 145 ? 26.062 5.266 -0.216 1 95.88 145 LYS B N 1
ATOM 3736 C CA . LYS B 1 145 ? 25.188 6.336 0.232 1 95.88 145 LYS B CA 1
ATOM 3737 C C . LYS B 1 145 ? 23.906 5.777 0.846 1 95.88 145 LYS B C 1
ATOM 3739 O O . LYS B 1 145 ? 23.469 6.23 1.903 1 95.88 145 LYS B O 1
ATOM 3744 N N . ALA B 1 146 ? 23.344 4.828 0.138 1 96 146 ALA B N 1
ATOM 3745 C CA . ALA B 1 146 ? 22.125 4.207 0.644 1 96 146 ALA B CA 1
ATOM 3746 C C . ALA B 1 146 ? 22.359 3.533 1.991 1 96 146 ALA B C 1
ATOM 3748 O O . ALA B 1 146 ? 21.547 3.646 2.908 1 96 146 ALA B O 1
ATOM 3749 N N . LYS B 1 147 ? 23.469 2.867 2.105 1 97.19 147 LYS B N 1
ATOM 3750 C CA . LYS B 1 147 ? 23.828 2.195 3.352 1 97.19 147 LYS B CA 1
ATOM 3751 C C . LYS B 1 147 ? 23.906 3.188 4.508 1 97.19 147 LYS B C 1
ATOM 3753 O O . LYS B 1 147 ? 23.391 2.922 5.594 1 97.19 147 LYS B O 1
ATOM 3758 N N . ALA B 1 148 ? 24.547 4.23 4.293 1 95.38 148 ALA B N 1
ATOM 3759 C CA . ALA B 1 148 ? 24.688 5.266 5.316 1 95.38 148 ALA B CA 1
ATOM 3760 C C . ALA B 1 148 ? 23.328 5.848 5.688 1 95.38 148 ALA B C 1
ATOM 3762 O O . ALA B 1 148 ? 23.047 6.078 6.867 1 95.38 148 ALA B O 1
ATOM 3763 N N . GLU B 1 149 ? 22.5 6.082 4.715 1 93.69 149 GLU B N 1
ATOM 3764 C CA . GLU B 1 149 ? 21.172 6.645 4.965 1 93.69 149 GLU B CA 1
ATOM 3765 C C . GLU B 1 149 ? 20.297 5.664 5.734 1 93.69 149 GLU B C 1
ATOM 3767 O O . GLU B 1 149 ? 19.609 6.047 6.695 1 93.69 149 GLU B O 1
ATOM 3772 N N . PHE B 1 150 ? 20.328 4.406 5.305 1 96 150 PHE B N 1
ATOM 3773 C CA . PHE B 1 150 ? 19.547 3.398 6.016 1 96 150 PHE B CA 1
ATOM 3774 C C . PHE B 1 150 ? 19.984 3.307 7.473 1 96 150 PHE B C 1
ATOM 3776 O O . PHE B 1 150 ? 19.156 3.199 8.375 1 96 150 PHE B O 1
ATOM 3783 N N . ALA B 1 151 ? 21.25 3.365 7.684 1 94.75 151 ALA B N 1
ATOM 3784 C CA . ALA B 1 151 ? 21.781 3.32 9.047 1 94.75 151 ALA B CA 1
ATOM 3785 C C . ALA B 1 151 ? 21.297 4.523 9.859 1 94.75 151 ALA B C 1
ATOM 3787 O O . ALA B 1 151 ? 20.828 4.371 10.984 1 94.75 151 ALA B O 1
ATOM 3788 N N . SER B 1 152 ? 21.406 5.684 9.281 1 91.69 152 SER B N 1
ATOM 3789 C CA . SER B 1 152 ? 21 6.906 9.961 1 91.69 152 SER B CA 1
ATOM 3790 C C . SER B 1 152 ? 19.5 6.902 10.25 1 91.69 152 SER B C 1
ATOM 3792 O O . SER B 1 152 ? 19.047 7.523 11.211 1 91.69 152 SER B O 1
ATOM 3794 N N . HIS B 1 153 ? 18.781 6.195 9.414 1 92.94 153 HIS B N 1
ATOM 3795 C CA . HIS B 1 153 ? 17.328 6.145 9.555 1 92.94 153 HIS B CA 1
ATOM 3796 C C . HIS B 1 153 ? 16.906 4.992 10.453 1 92.94 153 HIS B C 1
ATOM 3798 O O . HIS B 1 153 ? 15.711 4.742 10.625 1 92.94 153 HIS B O 1
ATOM 3804 N N . GLY B 1 154 ? 17.891 4.242 10.969 1 91.5 154 GLY B N 1
ATOM 3805 C CA . GLY B 1 154 ? 17.609 3.146 11.875 1 91.5 154 GLY B CA 1
ATOM 3806 C C . GLY B 1 154 ? 17.062 1.919 11.172 1 91.5 154 GLY B C 1
ATOM 3807 O O . GLY B 1 154 ? 16.234 1.196 11.734 1 91.5 154 GLY B O 1
ATOM 3808 N N . LEU B 1 155 ? 17.484 1.676 9.945 1 95.38 155 LEU B N 1
ATOM 3809 C CA . LEU B 1 155 ? 16.906 0.601 9.148 1 95.38 155 LEU B CA 1
ATOM 3810 C C . LEU B 1 155 ? 17.922 -0.513 8.922 1 95.38 155 LEU B C 1
ATOM 3812 O O . LEU B 1 155 ? 17.656 -1.466 8.188 1 95.38 155 LEU B O 1
ATOM 3816 N N . SER B 1 156 ? 19.047 -0.512 9.594 1 95.38 156 SER B N 1
ATOM 3817 C CA . SER B 1 156 ? 20.141 -1.455 9.344 1 95.38 156 SER B CA 1
ATOM 3818 C C . SER B 1 156 ? 19.734 -2.873 9.742 1 95.38 156 SER B C 1
ATOM 3820 O O . SER B 1 156 ? 20.281 -3.846 9.211 1 95.38 156 SER B O 1
ATOM 3822 N N . ASP B 1 157 ? 18.828 -2.984 10.648 1 94.81 157 ASP B N 1
ATOM 3823 C CA . ASP B 1 157 ? 18.406 -4.309 11.094 1 94.81 157 ASP B CA 1
ATOM 3824 C C . ASP B 1 157 ? 17.453 -4.953 10.078 1 94.81 157 ASP B C 1
ATOM 3826 O O . ASP B 1 157 ? 17.281 -6.172 10.078 1 94.81 157 ASP B O 1
ATOM 3830 N N . VAL B 1 158 ? 16.875 -4.133 9.203 1 96.38 158 VAL B N 1
ATOM 3831 C CA . VAL B 1 158 ? 15.82 -4.629 8.328 1 96.38 158 VAL B CA 1
ATOM 3832 C C . VAL B 1 158 ? 16.297 -4.621 6.879 1 96.38 158 VAL B C 1
ATOM 3834 O O . VAL B 1 158 ? 15.766 -5.344 6.039 1 96.38 158 VAL B O 1
ATOM 3837 N N . ILE B 1 159 ? 17.344 -3.84 6.598 1 98.19 159 ILE B N 1
ATOM 3838 C CA . ILE B 1 159 ? 17.781 -3.705 5.211 1 98.19 159 ILE B CA 1
ATOM 3839 C C . ILE B 1 159 ? 19.266 -4.086 5.102 1 98.19 159 ILE B C 1
ATOM 3841 O O . ILE B 1 159 ? 20.094 -3.615 5.887 1 98.19 159 ILE B O 1
ATOM 3845 N N . THR B 1 160 ? 19.547 -4.926 4.195 1 98.31 160 THR B N 1
ATOM 3846 C CA . THR B 1 160 ? 20.922 -5.164 3.736 1 98.31 160 THR B CA 1
ATOM 3847 C C . THR B 1 160 ? 21.109 -4.66 2.309 1 98.31 160 THR B C 1
ATOM 3849 O O . THR B 1 160 ? 20.359 -5.035 1.407 1 98.31 160 THR B O 1
ATOM 3852 N N . VAL B 1 161 ? 22.047 -3.816 2.145 1 97.88 161 VAL B N 1
ATOM 3853 C CA . VAL B 1 161 ? 22.328 -3.273 0.819 1 97.88 161 VAL B CA 1
ATOM 3854 C C . VAL B 1 161 ? 23.672 -3.777 0.326 1 97.88 161 VAL B C 1
ATOM 3856 O O . VAL B 1 161 ? 24.656 -3.762 1.069 1 97.88 161 VAL B O 1
ATOM 3859 N N . LYS B 1 162 ? 23.719 -4.234 -0.903 1 96.69 162 LYS B N 1
ATOM 3860 C CA . LYS B 1 162 ? 24.953 -4.75 -1.512 1 96.69 162 LYS B CA 1
ATOM 3861 C C . LYS B 1 162 ? 25.062 -4.316 -2.973 1 96.69 162 LYS B C 1
ATOM 3863 O O . LYS B 1 162 ? 24.047 -4.027 -3.617 1 96.69 162 LYS B O 1
ATOM 3868 N N . GLN B 1 163 ? 26.281 -4.27 -3.365 1 96.5 163 GLN B N 1
ATOM 3869 C CA . GLN B 1 163 ? 26.531 -4.066 -4.789 1 96.5 163 GLN B CA 1
ATOM 3870 C C . GLN B 1 163 ? 26.453 -5.387 -5.555 1 96.5 163 GLN B C 1
ATOM 3872 O O . GLN B 1 163 ? 27.016 -6.395 -5.113 1 96.5 163 GLN B O 1
ATOM 3877 N N . ALA B 1 164 ? 25.719 -5.387 -6.621 1 93.56 164 ALA B N 1
ATOM 3878 C CA . ALA B 1 164 ? 25.688 -6.578 -7.465 1 93.56 164 ALA B CA 1
ATOM 3879 C C . ALA B 1 164 ? 25.234 -6.23 -8.883 1 93.56 164 ALA B C 1
ATOM 3881 O O . ALA B 1 164 ? 24.516 -5.25 -9.086 1 93.56 164 ALA B O 1
ATOM 3882 N N . ASP B 1 165 ? 25.75 -7.02 -9.742 1 92.38 165 ASP B N 1
ATOM 3883 C CA . ASP B 1 165 ? 25.172 -7.051 -11.078 1 92.38 165 ASP B CA 1
ATOM 3884 C C . ASP B 1 165 ? 24.047 -8.086 -11.156 1 92.38 165 ASP B C 1
ATOM 3886 O O . ASP B 1 165 ? 24.297 -9.281 -11.297 1 92.38 165 ASP B O 1
ATOM 3890 N N . ALA B 1 166 ? 22.875 -7.668 -11.117 1 88.5 166 ALA B N 1
ATOM 3891 C CA . ALA B 1 166 ? 21.672 -8.5 -11.031 1 88.5 166 ALA B CA 1
ATOM 3892 C C . ALA B 1 166 ? 21.531 -9.383 -12.273 1 88.5 166 ALA B C 1
ATOM 3894 O O . ALA B 1 166 ? 20.797 -10.367 -12.25 1 88.5 166 ALA B O 1
ATOM 3895 N N . THR B 1 167 ? 22.188 -9.023 -13.352 1 89.25 167 THR B N 1
ATOM 3896 C CA . THR B 1 167 ? 22 -9.734 -14.617 1 89.25 167 THR B CA 1
ATOM 3897 C C . THR B 1 167 ? 23.109 -10.766 -14.812 1 89.25 167 THR B C 1
ATOM 3899 O O . THR B 1 167 ? 23.031 -11.602 -15.719 1 89.25 167 THR B O 1
ATOM 3902 N N . ARG B 1 168 ? 24.156 -10.812 -13.898 1 88.44 168 ARG B N 1
ATOM 3903 C CA . ARG B 1 168 ? 25.297 -11.695 -14.133 1 88.44 168 ARG B CA 1
ATOM 3904 C C . ARG B 1 168 ? 25.609 -12.523 -12.898 1 88.44 168 ARG B C 1
ATOM 3906 O O . ARG B 1 168 ? 25.922 -13.711 -13 1 88.44 168 ARG B O 1
ATOM 3913 N N . ASP B 1 169 ? 25.609 -12 -11.742 1 84.25 169 ASP B N 1
ATOM 3914 C CA . ASP B 1 169 ? 26.203 -12.586 -10.539 1 84.25 169 ASP B CA 1
ATOM 3915 C C . ASP B 1 169 ? 25.125 -13.211 -9.656 1 84.25 169 ASP B C 1
ATOM 3917 O O . ASP B 1 169 ? 25.422 -14.016 -8.766 1 84.25 169 ASP B O 1
ATOM 3921 N N . GLY B 1 170 ? 23.953 -12.984 -9.898 1 84.06 170 GLY B N 1
ATOM 3922 C CA . GLY B 1 170 ? 22.938 -13.359 -8.922 1 84.06 170 GLY B CA 1
ATOM 3923 C C . GLY B 1 170 ? 22.969 -12.516 -7.664 1 84.06 170 GLY B C 1
ATOM 3924 O O . GLY B 1 170 ? 23.625 -11.469 -7.629 1 84.06 170 GLY B O 1
ATOM 3925 N N . PHE B 1 171 ? 22.297 -12.984 -6.469 1 90.25 171 PHE B N 1
ATOM 3926 C CA . PHE B 1 171 ? 22.078 -12.102 -5.332 1 90.25 171 PHE B CA 1
ATOM 3927 C C . PHE B 1 171 ? 22.594 -12.727 -4.043 1 90.25 171 PHE B C 1
ATOM 3929 O O . PHE B 1 171 ? 22.734 -12.047 -3.031 1 90.25 171 PHE B O 1
ATOM 3936 N N . GLY B 1 172 ? 22.875 -14.055 -4.051 1 91.12 172 GLY B N 1
ATOM 3937 C CA . GLY B 1 172 ? 23.375 -14.742 -2.869 1 91.12 172 GLY B CA 1
ATOM 3938 C C . GLY B 1 172 ? 22.297 -14.977 -1.822 1 91.12 172 GLY B C 1
ATOM 3939 O O . GLY B 1 172 ? 22.594 -15.094 -0.632 1 91.12 172 GLY B O 1
ATOM 3940 N N . VAL B 1 173 ? 21.062 -14.914 -2.148 1 95.5 173 VAL B N 1
ATOM 3941 C CA . VAL B 1 173 ? 19.953 -15.148 -1.233 1 95.5 173 VAL B CA 1
ATOM 3942 C C . VAL B 1 173 ? 18.984 -16.172 -1.838 1 95.5 173 VAL B C 1
ATOM 3944 O O . VAL B 1 173 ? 17.781 -15.953 -1.842 1 95.5 173 VAL B O 1
ATOM 3947 N N . ASP B 1 174 ? 19.516 -17.234 -2.256 1 95.62 174 ASP B N 1
ATOM 3948 C CA . ASP B 1 174 ? 18.75 -18.25 -2.979 1 95.62 174 ASP B CA 1
ATOM 3949 C C . ASP B 1 174 ? 17.703 -18.891 -2.076 1 95.62 174 ASP B C 1
ATOM 3951 O O . ASP B 1 174 ? 18 -19.312 -0.957 1 95.62 174 ASP B O 1
ATOM 3955 N N . GLY B 1 175 ? 16.516 -18.938 -2.57 1 95.75 175 GLY B N 1
ATOM 3956 C CA . GLY B 1 175 ? 15.43 -19.656 -1.932 1 95.75 175 GLY B CA 1
ATOM 3957 C C . GLY B 1 175 ? 14.961 -19.016 -0.645 1 95.75 175 GLY B C 1
ATOM 3958 O O . GLY B 1 175 ? 14.383 -19.672 0.217 1 95.75 175 GLY B O 1
ATOM 3959 N N . LEU B 1 176 ? 15.203 -17.75 -0.461 1 96.38 176 LEU B N 1
ATOM 3960 C CA . LEU B 1 176 ? 14.922 -17.109 0.822 1 96.38 176 LEU B CA 1
ATOM 3961 C C . LEU B 1 176 ? 13.766 -16.125 0.699 1 96.38 176 LEU B C 1
ATOM 3963 O O . LEU B 1 176 ? 13.109 -15.812 1.692 1 96.38 176 LEU B O 1
ATOM 3967 N N . CYS B 1 177 ? 13.508 -15.68 -0.48 1 97.94 177 CYS B N 1
ATOM 3968 C CA . CYS B 1 177 ? 12.68 -14.484 -0.613 1 97.94 177 CYS B CA 1
ATOM 3969 C C . CYS B 1 177 ? 11.227 -14.859 -0.871 1 97.94 177 CYS B C 1
ATOM 3971 O O . CYS B 1 177 ? 10.938 -15.797 -1.619 1 97.94 177 CYS B O 1
ATOM 3973 N N . ASP B 1 178 ? 10.375 -14.094 -0.27 1 96.06 178 ASP B N 1
ATOM 3974 C CA . ASP B 1 178 ? 8.938 -14.18 -0.525 1 96.06 178 ASP B CA 1
ATOM 3975 C C . ASP B 1 178 ? 8.555 -13.367 -1.759 1 96.06 178 ASP B C 1
ATOM 3977 O O . ASP B 1 178 ? 7.555 -13.672 -2.418 1 96.06 178 ASP B O 1
ATOM 3981 N N . ALA B 1 179 ? 9.289 -12.352 -2.018 1 98.44 179 ALA B N 1
ATOM 3982 C CA . ALA B 1 179 ? 8.977 -11.445 -3.115 1 98.44 179 ALA B CA 1
ATOM 3983 C C . ALA B 1 179 ? 10.242 -10.836 -3.711 1 98.44 179 ALA B C 1
ATOM 3985 O O . ALA B 1 179 ? 11.25 -10.688 -3.018 1 98.44 179 ALA B O 1
ATOM 3986 N N . VAL B 1 180 ? 10.148 -10.469 -5 1 98.75 180 VAL B N 1
ATOM 3987 C CA . VAL B 1 180 ? 11.258 -9.852 -5.719 1 98.75 180 VAL B CA 1
ATOM 3988 C C . VAL B 1 180 ? 10.758 -8.648 -6.508 1 98.75 180 VAL B C 1
ATOM 3990 O O . VAL B 1 180 ? 9.719 -8.711 -7.164 1 98.75 180 VAL B O 1
ATOM 3993 N N . PHE B 1 181 ? 11.484 -7.582 -6.426 1 98.75 181 PHE B N 1
ATOM 3994 C CA . PHE B 1 181 ? 11.234 -6.391 -7.234 1 98.75 181 PHE B CA 1
ATOM 3995 C C . PHE B 1 181 ? 12.422 -6.086 -8.133 1 98.75 181 PHE B C 1
ATOM 3997 O O . PHE B 1 181 ? 13.547 -5.934 -7.652 1 98.75 181 PHE B O 1
ATOM 4004 N N . LEU B 1 182 ? 12.172 -5.945 -9.406 1 98.06 182 LEU B N 1
ATOM 4005 C CA . LEU B 1 182 ? 13.211 -5.676 -10.391 1 98.06 182 LEU B CA 1
ATOM 4006 C C . LEU B 1 182 ? 13.016 -4.301 -11.023 1 98.06 182 LEU B C 1
ATOM 4008 O O . LEU B 1 182 ? 12.031 -4.074 -11.727 1 98.06 182 LEU B O 1
ATOM 4012 N N . ASP B 1 183 ? 13.844 -3.416 -10.828 1 96.75 183 ASP B N 1
ATOM 4013 C CA . ASP B 1 183 ? 13.945 -2.135 -11.516 1 96.75 183 ASP B CA 1
ATOM 4014 C C . ASP B 1 183 ? 15.273 -2.014 -12.258 1 96.75 183 ASP B C 1
ATOM 4016 O O . ASP B 1 183 ? 16.203 -1.381 -11.766 1 96.75 183 ASP B O 1
ATOM 4020 N N . LEU B 1 184 ? 15.32 -2.586 -13.414 1 93.94 184 LEU B N 1
ATOM 4021 C CA . LEU B 1 184 ? 16.531 -2.719 -14.227 1 93.94 184 LEU B CA 1
ATOM 4022 C C . LEU B 1 184 ? 16.25 -2.357 -15.68 1 93.94 184 LEU B C 1
ATOM 4024 O O . LEU B 1 184 ? 15.109 -2.486 -16.156 1 93.94 184 LEU B O 1
ATOM 4028 N N . PRO B 1 185 ? 17.25 -1.956 -16.375 1 90.06 185 PRO B N 1
ATOM 4029 C CA . PRO B 1 185 ? 17.078 -1.708 -17.812 1 90.06 185 PRO B CA 1
ATOM 4030 C C . PRO B 1 185 ? 16.656 -2.961 -18.578 1 90.06 185 PRO B C 1
ATOM 4032 O O . PRO B 1 185 ? 15.898 -2.875 -19.547 1 90.06 185 PRO B O 1
ATOM 4035 N N . SER B 1 186 ? 17.172 -4.09 -18.141 1 92.69 186 SER B N 1
ATOM 4036 C CA . SER B 1 186 ? 16.844 -5.363 -18.781 1 92.69 186 SER B CA 1
ATOM 4037 C C . SER B 1 186 ? 16.422 -6.398 -17.75 1 92.69 186 SER B C 1
ATOM 4039 O O . SER B 1 186 ? 17.141 -7.371 -17.5 1 92.69 186 SER B O 1
ATOM 4041 N N . PRO B 1 187 ? 15.25 -6.258 -17.312 1 94.94 187 PRO B N 1
ATOM 4042 C CA . PRO B 1 187 ? 14.828 -7.148 -16.234 1 94.94 187 PRO B CA 1
ATOM 4043 C C . PRO B 1 187 ? 14.812 -8.617 -16.641 1 94.94 187 PRO B C 1
ATOM 4045 O O . PRO B 1 187 ? 15.039 -9.5 -15.82 1 94.94 187 PRO B O 1
ATOM 4048 N N . HIS B 1 188 ? 14.594 -8.906 -17.953 1 94.62 188 HIS B N 1
ATOM 4049 C CA . HIS B 1 188 ? 14.5 -10.289 -18.406 1 94.62 188 HIS B CA 1
ATOM 4050 C C . HIS B 1 188 ? 15.805 -11.039 -18.172 1 94.62 188 HIS B C 1
ATOM 4052 O O . HIS B 1 188 ? 15.797 -12.25 -17.969 1 94.62 188 HIS B O 1
ATOM 4058 N N . LEU B 1 189 ? 16.906 -10.359 -18.125 1 94.75 189 LEU B N 1
ATOM 4059 C CA . LEU B 1 189 ? 18.203 -10.992 -17.891 1 94.75 189 LEU B CA 1
ATOM 4060 C C . LEU B 1 189 ? 18.359 -11.359 -16.422 1 94.75 189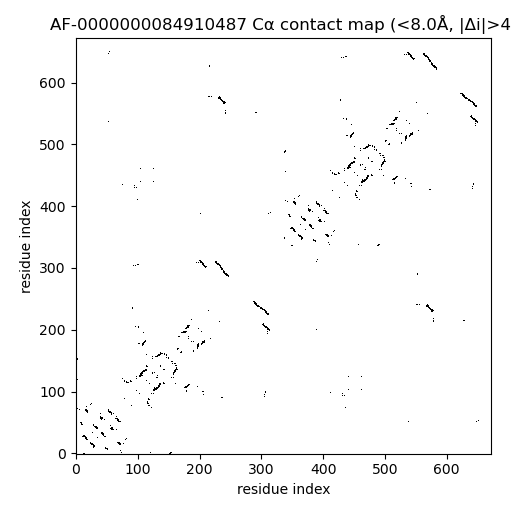 LEU B C 1
ATOM 4062 O O . LEU B 1 189 ? 19.156 -12.234 -16.078 1 94.75 189 LEU B O 1
ATOM 4066 N N . ALA B 1 190 ? 17.594 -10.766 -15.578 1 96.38 190 ALA B N 1
ATOM 4067 C CA . ALA B 1 190 ? 17.719 -10.992 -14.141 1 96.38 190 ALA B CA 1
ATOM 4068 C C . ALA B 1 190 ? 16.719 -12.039 -13.656 1 96.38 190 ALA B C 1
ATOM 4070 O O . ALA B 1 190 ? 16.812 -12.523 -12.531 1 96.38 190 ALA B O 1
ATOM 4071 N N . LEU B 1 191 ? 15.758 -12.406 -14.477 1 97.31 191 LEU B N 1
ATOM 4072 C CA . LEU B 1 191 ? 14.633 -13.242 -14.07 1 97.31 191 LEU B CA 1
ATOM 4073 C C . LEU B 1 191 ? 15.117 -14.602 -13.57 1 97.31 191 LEU B C 1
ATOM 4075 O O . LEU B 1 191 ? 14.633 -15.102 -12.555 1 97.31 191 LEU B O 1
ATOM 4079 N N . PRO B 1 192 ? 16.172 -15.211 -14.227 1 96.25 192 PRO B N 1
ATOM 4080 C CA . PRO B 1 192 ? 16.641 -16.5 -13.711 1 96.25 192 PRO B CA 1
ATOM 4081 C C . PRO B 1 192 ? 17.203 -16.391 -12.297 1 96.25 192 PRO B C 1
ATOM 4083 O O . PRO B 1 192 ? 16.984 -17.281 -11.477 1 96.25 192 PRO B O 1
ATOM 4086 N N . PHE B 1 193 ? 17.891 -15.383 -12.039 1 96.81 193 PHE B N 1
ATOM 4087 C CA . PHE B 1 193 ? 18.453 -15.172 -10.719 1 96.81 193 PHE B CA 1
ATOM 4088 C C . PHE B 1 193 ? 17.359 -14.844 -9.703 1 96.81 193 PHE B C 1
ATOM 4090 O O . PHE B 1 193 ? 17.422 -15.273 -8.555 1 96.81 193 PHE B O 1
ATOM 4097 N N . ALA B 1 194 ? 16.391 -14.023 -10.117 1 97.44 194 ALA B N 1
ATOM 4098 C CA . ALA B 1 194 ? 15.234 -13.711 -9.273 1 97.44 194 ALA B CA 1
ATOM 4099 C C . ALA B 1 194 ? 14.469 -14.969 -8.898 1 97.44 194 ALA B C 1
ATOM 4101 O O . ALA B 1 194 ? 14.047 -15.133 -7.75 1 97.44 194 ALA B O 1
ATOM 4102 N N . ASP B 1 195 ? 14.297 -15.82 -9.867 1 96.69 195 ASP B N 1
ATOM 4103 C CA . ASP B 1 195 ? 13.617 -17.094 -9.641 1 96.69 195 ASP B CA 1
ATOM 4104 C C . ASP B 1 195 ? 14.336 -17.922 -8.57 1 96.69 195 ASP B C 1
ATOM 4106 O O . ASP B 1 195 ? 13.695 -18.5 -7.703 1 96.69 195 ASP B O 1
ATOM 4110 N N . LYS B 1 196 ? 15.648 -17.953 -8.672 1 96.19 196 LYS B N 1
ATOM 4111 C CA . LYS B 1 196 ? 16.453 -18.703 -7.715 1 96.19 196 LYS B CA 1
ATOM 4112 C C . LYS B 1 196 ? 16.344 -18.109 -6.312 1 96.19 196 LYS B C 1
ATOM 4114 O O . LYS B 1 196 ? 16.406 -18.844 -5.32 1 96.19 196 LYS B O 1
ATOM 4119 N N . ALA B 1 197 ? 16.141 -16.859 -6.219 1 97.44 197 ALA B N 1
ATOM 4120 C CA . ALA B 1 197 ? 16.047 -16.172 -4.93 1 97.44 197 ALA B CA 1
ATOM 4121 C C . ALA B 1 197 ? 14.719 -16.453 -4.246 1 97.44 197 ALA B C 1
ATOM 4123 O O . ALA B 1 197 ? 14.641 -16.453 -3.014 1 97.44 197 ALA B O 1
ATOM 4124 N N . LEU B 1 198 ? 13.688 -16.625 -5 1 96.88 198 LEU B N 1
ATOM 4125 C CA . LEU B 1 198 ? 12.359 -16.875 -4.453 1 96.88 198 LEU B CA 1
ATOM 4126 C C . LEU B 1 198 ? 12.289 -18.266 -3.818 1 96.88 198 LEU B C 1
ATOM 4128 O O . LEU B 1 198 ? 12.953 -19.188 -4.273 1 96.88 198 LEU B O 1
ATOM 4132 N N . LYS B 1 199 ? 11.547 -18.406 -2.883 1 93.56 199 LYS B N 1
ATOM 4133 C CA . LYS B 1 199 ? 11.32 -19.688 -2.219 1 93.56 199 LYS B CA 1
ATOM 4134 C C . LYS B 1 199 ? 10.75 -20.719 -3.188 1 93.56 199 LYS B C 1
ATOM 4136 O O . LYS B 1 199 ? 10.016 -20.375 -4.113 1 93.56 199 LYS B O 1
ATOM 4141 N N . SER B 1 200 ? 11.016 -21.969 -2.873 1 88.69 200 SER B N 1
ATOM 4142 C CA . SER B 1 200 ? 10.5 -23.062 -3.691 1 88.69 200 SER B CA 1
ATOM 4143 C C . SER B 1 200 ? 8.992 -23.203 -3.529 1 88.69 200 SER B C 1
ATOM 4145 O O . SER B 1 200 ? 8.328 -23.812 -4.375 1 88.69 200 SER B O 1
ATOM 4147 N N . THR B 1 201 ? 8.5 -22.688 -2.459 1 85.31 201 THR B N 1
ATOM 4148 C CA . THR B 1 201 ? 7.066 -22.781 -2.188 1 85.31 201 THR B CA 1
ATOM 4149 C C . THR B 1 201 ? 6.297 -21.703 -2.938 1 85.31 201 THR B C 1
ATOM 4151 O O . THR B 1 201 ? 5.066 -21.672 -2.902 1 85.31 201 THR B O 1
ATOM 4154 N N . GLY B 1 202 ? 7.078 -20.859 -3.629 1 89 202 GLY B N 1
ATOM 4155 C CA . GLY B 1 202 ? 6.43 -19.812 -4.398 1 89 202 GLY B CA 1
ATOM 4156 C C . GLY B 1 202 ? 6.863 -18.406 -3.988 1 89 202 GLY B C 1
ATOM 4157 O O . GLY B 1 202 ? 7.82 -18.25 -3.229 1 89 202 GLY B O 1
ATOM 4158 N N . GLY B 1 203 ? 6.168 -17.438 -4.598 1 93.31 203 GLY B N 1
ATOM 4159 C CA . GLY B 1 203 ? 6.449 -16.047 -4.32 1 93.31 203 GLY B CA 1
ATOM 4160 C C . GLY B 1 203 ? 5.918 -15.102 -5.387 1 93.31 203 GLY B C 1
ATOM 4161 O O . GLY B 1 203 ? 5.332 -15.547 -6.375 1 93.31 203 GLY B O 1
ATOM 4162 N N . ARG B 1 204 ? 6.055 -13.836 -5.078 1 96.62 204 ARG B N 1
ATOM 4163 C CA . ARG B 1 204 ? 5.578 -12.812 -6 1 96.62 204 ARG B CA 1
ATOM 4164 C C . ARG B 1 204 ? 6.746 -12.039 -6.605 1 96.62 204 ARG B C 1
ATOM 4166 O O . ARG B 1 204 ? 7.762 -11.812 -5.945 1 96.62 204 ARG B O 1
ATOM 4173 N N . LEU B 1 205 ? 6.535 -11.688 -7.844 1 98.44 205 LEU B N 1
ATOM 4174 C CA . LEU B 1 205 ? 7.547 -10.914 -8.562 1 98.44 205 LEU B CA 1
ATOM 4175 C C . LEU B 1 205 ? 6.926 -9.688 -9.219 1 98.44 205 LEU B C 1
ATOM 4177 O O . LEU B 1 205 ? 5.836 -9.773 -9.789 1 98.44 205 LEU B O 1
ATOM 4181 N N . CYS B 1 206 ? 7.641 -8.57 -9.141 1 98.69 206 CYS B N 1
ATOM 4182 C CA . CYS B 1 206 ? 7.246 -7.359 -9.844 1 98.69 206 CYS B CA 1
ATOM 4183 C C . CYS B 1 206 ? 8.422 -6.77 -10.617 1 98.69 206 CYS B C 1
ATOM 4185 O O . CYS B 1 206 ? 9.523 -6.652 -10.078 1 98.69 206 CYS B O 1
ATOM 4187 N N . SER B 1 207 ? 8.219 -6.469 -11.812 1 98.19 207 SER B N 1
ATOM 4188 C CA . SER B 1 207 ? 9.203 -5.766 -12.633 1 98.19 207 SER B CA 1
ATOM 4189 C C . SER B 1 207 ? 8.688 -4.395 -13.062 1 98.19 207 SER B C 1
ATOM 4191 O O . SER B 1 207 ? 7.555 -4.273 -13.539 1 98.19 207 SER B O 1
ATOM 4193 N N . PHE B 1 208 ? 9.484 -3.436 -12.867 1 97.75 208 PHE B N 1
ATOM 4194 C CA . PHE B 1 208 ? 9.18 -2.086 -13.336 1 97.75 208 PHE B CA 1
ATOM 4195 C C . PHE B 1 208 ? 9.914 -1.794 -14.641 1 97.75 208 PHE B C 1
ATOM 4197 O O . PHE B 1 208 ? 11.125 -1.972 -14.734 1 97.75 208 PHE B O 1
ATOM 4204 N N . SER B 1 209 ? 9.148 -1.287 -15.625 1 95.25 209 SER B N 1
ATOM 4205 C CA . SER B 1 209 ? 9.742 -0.947 -16.922 1 95.25 209 SER B CA 1
ATOM 4206 C C . SER B 1 209 ? 9.078 0.281 -17.531 1 95.25 209 SER B C 1
ATOM 4208 O O . SER B 1 209 ? 7.848 0.349 -17.609 1 95.25 209 SER B O 1
ATOM 4210 N N . PRO B 1 210 ? 9.867 1.215 -17.984 1 89.94 210 PRO B N 1
ATOM 4211 C CA . PRO B 1 210 ? 9.289 2.371 -18.656 1 89.94 210 PRO B CA 1
ATOM 4212 C C . PRO B 1 210 ? 8.891 2.066 -20.109 1 89.94 210 PRO B C 1
ATOM 4214 O O . PRO B 1 210 ? 8.156 2.836 -20.719 1 89.94 210 PRO B O 1
ATOM 4217 N N . CYS B 1 211 ? 9.445 0.97 -20.641 1 90.12 211 CYS B N 1
ATOM 4218 C CA . CYS B 1 211 ? 9.273 0.668 -22.062 1 90.12 211 CYS B CA 1
ATOM 4219 C C . CYS B 1 211 ? 8.43 -0.583 -22.25 1 90.12 211 CYS B C 1
ATOM 4221 O O . CYS B 1 211 ? 8.688 -1.616 -21.641 1 90.12 211 CYS B O 1
ATOM 4223 N N . ILE B 1 212 ? 7.559 -0.503 -23.172 1 90 212 ILE B N 1
ATOM 4224 C CA . ILE B 1 212 ? 6.602 -1.584 -23.406 1 90 212 ILE B CA 1
ATOM 4225 C C . ILE B 1 212 ? 7.324 -2.797 -23.984 1 90 212 ILE B C 1
ATOM 4227 O O . ILE B 1 212 ? 6.938 -3.939 -23.734 1 90 212 ILE B O 1
ATOM 4231 N N . GLU B 1 213 ? 8.383 -2.539 -24.734 1 90.5 213 GLU B N 1
ATOM 4232 C CA . GLU B 1 213 ? 9.141 -3.646 -25.328 1 90.5 213 GLU B CA 1
ATOM 4233 C C . GLU B 1 213 ? 9.781 -4.504 -24.234 1 90.5 213 GLU B C 1
ATOM 4235 O O . GLU B 1 213 ? 9.836 -5.73 -24.359 1 90.5 213 GLU B O 1
ATOM 4240 N N . GLN B 1 214 ? 10.273 -3.84 -23.266 1 92.19 214 GLN B N 1
ATOM 4241 C CA . GLN B 1 214 ? 10.852 -4.551 -22.125 1 92.19 214 GLN B CA 1
ATOM 4242 C C . GLN B 1 214 ? 9.789 -5.359 -21.391 1 92.19 214 GLN B C 1
ATOM 4244 O O . GLN B 1 214 ? 10.062 -6.473 -20.922 1 92.19 214 GLN B O 1
ATOM 4249 N N . VAL B 1 215 ? 8.633 -4.824 -21.328 1 94.94 215 VAL B N 1
ATOM 4250 C CA . VAL B 1 215 ? 7.508 -5.5 -20.672 1 94.94 215 VAL B CA 1
ATOM 4251 C C . VAL B 1 215 ? 7.176 -6.785 -21.422 1 94.94 215 VAL B C 1
ATOM 4253 O O . VAL B 1 215 ? 7.016 -7.844 -20.812 1 94.94 215 VAL B O 1
ATOM 4256 N N . GLN B 1 216 ? 7.148 -6.668 -22.688 1 93.81 216 GLN B N 1
ATOM 4257 C CA . GLN B 1 216 ? 6.797 -7.824 -23.5 1 93.81 216 GLN B CA 1
ATOM 4258 C C . GLN B 1 216 ? 7.812 -8.945 -23.344 1 93.81 216 GLN B C 1
ATOM 4260 O O . GLN B 1 216 ? 7.441 -10.102 -23.125 1 93.81 216 GLN B O 1
ATOM 4265 N N . ARG B 1 217 ? 9.023 -8.578 -23.422 1 95.25 217 ARG B N 1
ATOM 4266 C CA . ARG B 1 217 ? 10.086 -9.57 -23.266 1 95.25 217 ARG B CA 1
ATOM 4267 C C . ARG B 1 217 ? 10.016 -10.234 -21.891 1 95.25 217 ARG B C 1
ATOM 4269 O O . ARG B 1 217 ? 10.18 -11.453 -21.781 1 95.25 217 ARG B O 1
ATOM 4276 N N . THR B 1 218 ? 9.805 -9.461 -20.922 1 97 218 THR B N 1
ATOM 4277 C CA . THR B 1 218 ? 9.719 -9.961 -19.562 1 97 218 THR B CA 1
ATOM 4278 C C . THR B 1 218 ? 8.531 -10.914 -19.406 1 97 218 THR B C 1
ATOM 4280 O O . THR B 1 218 ? 8.672 -12 -18.844 1 97 218 THR B O 1
ATOM 4283 N N . CYS B 1 219 ? 7.422 -10.484 -19.938 1 96 219 CYS B N 1
ATOM 4284 C CA . CYS B 1 219 ? 6.227 -11.312 -19.844 1 96 219 CYS B CA 1
ATOM 4285 C C . CYS B 1 219 ? 6.43 -12.641 -20.562 1 96 219 CYS B C 1
ATOM 4287 O O . CYS B 1 219 ? 6.043 -13.695 -20.062 1 96 219 CYS B O 1
ATOM 4289 N N . ASP B 1 220 ? 7.043 -12.586 -21.703 1 95.56 220 ASP B N 1
ATOM 4290 C CA . ASP B 1 220 ? 7.293 -13.805 -22.469 1 95.56 220 ASP B CA 1
ATOM 4291 C C . ASP B 1 220 ? 8.18 -14.766 -21.688 1 95.56 220 ASP B C 1
ATOM 4293 O O . ASP B 1 220 ? 7.891 -15.961 -21.609 1 95.56 220 ASP B O 1
ATOM 4297 N N . LEU B 1 221 ? 9.172 -14.25 -21.141 1 97.06 221 LEU B N 1
ATOM 4298 C CA . LEU B 1 221 ? 10.086 -15.109 -20.391 1 97.06 221 LEU B CA 1
ATOM 4299 C C . LEU B 1 221 ? 9.406 -15.656 -19.141 1 97.06 221 LEU B C 1
ATOM 4301 O O . LEU B 1 221 ? 9.625 -16.812 -18.766 1 97.06 221 LEU B O 1
ATOM 4305 N N . LEU B 1 222 ? 8.641 -14.875 -18.469 1 96.69 222 LEU B N 1
ATOM 4306 C CA . LEU B 1 222 ? 7.898 -15.344 -17.312 1 96.69 222 LEU B CA 1
ATOM 4307 C C . LEU B 1 222 ? 6.988 -16.516 -17.672 1 96.69 222 LEU B C 1
ATOM 4309 O O . LEU B 1 222 ? 6.887 -17.484 -16.922 1 96.69 222 LEU B O 1
ATOM 4313 N N . ARG B 1 223 ? 6.352 -16.359 -18.766 1 93.12 223 ARG B N 1
ATOM 4314 C CA . ARG B 1 223 ? 5.5 -17.453 -19.234 1 93.12 223 ARG B CA 1
ATOM 4315 C C . ARG B 1 223 ? 6.316 -18.719 -19.484 1 93.12 223 ARG B C 1
ATOM 4317 O O . ARG B 1 223 ? 5.918 -19.812 -19.094 1 93.12 223 ARG B O 1
ATOM 4324 N N . ASP B 1 224 ? 7.418 -18.547 -20.109 1 95.06 224 ASP B N 1
ATOM 4325 C CA . ASP B 1 224 ? 8.305 -19.672 -20.359 1 95.06 224 ASP B CA 1
ATOM 4326 C C . ASP B 1 224 ? 8.75 -20.328 -19.062 1 95.06 224 ASP B C 1
ATOM 4328 O O . ASP B 1 224 ? 8.938 -21.547 -19.016 1 95.06 224 ASP B O 1
ATOM 4332 N N . MET B 1 225 ? 8.891 -19.562 -18.078 1 94.75 225 MET B N 1
ATOM 4333 C CA . MET B 1 225 ? 9.344 -20.047 -16.766 1 94.75 225 MET B CA 1
ATOM 4334 C C . MET B 1 225 ? 8.172 -20.578 -15.945 1 94.75 225 MET B C 1
ATOM 4336 O O . MET B 1 225 ? 8.336 -20.906 -14.773 1 94.75 225 MET B O 1
ATOM 4340 N N . LYS B 1 226 ? 6.938 -20.484 -16.469 1 89.25 226 LYS B N 1
ATOM 4341 C CA . LYS B 1 226 ? 5.719 -21.078 -15.93 1 89.25 226 LYS B CA 1
ATOM 4342 C C . LYS B 1 226 ? 5.184 -20.266 -14.758 1 89.25 226 LYS B C 1
ATOM 4344 O O . LYS B 1 226 ? 4.535 -20.812 -13.859 1 89.25 226 LYS B O 1
ATOM 4349 N N . TYR B 1 227 ? 5.582 -19.016 -14.75 1 92.5 227 TYR B N 1
ATOM 4350 C CA . TYR B 1 227 ? 4.926 -18.141 -13.797 1 92.5 227 TYR B CA 1
ATOM 4351 C C . TYR B 1 227 ? 3.453 -17.953 -14.148 1 92.5 227 TYR B C 1
ATOM 4353 O O . TYR B 1 227 ? 3.068 -18.062 -15.312 1 92.5 227 TYR B O 1
ATOM 4361 N N . THR B 1 228 ? 2.67 -17.656 -13.078 1 87.06 228 THR B N 1
ATOM 4362 C CA . THR B 1 228 ? 1.236 -17.484 -13.281 1 87.06 228 THR B CA 1
ATOM 4363 C C . THR B 1 228 ? 0.798 -16.078 -12.859 1 87.06 228 THR B C 1
ATOM 4365 O O . THR B 1 228 ? 1.596 -15.305 -12.312 1 87.06 228 THR B O 1
ATOM 4368 N N . ASP B 1 229 ? -0.412 -15.688 -13.203 1 88.38 229 ASP B N 1
ATOM 4369 C CA . ASP B 1 229 ? -1.019 -14.422 -12.82 1 88.38 229 ASP B CA 1
ATOM 4370 C C . ASP B 1 229 ? -0.175 -13.242 -13.312 1 88.38 229 ASP B C 1
ATOM 4372 O O . ASP B 1 229 ? 0.104 -12.312 -12.547 1 88.38 229 ASP B O 1
ATOM 4376 N N . ILE B 1 230 ? 0.273 -13.453 -14.523 1 93.06 230 ILE B N 1
ATOM 4377 C CA . ILE B 1 230 ? 1.062 -12.367 -15.102 1 93.06 230 ILE B CA 1
ATOM 4378 C C . ILE B 1 230 ? 0.15 -11.195 -15.453 1 93.06 230 ILE B C 1
ATOM 4380 O O . ILE B 1 230 ? -0.801 -11.344 -16.219 1 93.06 230 ILE B O 1
ATOM 4384 N N . LEU B 1 231 ? 0.401 -10.047 -14.867 1 92.88 231 LEU B N 1
ATOM 4385 C CA . LEU B 1 231 ? -0.415 -8.852 -15.031 1 92.88 231 LEU B CA 1
ATOM 4386 C C . LEU B 1 231 ? 0.461 -7.609 -15.164 1 92.88 231 LEU B C 1
ATOM 4388 O O . LEU B 1 231 ? 1.322 -7.363 -14.312 1 92.88 231 LEU B O 1
ATOM 4392 N N . THR B 1 232 ? 0.286 -6.906 -16.266 1 95.62 232 THR B N 1
ATOM 4393 C CA . THR B 1 232 ? 0.975 -5.629 -16.438 1 95.62 232 THR B CA 1
ATOM 4394 C C . THR B 1 232 ? 0.005 -4.465 -16.266 1 95.62 232 THR B C 1
ATOM 4396 O O . THR B 1 232 ? -1.065 -4.445 -16.875 1 95.62 232 THR B O 1
ATOM 4399 N N . ILE B 1 233 ? 0.393 -3.49 -15.438 1 94 233 ILE B N 1
ATOM 4400 C CA . ILE B 1 233 ? -0.498 -2.361 -15.203 1 94 233 ILE B CA 1
ATOM 4401 C C . ILE B 1 233 ? 0.284 -1.054 -15.32 1 94 233 ILE B C 1
ATOM 4403 O O . ILE B 1 233 ? 1.494 -1.024 -15.086 1 94 233 ILE B O 1
ATOM 4407 N N . GLU B 1 234 ? -0.421 -0.1 -15.766 1 91.75 234 GLU B N 1
ATOM 4408 C CA . GLU B 1 234 ? 0.012 1.291 -15.68 1 91.75 234 GLU B CA 1
ATOM 4409 C C . GLU B 1 234 ? -0.861 2.082 -14.711 1 91.75 234 GLU B C 1
ATOM 4411 O O . GLU B 1 234 ? -2.088 2.068 -14.812 1 91.75 234 GLU B O 1
ATOM 4416 N N . VAL B 1 235 ? -0.205 2.707 -13.781 1 90.25 235 VAL B N 1
ATOM 4417 C CA . VAL B 1 235 ? -0.938 3.486 -12.789 1 90.25 235 VAL B CA 1
ATOM 4418 C C . VAL B 1 235 ? -0.791 4.977 -13.094 1 90.25 235 VAL B C 1
ATOM 4420 O O . VAL B 1 235 ? 0.324 5.504 -13.125 1 90.25 235 VAL B O 1
ATOM 4423 N N . LEU B 1 236 ? -1.886 5.609 -13.305 1 86.69 236 LEU B N 1
ATOM 4424 C CA . LEU B 1 236 ? -1.906 7.051 -13.539 1 86.69 236 LEU B CA 1
ATOM 4425 C C . LEU B 1 236 ? -2.553 7.781 -12.367 1 86.69 236 LEU B C 1
ATOM 4427 O O . LEU B 1 236 ? -3.492 7.27 -11.75 1 86.69 236 LEU B O 1
ATOM 4431 N N . GLU B 1 237 ? -1.941 8.836 -11.992 1 85.94 237 GLU B N 1
ATOM 4432 C CA . GLU B 1 237 ? -2.447 9.633 -10.883 1 85.94 237 GLU B CA 1
ATOM 4433 C C . GLU B 1 237 ? -2.768 11.062 -11.328 1 85.94 237 GLU B C 1
ATOM 4435 O O . GLU B 1 237 ? -1.978 11.68 -12.047 1 85.94 237 GLU B O 1
ATOM 4440 N N . ARG B 1 238 ? -3.898 11.508 -10.938 1 86.25 238 ARG B N 1
ATOM 4441 C CA . ARG B 1 238 ? -4.285 12.898 -11.172 1 86.25 238 ARG B CA 1
ATOM 4442 C C . ARG B 1 238 ? -4.566 13.617 -9.859 1 86.25 238 ARG B C 1
ATOM 4444 O O . ARG B 1 238 ? -5.371 13.148 -9.047 1 86.25 238 ARG B O 1
ATOM 4451 N N . LYS B 1 239 ? -3.867 14.688 -9.648 1 86 239 LYS B N 1
ATOM 4452 C CA . LYS B 1 239 ? -4.078 15.5 -8.453 1 86 239 LYS B CA 1
ATOM 4453 C C . LYS B 1 239 ? -5.121 16.594 -8.703 1 86 239 LYS B C 1
ATOM 4455 O O . LYS B 1 239 ? -5.113 17.234 -9.758 1 86 239 LYS B O 1
ATOM 4460 N N . LEU B 1 240 ? -6.012 16.734 -7.754 1 83.38 240 LEU B N 1
ATOM 4461 C CA . LEU B 1 240 ? -7.039 17.766 -7.855 1 83.38 240 LEU B CA 1
ATOM 4462 C C . LEU B 1 240 ? -6.871 18.812 -6.762 1 83.38 240 LEU B C 1
ATOM 4464 O O . LEU B 1 240 ? -6.652 18.469 -5.598 1 83.38 240 LEU B O 1
ATOM 4468 N N . GLU B 1 241 ? -6.582 19.969 -7.113 1 69.12 241 GLU B N 1
ATOM 4469 C CA . GLU B 1 241 ? -6.578 21.047 -6.125 1 69.12 241 GLU B CA 1
ATOM 4470 C C . GLU B 1 241 ? -7.945 21.719 -6.031 1 69.12 241 GLU B C 1
ATOM 4472 O O . GLU B 1 241 ? -8.469 22.219 -7.031 1 69.12 241 GLU B O 1
ATOM 4477 N N . ALA B 1 242 ? -8.648 21.391 -4.996 1 61.06 242 ALA B N 1
ATOM 4478 C CA . ALA B 1 242 ? -9.906 22.109 -4.793 1 61.06 242 ALA B CA 1
ATOM 4479 C C . ALA B 1 242 ? -9.648 23.531 -4.297 1 61.06 242 ALA B C 1
ATOM 4481 O O . ALA B 1 242 ? -9.195 23.734 -3.168 1 61.06 242 ALA B O 1
ATOM 4482 N N . LYS B 1 243 ? -9.359 24.484 -5.25 1 57.75 243 LYS B N 1
ATOM 4483 C CA . LYS B 1 243 ? -9.188 25.859 -4.824 1 57.75 243 LYS B CA 1
ATOM 4484 C C . LYS B 1 243 ? -10.516 26.625 -4.867 1 57.75 243 LYS B C 1
ATOM 4486 O O . LYS B 1 243 ? -11.328 26.406 -5.77 1 57.75 243 LYS B O 1
ATOM 4491 N N . PRO B 1 244 ? -10.781 27.266 -3.814 1 54.38 244 PRO B N 1
ATOM 4492 C CA . PRO B 1 244 ? -11.93 28.172 -3.873 1 54.38 244 PRO B CA 1
ATOM 4493 C C . PRO B 1 244 ? -11.828 29.188 -5.008 1 54.38 244 PRO B C 1
ATOM 4495 O O . PRO B 1 244 ? -10.781 29.812 -5.18 1 54.38 244 PRO B O 1
ATOM 4498 N N . THR B 1 245 ? -12.359 28.875 -6.141 1 47.31 245 THR B N 1
ATOM 4499 C CA . THR B 1 245 ? -12.367 29.922 -7.168 1 47.31 245 THR B CA 1
ATOM 4500 C C . THR B 1 245 ? -13.477 30.922 -6.914 1 47.31 245 THR B C 1
ATOM 4502 O O . THR B 1 245 ? -14.648 30.562 -6.793 1 47.31 245 THR B O 1
ATOM 4505 N N . THR B 1 246 ? -13.109 31.938 -6.375 1 43.72 246 THR B N 1
ATOM 4506 C CA . THR B 1 246 ? -14.047 33.062 -6.324 1 43.72 246 THR B CA 1
ATOM 4507 C C . THR B 1 246 ? -14.32 33.594 -7.723 1 43.72 246 THR B C 1
ATOM 4509 O O . THR B 1 246 ? -13.398 34 -8.438 1 43.72 246 THR B O 1
ATOM 4512 N N . MET B 1 247 ? -15.312 33.156 -8.336 1 39.25 247 MET B N 1
ATOM 4513 C CA . MET B 1 247 ? -15.609 33.812 -9.602 1 39.25 247 MET B CA 1
ATOM 4514 C C . MET B 1 247 ? -15.797 35.312 -9.414 1 39.25 247 MET B C 1
ATOM 4516 O O . MET B 1 247 ? -16.531 35.75 -8.516 1 39.25 247 MET B O 1
ATOM 4520 N N . PRO B 1 248 ? -15.008 36.062 -10.086 1 40.09 248 PRO B N 1
ATOM 4521 C CA . PRO B 1 248 ? -15.266 37.5 -10 1 40.09 248 PRO B CA 1
ATOM 4522 C C . PRO B 1 248 ? -16.719 37.844 -10.312 1 40.09 248 PRO B C 1
ATOM 4524 O O . PRO B 1 248 ? -17.391 37.125 -11.039 1 40.09 248 PRO B O 1
ATOM 4527 N N . GLU B 1 249 ? -17.297 38.719 -9.594 1 39.75 249 GLU B N 1
ATOM 4528 C CA . GLU B 1 249 ? -18.609 39.281 -9.812 1 39.75 249 GLU B CA 1
ATOM 4529 C C . GLU B 1 249 ? -18.828 39.656 -11.273 1 39.75 249 GLU B C 1
ATOM 4531 O O . GLU B 1 249 ? -18.031 40.406 -11.852 1 39.75 249 GLU B O 1
ATOM 4536 N N . CYS B 1 250 ? -19.281 38.719 -12.008 1 37.75 250 CYS B N 1
ATOM 4537 C CA . CYS B 1 250 ? -19.656 39.281 -13.305 1 37.75 250 CYS B CA 1
ATOM 4538 C C . CYS B 1 250 ? -20.531 40.5 -13.148 1 37.75 250 CYS B C 1
ATOM 4540 O O . CYS B 1 250 ? -21.547 40.469 -12.453 1 37.75 250 CYS B O 1
ATOM 4542 N N . PRO B 1 251 ? -20.016 41.625 -13.359 1 37.81 251 PRO B N 1
ATOM 4543 C CA . PRO B 1 251 ? -20.938 42.781 -13.32 1 37.81 251 PRO B CA 1
ATOM 4544 C C . PRO B 1 251 ? -22.219 42.531 -14.109 1 37.81 251 PRO B C 1
ATOM 4546 O O . PRO B 1 251 ? -22.156 42.312 -15.32 1 37.81 251 PRO B O 1
ATOM 4549 N N . LEU B 1 252 ? -23.125 41.781 -13.5 1 36.03 252 LEU B N 1
ATOM 4550 C CA . LEU B 1 252 ? -24.422 41.844 -14.18 1 36.03 252 LEU B CA 1
ATOM 4551 C C . LEU B 1 252 ? -24.734 43.281 -14.633 1 36.03 252 LEU B C 1
ATOM 4553 O O . LEU B 1 252 ? -24.922 44.156 -13.805 1 36.03 252 LEU B O 1
ATOM 4557 N N . THR B 1 253 ? -24.109 43.688 -15.727 1 33.22 253 THR B N 1
ATOM 4558 C CA . THR B 1 253 ? -24.562 44.906 -16.375 1 33.22 253 THR B CA 1
ATOM 4559 C C . THR B 1 253 ? -26.078 44.969 -16.406 1 33.22 253 THR B C 1
ATOM 4561 O O . THR B 1 253 ? -26.734 44.094 -16.984 1 33.22 253 THR B O 1
ATOM 4564 N N . SER B 1 254 ? -26.672 45.375 -15.25 1 34.19 254 SER B N 1
ATOM 4565 C CA . SER B 1 254 ? -28.078 45.812 -15.234 1 34.19 254 SER B CA 1
ATOM 4566 C C . SER B 1 254 ? -28.438 46.531 -16.516 1 34.19 254 SER B C 1
ATOM 4568 O O . SER B 1 254 ? -28.047 47.688 -16.719 1 34.19 254 SER B O 1
ATOM 4570 N N . THR B 1 255 ? -28.266 45.906 -17.672 1 32.62 255 THR B N 1
ATOM 4571 C CA . THR B 1 255 ? -28.844 46.594 -18.844 1 32.62 255 THR B CA 1
ATOM 4572 C C . THR B 1 255 ? -30.281 47.031 -18.562 1 32.62 255 THR B C 1
ATOM 4574 O O . THR B 1 255 ? -31.156 46.188 -18.359 1 32.62 255 THR B O 1
ATOM 4577 N N . ALA B 1 256 ? -30.375 48.188 -17.938 1 31.28 256 ALA B N 1
ATOM 4578 C CA . ALA B 1 256 ? -31.625 48.938 -17.766 1 31.28 256 ALA B CA 1
ATOM 4579 C C . ALA B 1 256 ? -32.469 48.844 -19.031 1 31.28 256 ALA B C 1
ATOM 4581 O O . ALA B 1 256 ? -31.984 49.062 -20.141 1 31.28 256 ALA B O 1
ATOM 4582 N N . PRO B 1 257 ? -33.469 47.938 -18.984 1 33.62 257 PRO B N 1
ATOM 4583 C CA . PRO B 1 257 ? -34.281 47.875 -20.203 1 33.62 257 PRO B CA 1
ATOM 4584 C C . PRO B 1 257 ? -34.594 49.25 -20.781 1 33.62 257 PRO B C 1
ATOM 4586 O O . PRO B 1 257 ? -34.594 50.25 -20.047 1 33.62 257 PRO B O 1
ATOM 4589 N N . PRO B 1 258 ? -34.312 49.375 -22.094 1 30.78 258 PRO B N 1
ATOM 4590 C CA . PRO B 1 258 ? -34.5 50.719 -22.688 1 30.78 258 PRO B CA 1
ATOM 4591 C C . PRO B 1 258 ? -35.812 51.375 -22.234 1 30.78 258 PRO B C 1
ATOM 4593 O O . PRO B 1 258 ? -36.75 50.656 -21.875 1 30.78 258 PRO B O 1
ATOM 4596 N N . LYS B 1 259 ? -35.688 52.594 -21.75 1 27.84 259 LYS B N 1
ATOM 4597 C CA . LYS B 1 259 ? -36.688 53.531 -21.25 1 27.84 259 LYS B CA 1
ATOM 4598 C C . LYS B 1 259 ? -37.906 53.562 -22.156 1 27.84 259 LYS B C 1
ATOM 4600 O O . LYS B 1 259 ? -37.844 53.969 -23.297 1 27.84 259 LYS B O 1
ATOM 4605 N N . ALA B 1 260 ? -38.625 52.406 -22.234 1 25.94 260 ALA B N 1
ATOM 4606 C CA . ALA B 1 260 ? -39.812 52.531 -23.062 1 25.94 260 ALA B CA 1
ATOM 4607 C C . ALA B 1 260 ? -40.5 53.875 -22.844 1 25.94 260 ALA B C 1
ATOM 4609 O O . ALA B 1 260 ? -40.469 54.438 -21.734 1 25.94 260 ALA B O 1
ATOM 4610 N N . GLY B 1 261 ? -40.719 54.562 -23.984 1 25.16 261 GLY B N 1
ATOM 4611 C CA . GLY B 1 261 ? -41.312 55.875 -24.156 1 25.16 261 GLY B CA 1
ATOM 4612 C C . GLY B 1 261 ? -42.594 56.062 -23.344 1 25.16 261 GLY B C 1
ATOM 4613 O O . GLY B 1 261 ? -43.406 55.156 -23.234 1 25.16 261 GLY B O 1
ATOM 4614 N N . LYS B 1 262 ? -42.531 56.969 -22.391 1 25.81 262 LYS B N 1
ATOM 4615 C CA . LYS B 1 262 ? -43.562 57.438 -21.453 1 25.81 262 LYS B CA 1
ATOM 4616 C C . LYS B 1 262 ? -44.844 57.75 -22.172 1 25.81 262 LYS B C 1
ATOM 4618 O O . LYS B 1 262 ? -44.906 58.688 -22.984 1 25.81 262 LYS B O 1
ATOM 4623 N N . ARG B 1 263 ? -45.5 56.688 -22.828 1 22.33 263 ARG B N 1
ATOM 4624 C CA . ARG B 1 263 ? -46.75 57.312 -23.188 1 22.33 263 ARG B CA 1
ATOM 4625 C C . ARG B 1 263 ? -47.344 58.094 -22.016 1 22.33 263 ARG B C 1
ATOM 4627 O O . ARG B 1 263 ? -47.219 57.688 -20.859 1 22.33 263 ARG B O 1
ATOM 4634 N N . LYS B 1 264 ? -47.812 59.312 -22.281 1 23.39 264 LYS B N 1
ATOM 4635 C CA . LYS B 1 264 ? -48.25 60.531 -21.609 1 23.39 264 LYS B CA 1
ATOM 4636 C C . LYS B 1 264 ? -49.406 60.25 -20.656 1 23.39 264 LYS B C 1
ATOM 4638 O O . LYS B 1 264 ? -50.062 61.156 -20.172 1 23.39 264 LYS B O 1
ATOM 4643 N N . ALA B 1 265 ? -49.562 58.969 -20.266 1 20.47 265 ALA B N 1
ATOM 4644 C CA . ALA B 1 265 ? -50.938 59 -19.781 1 20.47 265 ALA B CA 1
ATOM 4645 C C . ALA B 1 265 ? -51.094 60.062 -18.703 1 20.47 265 ALA B C 1
ATOM 4647 O O . ALA B 1 265 ? -50.125 60.438 -18.047 1 20.47 265 ALA B O 1
ATOM 4648 N N . GLY B 1 266 ? -52.438 60.312 -18.469 1 20.2 266 GLY B N 1
ATOM 4649 C CA . GLY B 1 266 ? -53.156 61.438 -17.859 1 20.2 266 GLY B CA 1
ATOM 4650 C C . GLY B 1 266 ? -52.812 61.656 -16.406 1 20.2 266 GLY B C 1
ATOM 4651 O O . GLY B 1 266 ? -52.156 60.781 -15.781 1 20.2 266 GLY B O 1
ATOM 4652 N N . GLU B 1 267 ? -53.688 62.406 -15.695 1 21.84 267 GLU B N 1
ATOM 4653 C CA . GLU B 1 267 ? -53.656 63.562 -14.781 1 21.84 267 GLU B CA 1
ATOM 4654 C C . GLU B 1 267 ? -53.438 63.094 -13.344 1 21.84 267 GLU B C 1
ATOM 4656 O O . GLU B 1 267 ? -53 63.906 -12.5 1 21.84 267 GLU B O 1
ATOM 4661 N N . SER B 1 268 ? -54.031 61.938 -12.961 1 22.42 268 SER B N 1
ATOM 4662 C CA . SER B 1 268 ? -54.688 62.219 -11.68 1 22.42 268 SER B CA 1
ATOM 4663 C C . SER B 1 268 ? -53.656 62.344 -10.562 1 22.42 268 SER B C 1
ATOM 4665 O O . SER B 1 268 ? -52.594 61.719 -10.617 1 22.42 268 SER B O 1
ATOM 4667 N N . SER B 1 269 ? -53.812 63.406 -9.719 1 21.73 269 SER B N 1
ATOM 4668 C CA . SER B 1 269 ? -52.969 64.125 -8.781 1 21.73 269 SER B CA 1
ATOM 4669 C C . SER B 1 269 ? -52.531 63.281 -7.609 1 21.73 269 SER B C 1
ATOM 4671 O O . SER B 1 269 ? -51.688 63.656 -6.816 1 21.73 269 SER B O 1
ATOM 4673 N N . GLY B 1 270 ? -53.281 62.25 -7.258 1 22.44 270 GLY B N 1
ATOM 4674 C CA . GLY B 1 270 ? -53.281 62.125 -5.809 1 22.44 270 GLY B CA 1
ATOM 4675 C C . GLY B 1 270 ? -51.906 61.75 -5.254 1 22.44 270 GLY B C 1
ATOM 4676 O O . GLY B 1 270 ? -51.219 60.906 -5.832 1 22.44 270 GLY B O 1
ATOM 4677 N N . ALA B 1 271 ? -51.25 62.594 -4.551 1 22.3 271 ALA B N 1
ATOM 4678 C CA . ALA B 1 271 ? -49.906 62.781 -4.039 1 22.3 271 ALA B CA 1
ATOM 4679 C C . ALA B 1 271 ? -49.531 61.688 -3.049 1 22.3 271 ALA B C 1
ATOM 4681 O O . ALA B 1 271 ? -48.531 61.781 -2.336 1 22.3 271 ALA B O 1
ATOM 4682 N N . SER B 1 272 ? -50.219 60.5 -3.035 1 21.84 272 SER B N 1
ATOM 4683 C CA . SER B 1 272 ? -49.844 59.875 -1.771 1 21.84 272 SER B CA 1
ATOM 4684 C C . SER B 1 272 ? -48.375 59.562 -1.714 1 21.84 272 SER B C 1
ATOM 4686 O O . SER B 1 272 ? -47.781 59.156 -2.709 1 21.84 272 SER B O 1
ATOM 4688 N N . LYS B 1 273 ? -47.656 60.156 -0.822 1 23.03 273 LYS B N 1
ATOM 4689 C CA . LYS B 1 273 ? -46.25 60.188 -0.44 1 23.03 273 LYS B CA 1
ATOM 4690 C C . LYS B 1 273 ? -45.75 58.781 -0.11 1 23.03 273 LYS B C 1
ATOM 4692 O O . LYS B 1 273 ? -45.719 58.375 1.057 1 23.03 273 LYS B O 1
ATOM 4697 N N . ARG B 1 274 ? -46.125 57.75 -0.893 1 21.06 274 ARG B N 1
ATOM 4698 C CA . ARG B 1 274 ? -45.594 56.469 -0.372 1 21.06 274 ARG B CA 1
ATOM 4699 C C . ARG B 1 274 ? -44.094 56.5 -0.301 1 21.06 274 ARG B C 1
ATOM 4701 O O . ARG B 1 274 ? -43.438 57 -1.213 1 21.06 274 ARG B O 1
ATOM 4708 N N . ASP B 1 275 ? -43.562 56.469 0.965 1 22.62 275 ASP B N 1
ATOM 4709 C CA . ASP B 1 275 ? -42.188 56.375 1.455 1 22.62 275 ASP B CA 1
ATOM 4710 C C . ASP B 1 275 ? -41.438 55.219 0.788 1 22.62 275 ASP B C 1
ATOM 4712 O O . ASP B 1 275 ? -41.875 54.062 0.875 1 22.62 275 ASP B O 1
ATOM 4716 N N . LYS B 1 276 ? -40.969 55.312 -0.439 1 22.72 276 LYS B N 1
ATOM 4717 C CA . LYS B 1 276 ? -40.188 54.375 -1.222 1 22.72 276 LYS B CA 1
ATOM 4718 C C . LYS B 1 276 ? -38.938 53.969 -0.47 1 22.72 276 LYS B C 1
ATOM 4720 O O . LYS B 1 276 ? -37.906 54.625 -0.55 1 22.72 276 LYS B O 1
ATOM 4725 N N . ARG B 1 277 ? -38.906 53.531 0.811 1 23.56 277 ARG B N 1
ATOM 4726 C CA . ARG B 1 277 ? -37.656 53.031 1.325 1 23.56 277 ARG B CA 1
ATOM 4727 C C . ARG B 1 277 ? -37.125 51.875 0.467 1 23.56 277 ARG B C 1
ATOM 4729 O O . ARG B 1 277 ? -37.75 50.812 0.4 1 23.56 277 ARG B O 1
ATOM 4736 N N . GLY B 1 278 ? -36.75 52.094 -0.766 1 23.83 278 GLY B N 1
ATOM 4737 C CA . GLY B 1 278 ? -36.094 51.094 -1.6 1 23.83 278 GLY B CA 1
ATOM 4738 C C . GLY B 1 278 ? -34.906 50.438 -0.912 1 23.83 278 GLY B C 1
ATOM 4739 O O . GLY B 1 278 ? -33.906 51.094 -0.585 1 23.83 278 GLY B O 1
ATOM 4740 N N . SER B 1 279 ? -35.062 49.5 0.032 1 26.72 279 SER B N 1
ATOM 4741 C CA . SER B 1 279 ? -33.969 48.688 0.535 1 26.72 279 SER B CA 1
ATOM 4742 C C . SER B 1 279 ? -33.219 48.031 -0.608 1 26.72 279 SER B C 1
ATOM 4744 O O . SER B 1 279 ? -33.781 47.312 -1.432 1 26.72 279 SER B O 1
ATOM 4746 N N . SER B 1 280 ? -32.281 48.719 -1.218 1 27.67 280 SER B N 1
ATOM 4747 C CA . SER B 1 280 ? -31.281 48.156 -2.135 1 27.67 280 SER B CA 1
ATOM 4748 C C . SER B 1 280 ? -30.656 46.875 -1.572 1 27.67 280 SER B C 1
ATOM 4750 O O . SER B 1 280 ? -30.047 46.906 -0.5 1 27.67 280 SER B O 1
ATOM 4752 N N . ILE B 1 281 ? -31.312 45.75 -1.655 1 29.14 281 ILE B N 1
ATOM 4753 C CA . ILE B 1 281 ? -30.719 44.406 -1.467 1 29.14 281 ILE B CA 1
ATOM 4754 C C . ILE B 1 281 ? -29.422 44.312 -2.275 1 29.14 281 ILE B C 1
ATOM 4756 O O . ILE B 1 281 ? -29.453 44.156 -3.498 1 29.14 281 ILE B O 1
ATOM 4760 N N . ASP B 1 282 ? -28.5 45.188 -2.178 1 31.81 282 ASP B N 1
ATOM 4761 C CA . ASP B 1 282 ? -27.172 44.906 -2.732 1 31.81 282 ASP B CA 1
ATOM 4762 C C . ASP B 1 282 ? -26.625 43.594 -2.189 1 31.81 282 ASP B C 1
ATOM 4764 O O . ASP B 1 282 ? -25.719 43.562 -1.36 1 31.81 282 ASP B O 1
ATOM 4768 N N . ASP B 1 283 ? -27.469 42.688 -1.682 1 31.59 283 ASP B N 1
ATOM 4769 C CA . ASP B 1 283 ? -26.797 41.5 -1.154 1 31.59 283 ASP B CA 1
ATOM 4770 C C . ASP B 1 283 ? -26.078 40.75 -2.264 1 31.59 283 ASP B C 1
ATOM 4772 O O . ASP B 1 283 ? -26.688 39.969 -3.004 1 31.59 283 ASP B O 1
ATOM 4776 N N . THR B 1 284 ? -25.172 41.344 -3.018 1 34.66 284 THR B N 1
ATOM 4777 C CA . THR B 1 284 ? -24.25 40.594 -3.875 1 34.66 284 THR B CA 1
ATOM 4778 C C . THR B 1 284 ? -23.578 39.469 -3.104 1 34.66 284 THR B C 1
ATOM 4780 O O . THR B 1 284 ? -22.641 39.688 -2.338 1 34.66 284 THR B O 1
ATOM 4783 N N . SER B 1 285 ? -24.312 38.531 -2.592 1 34.56 285 SER B N 1
ATOM 4784 C CA . SER B 1 285 ? -23.688 37.344 -2.01 1 34.56 285 SER B CA 1
ATOM 4785 C C . SER B 1 285 ? -22.781 36.656 -3.016 1 34.56 285 SER B C 1
ATOM 4787 O O . SER B 1 285 ? -23.234 36.219 -4.082 1 34.56 285 SER B O 1
ATOM 4789 N N . ALA B 1 286 ? -21.5 37 -3.129 1 36.25 286 ALA B N 1
ATOM 4790 C CA . ALA B 1 286 ? -20.469 36.281 -3.838 1 36.25 286 ALA B CA 1
ATOM 4791 C C . ALA B 1 286 ? -20.641 34.75 -3.646 1 36.25 286 ALA B C 1
ATOM 4793 O O . ALA B 1 286 ? -20.656 34.281 -2.516 1 36.25 286 ALA B O 1
ATOM 4794 N N . LEU B 1 287 ? -21.391 34.156 -4.531 1 39.16 287 LEU B N 1
ATOM 4795 C CA . LEU B 1 287 ? -21.391 32.688 -4.555 1 39.16 287 LEU B CA 1
ATOM 4796 C C . LEU B 1 287 ? -19.984 32.125 -4.766 1 39.16 287 LEU B C 1
ATOM 4798 O O . LEU B 1 287 ? -19.375 32.375 -5.805 1 39.16 287 LEU B O 1
ATOM 4802 N N . SER B 1 288 ? -19.109 32.031 -3.869 1 40.81 288 SER B N 1
ATOM 4803 C CA . SER B 1 288 ? -17.797 31.375 -3.938 1 40.81 288 SER B CA 1
ATOM 4804 C C . SER B 1 288 ? -17.953 29.906 -4.324 1 40.81 288 SER B C 1
ATOM 4806 O O . SER B 1 288 ? -18.656 29.156 -3.66 1 40.81 288 SER B O 1
ATOM 4808 N N . PHE B 1 289 ? -17.969 29.797 -5.676 1 44.97 289 PHE B N 1
ATOM 4809 C CA . PHE B 1 289 ? -17.922 28.406 -6.082 1 44.97 289 PHE B CA 1
ATOM 4810 C C . PHE B 1 289 ? -16.484 27.891 -6.043 1 44.97 289 PHE B C 1
ATOM 4812 O O . PHE B 1 289 ? -15.555 28.609 -6.402 1 44.97 289 PHE B O 1
ATOM 4819 N N . THR B 1 290 ? -16.188 26.906 -5.367 1 47.78 290 THR B N 1
ATOM 4820 C CA . THR B 1 290 ? -14.898 26.234 -5.352 1 47.78 290 THR B CA 1
ATOM 4821 C C . THR B 1 290 ? -14.727 25.375 -6.605 1 47.78 290 THR B C 1
ATOM 4823 O O . THR B 1 290 ? -15.555 24.516 -6.895 1 47.78 290 THR B O 1
ATOM 4826 N N . SER B 1 291 ? -14.109 26.031 -7.633 1 51.66 291 SER B N 1
ATOM 4827 C CA . SER B 1 291 ? -13.773 25.234 -8.812 1 51.66 291 SER B CA 1
ATOM 4828 C C . SER B 1 291 ? -12.656 24.25 -8.508 1 51.66 291 SER B C 1
ATOM 4830 O O . SER B 1 291 ? -11.781 24.516 -7.684 1 51.66 291 SER B O 1
ATOM 4832 N N . THR B 1 292 ? -12.883 23.047 -8.797 1 50.69 292 THR B N 1
ATOM 4833 C CA . THR B 1 292 ? -11.812 22.047 -8.75 1 50.69 292 THR B CA 1
ATOM 4834 C C . THR B 1 292 ? -10.977 22.094 -10.023 1 50.69 292 THR B C 1
ATOM 4836 O O . THR B 1 292 ? -11.5 21.938 -11.125 1 50.69 292 THR B O 1
ATOM 4839 N N . ASN B 1 293 ? -9.914 22.922 -9.961 1 47.28 293 ASN B N 1
ATOM 4840 C CA . ASN B 1 293 ? -8.992 22.906 -11.094 1 47.28 293 ASN B CA 1
ATOM 4841 C C . ASN B 1 293 ? -8.062 21.688 -11.047 1 47.28 293 ASN B C 1
ATOM 4843 O O . ASN B 1 293 ? -7.605 21.297 -9.969 1 47.28 293 ASN B O 1
ATOM 4847 N N . HIS B 1 294 ? -8.188 20.859 -12.023 1 47.75 294 HIS B N 1
ATOM 4848 C CA . HIS B 1 294 ? -7.145 19.844 -12.203 1 47.75 294 HIS B CA 1
ATOM 4849 C C . HIS B 1 294 ? -5.758 20.469 -12.086 1 47.75 294 HIS B C 1
ATOM 4851 O O . HIS B 1 294 ? -5.469 21.484 -12.711 1 47.75 294 HIS B O 1
ATOM 4857 N N . VAL B 1 295 ? -5.219 20.328 -11.023 1 51.47 295 VAL B N 1
ATOM 4858 C CA . VAL B 1 295 ? -3.836 20.781 -10.953 1 51.47 295 VAL B CA 1
ATOM 4859 C C . VAL B 1 295 ? -3.039 20.188 -12.117 1 51.47 295 VAL B C 1
ATOM 4861 O O . VAL B 1 295 ? -3.258 19.047 -12.508 1 51.47 295 VAL B O 1
ATOM 4864 N N . ALA B 1 296 ? -2.264 20.953 -12.82 1 45.75 296 ALA B N 1
ATOM 4865 C CA . ALA B 1 296 ? -1.38 20.781 -13.977 1 45.75 296 ALA B CA 1
ATOM 4866 C C . ALA B 1 296 ? -0.457 19.578 -13.789 1 45.75 296 ALA B C 1
ATOM 4868 O O . ALA B 1 296 ? 0.1 19.062 -14.766 1 45.75 296 ALA B O 1
ATOM 4869 N N . GLU B 1 297 ? -0.187 19.141 -12.586 1 49.88 297 GLU B N 1
ATOM 4870 C CA . GLU B 1 297 ? 0.895 18.172 -12.68 1 49.88 297 GLU B CA 1
ATOM 4871 C C . GLU B 1 297 ? 0.349 16.75 -12.828 1 49.88 297 GLU B C 1
ATOM 4873 O O . GLU B 1 297 ? -0.101 16.141 -11.852 1 49.88 297 GLU B O 1
ATOM 4878 N N . GLN B 1 298 ? -0.276 16.469 -13.844 1 53.53 298 GLN B N 1
ATOM 4879 C CA . GLN B 1 298 ? -0.521 15.07 -14.156 1 53.53 298 GLN B CA 1
ATOM 4880 C C . GLN B 1 298 ? 0.789 14.312 -14.367 1 53.53 298 GLN B C 1
ATOM 4882 O O . GLN B 1 298 ? 1.588 14.68 -15.234 1 53.53 298 GLN B O 1
ATOM 4887 N N . LYS B 1 299 ? 1.229 13.727 -13.281 1 57.22 299 LYS B N 1
ATOM 4888 C CA . LYS B 1 299 ? 2.332 12.852 -13.664 1 57.22 299 LYS B CA 1
ATOM 4889 C C . LYS B 1 299 ? 1.907 11.883 -14.758 1 57.22 299 LYS B C 1
ATOM 4891 O O . LYS B 1 299 ? 0.978 11.094 -14.578 1 57.22 299 LYS B O 1
ATOM 4896 N N . GLY B 1 300 ? 2.215 12.281 -15.984 1 61.69 300 GLY B N 1
ATOM 4897 C CA . GLY B 1 300 ? 1.981 11.414 -17.125 1 61.69 300 GLY B CA 1
ATOM 4898 C C . GLY B 1 300 ? 2.432 9.984 -16.891 1 61.69 300 GLY B C 1
ATOM 4899 O O . GLY B 1 300 ? 2.469 9.516 -15.758 1 61.69 300 GLY B O 1
ATOM 4900 N N . HIS B 1 301 ? 2.834 9.359 -17.797 1 67.75 301 HIS B N 1
ATOM 4901 C CA . HIS B 1 301 ? 3.33 7.992 -17.812 1 67.75 301 HIS B CA 1
ATOM 4902 C C . HIS B 1 301 ? 4.617 7.855 -17 1 67.75 301 HIS B C 1
ATOM 4904 O O . HIS B 1 301 ? 5.598 8.555 -17.266 1 67.75 301 HIS B O 1
ATOM 4910 N N . THR B 1 302 ? 4.512 7.117 -15.922 1 75.19 302 THR B N 1
ATOM 4911 C CA . THR B 1 302 ? 5.703 6.859 -15.125 1 75.19 302 THR B CA 1
ATOM 4912 C C . THR B 1 302 ? 6.379 5.562 -15.562 1 75.19 302 THR B C 1
ATOM 4914 O O . THR B 1 302 ? 7.602 5.512 -15.711 1 75.19 302 THR B O 1
ATOM 4917 N N . GLY B 1 303 ? 5.66 4.516 -15.82 1 90.62 303 GLY B N 1
ATOM 4918 C CA . GLY B 1 303 ? 6.16 3.199 -16.188 1 90.62 303 GLY B CA 1
ATOM 4919 C C . GLY B 1 303 ? 5.117 2.105 -16.031 1 90.62 303 GLY B C 1
ATOM 4920 O O . GLY B 1 303 ? 3.953 2.387 -15.75 1 90.62 303 GLY B O 1
ATOM 4921 N N . PHE B 1 304 ? 5.582 0.905 -16.375 1 94.94 304 PHE B N 1
ATOM 4922 C CA . PHE B 1 304 ? 4.727 -0.273 -16.312 1 94.94 304 PHE B CA 1
ATOM 4923 C C . PHE B 1 304 ? 5.176 -1.2 -15.188 1 94.94 304 PHE B C 1
ATOM 4925 O O . PHE B 1 304 ? 6.375 -1.415 -14.992 1 94.94 304 PHE B O 1
ATOM 4932 N N . LEU B 1 305 ? 4.219 -1.613 -14.438 1 97.25 305 LEU B N 1
ATOM 4933 C CA . LEU B 1 305 ? 4.465 -2.648 -13.438 1 97.25 305 LEU B CA 1
ATOM 4934 C C . LEU B 1 305 ? 3.963 -4.004 -13.922 1 97.25 305 LEU B C 1
ATOM 4936 O O . LEU B 1 305 ? 2.785 -4.152 -14.258 1 97.25 305 LEU B O 1
ATOM 4940 N N . THR B 1 306 ? 4.84 -4.977 -14 1 97.69 306 THR B N 1
ATOM 4941 C CA . THR B 1 306 ? 4.453 -6.344 -14.328 1 97.69 306 THR B CA 1
ATOM 4942 C C . THR B 1 306 ? 4.543 -7.246 -13.102 1 97.69 306 THR B C 1
ATOM 4944 O O . THR B 1 306 ? 5.613 -7.387 -12.508 1 97.69 306 THR B O 1
ATOM 4947 N N . PHE B 1 307 ? 3.447 -7.844 -12.773 1 97.19 307 PHE B N 1
ATOM 4948 C CA . PHE B 1 307 ? 3.389 -8.75 -11.625 1 97.19 307 PHE B CA 1
ATOM 4949 C C . PHE B 1 307 ? 3.24 -10.195 -12.086 1 97.19 307 PHE B C 1
ATOM 4951 O O . PHE B 1 307 ? 2.617 -10.461 -13.117 1 97.19 307 PHE B O 1
ATOM 4958 N N . ALA B 1 308 ? 3.783 -11.102 -11.266 1 96.19 308 ALA B N 1
ATOM 4959 C CA . ALA B 1 308 ? 3.664 -12.531 -11.555 1 96.19 308 ALA B CA 1
ATOM 4960 C C . ALA B 1 308 ? 3.826 -13.359 -10.281 1 96.19 308 ALA B C 1
ATOM 4962 O O . ALA B 1 308 ? 4.379 -12.883 -9.289 1 96.19 308 ALA B O 1
ATOM 4963 N N . THR B 1 309 ? 3.35 -14.594 -10.273 1 93.44 309 THR B N 1
ATOM 4964 C CA . THR B 1 309 ? 3.432 -15.516 -9.148 1 93.44 309 THR B CA 1
ATOM 4965 C C . THR B 1 309 ? 4.266 -16.75 -9.516 1 93.44 309 THR B C 1
ATOM 4967 O O . THR B 1 309 ? 4.027 -17.375 -10.547 1 93.44 309 THR B O 1
ATOM 4970 N N . LYS B 1 310 ? 5.258 -16.984 -8.742 1 93.69 310 LYS B N 1
ATOM 4971 C CA . LYS B 1 310 ? 5.98 -18.25 -8.867 1 93.69 310 LYS B CA 1
ATOM 4972 C C . LYS B 1 310 ? 5.164 -19.406 -8.289 1 93.69 310 LYS B C 1
ATOM 4974 O O . LYS B 1 310 ? 4.785 -19.375 -7.117 1 93.69 310 LYS B O 1
ATOM 4979 N N . PRO B 1 311 ? 4.926 -20.359 -9.062 1 84.44 311 PRO B N 1
ATOM 4980 C CA . PRO B 1 311 ? 4.184 -21.5 -8.531 1 84.44 311 PRO B CA 1
ATOM 4981 C C . PRO B 1 311 ? 5.031 -22.391 -7.621 1 84.44 311 PRO B C 1
ATOM 4983 O O . PRO B 1 311 ? 6.262 -22.297 -7.637 1 84.44 311 PRO B O 1
ATOM 4986 N N . HIS B 1 312 ? 4.379 -23.172 -6.797 1 79.12 312 HIS B N 1
ATOM 4987 C CA . HIS B 1 312 ? 5.07 -24.141 -5.941 1 79.12 312 HIS B CA 1
ATOM 4988 C C . HIS B 1 312 ? 5.84 -25.156 -6.77 1 79.12 312 HIS B C 1
ATOM 4990 O O . HIS B 1 312 ? 5.34 -25.641 -7.793 1 79.12 312 HIS B O 1
ATOM 4996 N N . ALA B 1 313 ? 7.164 -25.391 -6.453 1 62.84 313 ALA B N 1
ATOM 4997 C CA . ALA B 1 313 ? 8.109 -26.219 -7.195 1 62.84 313 ALA B CA 1
ATOM 4998 C C . ALA B 1 313 ? 7.586 -27.641 -7.336 1 62.84 313 ALA B C 1
ATOM 5000 O O . ALA B 1 313 ? 7.891 -28.328 -8.32 1 62.84 313 ALA B O 1
ATOM 5001 N N . LEU B 1 314 ? 7.121 -28.297 -6.227 1 52 314 LEU B N 1
ATOM 5002 C CA . LEU B 1 314 ? 6.715 -29.688 -6.359 1 52 314 LEU B CA 1
ATOM 5003 C C . LEU B 1 314 ? 5.918 -29.906 -7.645 1 52 314 LEU B C 1
ATOM 5005 O O . LEU B 1 314 ? 5.738 -31.047 -8.086 1 52 314 LEU B O 1
ATOM 5009 N N . LEU B 1 315 ? 5.453 -28.891 -8.188 1 51.22 315 LEU B N 1
ATOM 5010 C CA . LEU B 1 315 ? 4.469 -28.984 -9.258 1 51.22 315 LEU B CA 1
ATOM 5011 C C . LEU B 1 315 ? 5.148 -29.109 -10.617 1 51.22 315 LEU B C 1
ATOM 5013 O O . LEU B 1 315 ? 4.5 -29.422 -11.617 1 51.22 315 LEU B O 1
ATOM 5017 N N . LEU B 1 316 ? 6.461 -28.625 -10.719 1 44.12 316 LEU B N 1
ATOM 5018 C CA . LEU B 1 316 ? 7.125 -28.672 -12.023 1 44.12 316 LEU B CA 1
ATOM 5019 C C . LEU B 1 316 ? 7.547 -30.094 -12.375 1 44.12 316 LEU B C 1
ATOM 5021 O O . LEU B 1 316 ? 8.102 -30.328 -13.453 1 44.12 316 LEU B O 1
ATOM 5025 N N . GLN B 1 317 ? 7.387 -31.016 -11.461 1 40.75 317 GLN B N 1
ATOM 5026 C CA . GLN B 1 317 ? 7.754 -32.375 -11.836 1 40.75 317 GLN B CA 1
ATOM 5027 C C . GLN B 1 317 ? 6.617 -33.062 -12.586 1 40.75 317 GLN B C 1
ATOM 5029 O O . GLN B 1 317 ? 5.48 -33.094 -12.109 1 40.75 317 GLN B O 1
ATOM 5034 N N . SER B 1 318 ? 6.574 -33 -13.828 1 42.91 318 SER B N 1
ATOM 5035 C CA . SER B 1 318 ? 5.715 -33.844 -14.656 1 42.91 318 SER B CA 1
ATOM 5036 C C . SER B 1 318 ? 5.473 -35.188 -14 1 42.91 318 SER B C 1
ATOM 5038 O O . SER B 1 318 ? 6.363 -35.75 -13.352 1 42.91 318 SER B O 1
ATOM 5040 N N . PRO B 1 319 ? 4.25 -35.562 -13.695 1 38.81 319 PRO B N 1
ATOM 5041 C CA . PRO B 1 319 ? 4.164 -36.969 -13.305 1 38.81 319 PRO B CA 1
ATOM 5042 C C . PRO B 1 319 ? 5.133 -37.875 -14.086 1 38.81 319 PRO B C 1
ATOM 5044 O O . PRO B 1 319 ? 5.305 -37.688 -15.289 1 38.81 319 PRO B O 1
ATOM 5047 N N . ALA B 1 320 ? 6.168 -38.312 -13.516 1 37.31 320 ALA B N 1
ATOM 5048 C CA . ALA B 1 320 ? 6.965 -39.375 -14.125 1 37.31 320 ALA B CA 1
ATOM 5049 C C . ALA B 1 320 ? 6.098 -40.312 -14.977 1 37.31 320 ALA B C 1
ATOM 5051 O O . ALA B 1 320 ? 5.047 -40.75 -14.523 1 37.31 320 ALA B O 1
ATOM 5052 N N . GLU B 1 321 ? 6.078 -40.156 -16.25 1 35.59 321 GLU B N 1
ATOM 5053 C CA . GLU B 1 321 ? 5.703 -41.312 -17.062 1 35.59 321 GLU B CA 1
ATOM 5054 C C . GLU B 1 321 ? 6.082 -42.625 -16.391 1 35.59 321 GLU B C 1
ATOM 5056 O O . GLU B 1 321 ? 7.254 -42.844 -16.078 1 35.59 321 GLU B O 1
ATOM 5061 N N . ASP B 1 322 ? 5.281 -43.062 -15.5 1 33.56 322 ASP B N 1
ATOM 5062 C CA . ASP B 1 322 ? 5.484 -44.5 -15.273 1 33.56 322 ASP B CA 1
ATOM 5063 C C . ASP B 1 322 ? 5.941 -45.219 -16.547 1 33.56 322 ASP B C 1
ATOM 5065 O O . ASP B 1 322 ? 5.195 -45.25 -17.531 1 33.56 322 ASP B O 1
ATOM 5069 N N . ASP B 1 323 ? 7.152 -45 -16.922 1 32.97 323 ASP B N 1
ATOM 5070 C CA . ASP B 1 323 ? 7.73 -45.969 -17.844 1 32.97 323 ASP B CA 1
ATOM 5071 C C . ASP B 1 323 ? 7.223 -47.375 -17.562 1 32.97 323 ASP B C 1
ATOM 5073 O O . ASP B 1 323 ? 7.578 -47.969 -16.547 1 32.97 323 ASP B O 1
ATOM 5077 N N . ASP B 1 324 ? 5.906 -47.562 -17.797 1 32.75 324 ASP B N 1
ATOM 5078 C CA . ASP B 1 324 ? 5.512 -48.969 -18.016 1 32.75 324 ASP B CA 1
ATOM 5079 C C . ASP B 1 324 ? 6.551 -49.719 -18.844 1 32.75 324 ASP B C 1
ATOM 5081 O O . ASP B 1 324 ? 6.559 -49.594 -20.078 1 32.75 324 ASP B O 1
ATOM 5085 N N . GLU B 1 325 ? 7.844 -49.5 -18.531 1 32.31 325 GLU B N 1
ATOM 5086 C CA . GLU B 1 325 ? 8.664 -50.594 -19.047 1 32.31 325 GLU B CA 1
ATOM 5087 C C . GLU B 1 325 ? 8.016 -51.938 -18.781 1 32.31 325 GLU B C 1
ATOM 5089 O O . GLU B 1 325 ? 8.031 -52.438 -17.656 1 32.31 325 GLU B O 1
ATOM 5094 N N . GLY B 1 326 ? 6.781 -52.125 -19.359 1 30.53 326 GLY B N 1
ATOM 5095 C CA . GLY B 1 326 ? 6.336 -53.5 -19.578 1 30.53 326 GLY B CA 1
ATOM 5096 C C . GLY B 1 326 ? 7.469 -54.438 -19.891 1 30.53 326 GLY B C 1
ATOM 5097 O O . GLY B 1 326 ? 8.227 -54.219 -20.828 1 30.53 326 GLY B O 1
ATOM 5098 N N . ASP B 1 327 ? 8.133 -54.938 -18.797 1 32.41 327 ASP B N 1
ATOM 5099 C CA . ASP B 1 327 ? 8.977 -56.125 -18.891 1 32.41 327 ASP B CA 1
ATOM 5100 C C . ASP B 1 327 ? 8.422 -57.094 -19.906 1 32.41 327 ASP B C 1
ATOM 5102 O O . ASP B 1 327 ? 7.387 -57.719 -19.672 1 32.41 327 ASP B O 1
ATOM 5106 N N . GLU B 1 328 ? 8.305 -56.625 -21.188 1 32.09 328 GLU B N 1
ATOM 5107 C CA . GLU B 1 328 ? 8.141 -57.688 -22.172 1 32.09 328 GLU B CA 1
ATOM 5108 C C . GLU B 1 328 ? 9.039 -58.875 -21.875 1 32.09 328 GLU B C 1
ATOM 5110 O O . GLU B 1 328 ? 10.266 -58.781 -21.938 1 32.09 328 GLU B O 1
ATOM 5115 N N . GLY B 1 329 ? 8.695 -59.656 -20.75 1 31.14 329 GLY B N 1
ATOM 5116 C CA . GLY B 1 329 ? 9.195 -61 -20.578 1 31.14 329 GLY B CA 1
ATOM 5117 C C . GLY B 1 329 ? 9.414 -61.75 -21.875 1 31.14 329 GLY B C 1
ATOM 5118 O O . GLY B 1 329 ? 8.477 -61.875 -22.672 1 31.14 329 GLY B O 1
ATOM 5119 N N . ASP B 1 330 ? 10.609 -61.5 -22.516 1 29.31 330 ASP B N 1
ATOM 5120 C CA . ASP B 1 330 ? 11.141 -62.312 -23.594 1 29.31 330 ASP B CA 1
ATOM 5121 C C . ASP B 1 330 ? 10.828 -63.812 -23.359 1 29.31 330 ASP B C 1
ATOM 5123 O O . ASP B 1 330 ? 11.43 -64.438 -22.484 1 29.31 330 ASP B O 1
ATOM 5127 N N . GLU B 1 331 ? 9.539 -64.188 -23.078 1 30.36 331 GLU B N 1
ATOM 5128 C CA . GLU B 1 331 ? 9.266 -65.562 -23.203 1 30.36 331 GLU B CA 1
ATOM 5129 C C . GLU B 1 331 ? 9.867 -66.125 -24.484 1 30.36 331 GLU B C 1
ATOM 5131 O O . GLU B 1 331 ? 9.352 -65.938 -25.578 1 30.36 331 GLU B O 1
ATOM 5136 N N . GLY B 1 332 ? 11.211 -65.875 -24.734 1 29.17 332 GLY B N 1
ATOM 5137 C CA . GLY B 1 332 ? 11.875 -66.688 -25.719 1 29.17 332 GLY B CA 1
ATOM 5138 C C . GLY B 1 332 ? 11.312 -68.125 -25.781 1 29.17 332 GLY B C 1
ATOM 5139 O O . GLY B 1 332 ? 10.953 -68.688 -24.75 1 29.17 332 GLY B O 1
ATOM 5140 N N . ARG B 1 333 ? 10.711 -68.5 -26.953 1 29.56 333 ARG B N 1
ATOM 5141 C CA . ARG B 1 333 ? 10.227 -69.75 -27.609 1 29.56 333 ARG B CA 1
ATOM 5142 C C . ARG B 1 333 ? 11.141 -70.875 -27.297 1 29.56 333 ARG B C 1
ATOM 5144 O O . ARG B 1 333 ? 12.172 -71.062 -27.953 1 29.56 333 ARG B O 1
ATOM 5151 N N . LYS B 1 334 ? 11.547 -71.062 -25.984 1 26 334 LYS B N 1
ATOM 5152 C CA . LYS B 1 334 ? 12.234 -72.312 -25.844 1 26 334 LYS B CA 1
ATOM 5153 C C . LYS B 1 334 ? 11.328 -73.5 -26.25 1 26 334 LYS B C 1
ATOM 5155 O O . LYS B 1 334 ? 10.5 -73.938 -25.453 1 26 334 LYS B O 1
ATOM 5160 N N . ASN B 1 335 ? 10.609 -73.375 -27.359 1 25.64 335 ASN B N 1
ATOM 5161 C CA . ASN B 1 335 ? 10.023 -74.625 -27.969 1 25.64 335 ASN B CA 1
ATOM 5162 C C . ASN B 1 335 ? 11.055 -75.688 -28.141 1 25.64 335 ASN B C 1
ATOM 5164 O O . ASN B 1 335 ? 11.953 -75.625 -28.969 1 25.64 335 ASN B O 1
ATOM 5168 N N . GLU B 1 336 ? 11.914 -75.938 -27.172 1 21.89 336 GLU B N 1
ATOM 5169 C CA . GLU B 1 336 ? 12.188 -77.375 -27.266 1 21.89 336 GLU B CA 1
ATOM 5170 C C . GLU B 1 336 ? 11.016 -78.188 -26.75 1 21.89 336 GLU B C 1
ATOM 5172 O O . GLU B 1 336 ? 10.367 -77.812 -25.766 1 21.89 336 GLU B O 1
#